Protein AF-0000000085119193 (afdb_homodimer)

Structure (mmCIF, N/CA/C/O backbone):
data_AF-0000000085119193-model_v1
#
loop_
_entity.id
_entity.type
_entity.pdbx_description
1 polymer 'Cell division protein FtsX'
#
loop_
_atom_site.group_PDB
_atom_site.id
_atom_site.type_symbol
_atom_site.label_atom_id
_atom_site.label_alt_id
_atom_site.label_comp_id
_atom_site.label_asym_id
_atom_site.label_entity_id
_atom_site.label_seq_id
_atom_site.pdbx_PDB_ins_code
_atom_site.Cartn_x
_atom_site.Cartn_y
_atom_site.Cartn_z
_atom_site.occupancy
_atom_site.B_iso_or_equiv
_atom_site.auth_seq_id
_atom_site.auth_comp_id
_atom_site.auth_asym_id
_atom_site.auth_atom_id
_atom_site.pdbx_PDB_model_num
ATOM 1 N N . MET A 1 1 ? 1.045 -18.547 -30.25 1 54.91 1 MET A N 1
ATOM 2 C CA . MET A 1 1 ? 0.05 -18.141 -29.266 1 54.91 1 MET A CA 1
ATOM 3 C C . MET A 1 1 ? 0.5 -18.531 -27.859 1 54.91 1 MET A C 1
ATOM 5 O O . MET A 1 1 ? 0.31 -17.766 -26.906 1 54.91 1 MET A O 1
ATOM 9 N N . LYS A 1 2 ? 1.295 -19.594 -27.828 1 69.94 2 LYS A N 1
ATOM 10 C CA . LYS A 1 2 ? 1.771 -20.109 -26.547 1 69.94 2 LYS A CA 1
ATOM 11 C C . LYS A 1 2 ? 2.871 -19.219 -25.984 1 69.94 2 LYS A C 1
ATOM 13 O O . LYS A 1 2 ? 2.906 -18.953 -24.781 1 69.94 2 LYS A O 1
ATOM 18 N N . SER A 1 3 ? 3.486 -18.484 -26.906 1 74.62 3 SER A N 1
ATOM 19 C CA . SER A 1 3 ? 4.598 -17.656 -26.469 1 74.62 3 SER A CA 1
ATOM 20 C C . SER A 1 3 ? 4.102 -16.406 -25.75 1 74.62 3 SER A C 1
ATOM 22 O O . SER A 1 3 ? 4.621 -16.031 -24.688 1 74.62 3 SER A O 1
ATOM 24 N N . LEU A 1 4 ? 3.066 -15.797 -26.281 1 77.88 4 LEU A N 1
ATOM 25 C CA . LEU A 1 4 ? 2.529 -14.578 -25.703 1 77.88 4 LEU A CA 1
ATOM 26 C C . LEU A 1 4 ? 1.936 -14.852 -24.328 1 77.88 4 LEU A C 1
ATOM 28 O O . LEU A 1 4 ? 2.086 -14.047 -23.406 1 77.88 4 LEU A O 1
ATOM 32 N N . LYS A 1 5 ? 1.366 -15.938 -24.25 1 80.06 5 LYS A N 1
ATOM 33 C CA . LYS A 1 5 ? 0.756 -16.312 -22.969 1 80.06 5 LYS A CA 1
ATOM 34 C C . LYS A 1 5 ? 1.812 -16.484 -21.891 1 80.06 5 LYS A C 1
ATOM 36 O O . LYS A 1 5 ? 1.617 -16.062 -20.75 1 80.06 5 LYS A O 1
ATOM 41 N N . ASN A 1 6 ? 2.898 -17.016 -22.297 1 82.75 6 ASN A N 1
ATOM 42 C CA . ASN A 1 6 ? 3.984 -17.219 -21.344 1 82.75 6 ASN A CA 1
ATOM 43 C C . ASN A 1 6 ? 4.633 -15.898 -20.953 1 82.75 6 ASN A C 1
ATOM 45 O O . ASN A 1 6 ? 4.961 -15.695 -19.781 1 82.75 6 ASN A O 1
ATOM 49 N N . ILE A 1 7 ? 4.695 -15.094 -21.906 1 86.12 7 ILE A N 1
ATOM 50 C CA . ILE A 1 7 ? 5.297 -13.797 -21.625 1 86.12 7 ILE A CA 1
ATOM 51 C C . ILE A 1 7 ? 4.402 -13.008 -20.672 1 86.12 7 ILE A C 1
ATOM 53 O O . ILE A 1 7 ? 4.883 -12.43 -19.688 1 86.12 7 ILE A O 1
ATOM 57 N N . PHE A 1 8 ? 3.158 -13.117 -20.875 1 86.94 8 PHE A N 1
ATOM 58 C CA . PHE A 1 8 ? 2.215 -12.375 -20.062 1 86.94 8 PHE A CA 1
ATOM 59 C C . PHE A 1 8 ? 2.172 -12.938 -18.641 1 86.94 8 PHE A C 1
ATOM 61 O O . PHE A 1 8 ? 1.999 -12.188 -17.672 1 86.94 8 PHE A O 1
ATOM 68 N N . ALA A 1 9 ? 2.418 -14.141 -18.594 1 87 9 ALA A N 1
ATOM 69 C CA . ALA A 1 9 ? 2.371 -14.805 -17.297 1 87 9 ALA A CA 1
ATOM 70 C C . ALA A 1 9 ? 3.5 -14.32 -16.391 1 87 9 ALA A C 1
ATOM 72 O O . ALA A 1 9 ? 3.326 -14.219 -15.172 1 87 9 ALA A O 1
ATOM 73 N N . PHE A 1 10 ? 4.629 -13.984 -17.031 1 89.56 10 PHE A N 1
ATOM 74 C CA . PHE A 1 10 ? 5.758 -13.477 -16.25 1 89.56 10 PHE A CA 1
ATOM 75 C C . PHE A 1 10 ? 5.68 -11.961 -16.109 1 89.56 10 PHE A C 1
ATOM 77 O O . PHE A 1 10 ? 6.117 -11.414 -15.094 1 89.56 10 PHE A O 1
ATOM 84 N N . LEU A 1 11 ? 5.121 -11.359 -17.109 1 91.38 11 LEU A N 1
ATOM 85 C CA . LEU A 1 11 ? 5.105 -9.906 -17.188 1 91.38 11 LEU A CA 1
ATOM 86 C C . LEU A 1 11 ? 4.242 -9.312 -16.078 1 91.38 11 LEU A C 1
ATOM 88 O O . LEU A 1 11 ? 4.633 -8.328 -15.438 1 91.38 11 LEU A O 1
ATOM 92 N N . LEU A 1 12 ? 3.16 -9.891 -15.789 1 90.38 12 LEU A N 1
ATOM 93 C CA . LEU A 1 12 ? 2.188 -9.328 -14.859 1 90.38 12 LEU A CA 1
ATOM 94 C C . LEU A 1 12 ? 2.771 -9.234 -13.453 1 90.38 12 LEU A C 1
ATOM 96 O O . LEU A 1 12 ? 2.762 -8.156 -12.844 1 90.38 12 LEU A O 1
ATOM 100 N N . PRO A 1 13 ? 3.314 -10.32 -12.938 1 90.31 13 PRO A N 1
ATOM 101 C CA . PRO A 1 13 ? 3.857 -10.219 -11.578 1 90.31 13 PRO A CA 1
ATOM 102 C C . PRO A 1 13 ? 5.086 -9.312 -11.5 1 90.31 13 PRO A C 1
ATOM 104 O O . PRO A 1 13 ? 5.242 -8.57 -10.531 1 90.31 13 PRO A O 1
ATOM 107 N N . LEU A 1 14 ? 5.91 -9.305 -12.484 1 92.31 14 LEU A N 1
ATOM 108 C CA . LEU A 1 14 ? 7.109 -8.477 -12.484 1 92.31 14 LEU A CA 1
ATOM 109 C C . LEU A 1 14 ? 6.754 -7 -12.602 1 92.31 14 LEU A C 1
ATOM 111 O O . LEU A 1 14 ? 7.328 -6.16 -11.906 1 92.31 14 LEU A O 1
ATOM 115 N N . LEU A 1 15 ? 5.844 -6.742 -13.461 1 92.75 15 LEU A N 1
ATOM 116 C CA . LEU A 1 15 ? 5.41 -5.363 -13.648 1 92.75 15 LEU A CA 1
ATOM 117 C C . LEU A 1 15 ? 4.777 -4.816 -12.367 1 92.75 15 LEU A C 1
ATOM 119 O O . LEU A 1 15 ? 5.047 -3.68 -11.977 1 92.75 15 LEU A O 1
ATOM 123 N N . SER A 1 16 ? 3.947 -5.609 -11.758 1 91.38 16 SER A N 1
ATOM 124 C CA . SER A 1 16 ? 3.309 -5.195 -10.516 1 91.38 16 SER A CA 1
ATOM 125 C C . SER A 1 16 ? 4.344 -4.906 -9.43 1 91.38 16 SER A C 1
ATOM 127 O O . SER A 1 16 ? 4.23 -3.918 -8.703 1 91.38 16 SER A O 1
ATOM 129 N N . MET A 1 17 ? 5.312 -5.727 -9.336 1 93.31 17 MET A N 1
ATOM 130 C CA . MET A 1 17 ? 6.383 -5.535 -8.359 1 93.31 17 MET A CA 1
ATOM 131 C C . MET A 1 17 ? 7.16 -4.254 -8.656 1 93.31 17 MET A C 1
ATOM 133 O O . MET A 1 17 ? 7.453 -3.48 -7.738 1 93.31 17 MET A O 1
ATOM 137 N N . LEU A 1 18 ? 7.473 -3.994 -9.898 1 94.31 18 LEU A N 1
ATOM 138 C CA . LEU A 1 18 ? 8.258 -2.82 -10.266 1 94.31 18 LEU A CA 1
ATOM 139 C C . LEU A 1 18 ? 7.445 -1.543 -10.086 1 94.31 18 LEU A C 1
ATOM 141 O O . LEU A 1 18 ? 7.988 -0.502 -9.711 1 94.31 18 LEU A O 1
ATOM 145 N N . ILE A 1 19 ? 6.176 -1.656 -10.359 1 93.44 19 ILE A N 1
ATOM 146 C CA . ILE A 1 19 ? 5.316 -0.492 -10.164 1 93.44 19 ILE A CA 1
ATOM 147 C C . ILE A 1 19 ? 5.25 -0.141 -8.68 1 93.44 19 ILE A C 1
ATOM 149 O O . ILE A 1 19 ? 5.34 1.031 -8.305 1 93.44 19 ILE A O 1
ATOM 153 N N . THR A 1 20 ? 5.062 -1.128 -7.844 1 93 20 THR A N 1
ATOM 154 C CA . THR A 1 20 ? 5.012 -0.88 -6.406 1 93 20 THR A CA 1
ATOM 155 C C . THR A 1 20 ? 6.352 -0.353 -5.906 1 93 20 THR A C 1
ATOM 157 O O . THR A 1 20 ? 6.395 0.49 -5.008 1 93 20 THR A O 1
ATOM 160 N N . PHE A 1 21 ? 7.441 -0.817 -6.465 1 95.12 21 PHE A N 1
ATOM 161 C CA . PHE A 1 21 ? 8.766 -0.316 -6.121 1 95.12 21 PHE A CA 1
ATOM 162 C C . PHE A 1 21 ? 8.914 1.148 -6.52 1 95.12 21 PHE A C 1
ATOM 164 O O . PHE A 1 21 ? 9.477 1.947 -5.77 1 95.12 21 PHE A O 1
ATOM 171 N N . THR A 1 22 ? 8.43 1.454 -7.684 1 94.31 22 THR A N 1
ATOM 172 C CA . THR A 1 22 ? 8.469 2.828 -8.172 1 94.31 22 THR A CA 1
ATOM 173 C C . THR A 1 22 ? 7.707 3.756 -7.234 1 94.31 22 THR A C 1
ATOM 175 O O . THR A 1 22 ? 8.18 4.848 -6.906 1 94.31 22 THR A O 1
ATOM 178 N N . ILE A 1 23 ? 6.547 3.281 -6.832 1 93.19 23 ILE A N 1
ATOM 179 C CA . ILE A 1 23 ? 5.734 4.07 -5.914 1 93.19 23 ILE A CA 1
ATOM 180 C C . ILE A 1 23 ? 6.492 4.281 -4.605 1 93.19 23 ILE A C 1
ATOM 182 O O . ILE A 1 23 ? 6.512 5.391 -4.066 1 93.19 23 ILE A O 1
ATOM 186 N N . TYR A 1 24 ? 7.078 3.238 -4.117 1 95.31 24 TYR A N 1
ATOM 187 C CA . TYR A 1 24 ? 7.879 3.336 -2.904 1 95.31 24 TYR A CA 1
ATOM 188 C C . TYR A 1 24 ? 9.016 4.336 -3.078 1 95.31 24 TYR A C 1
ATOM 190 O O . TYR A 1 24 ? 9.258 5.164 -2.199 1 95.31 24 TYR A O 1
ATOM 198 N N . LEU A 1 25 ? 9.703 4.277 -4.188 1 94.62 25 LEU A N 1
ATOM 199 C CA . LEU A 1 25 ? 10.82 5.184 -4.445 1 94.62 25 LEU A CA 1
ATOM 200 C C . LEU A 1 25 ? 10.344 6.633 -4.477 1 94.62 25 LEU A C 1
ATOM 202 O O . LEU A 1 25 ? 11.008 7.52 -3.938 1 94.62 25 LEU A O 1
ATOM 206 N N . LEU A 1 26 ? 9.234 6.844 -5.133 1 93.69 26 LEU A N 1
ATOM 207 C CA . LEU A 1 26 ? 8.688 8.195 -5.234 1 93.69 26 LEU A CA 1
ATOM 208 C C . LEU A 1 26 ? 8.328 8.742 -3.857 1 93.69 26 LEU A C 1
ATOM 210 O O . LEU A 1 26 ? 8.711 9.859 -3.514 1 93.69 26 LEU A O 1
ATOM 214 N N . ILE A 1 27 ? 7.664 7.922 -3.09 1 93.94 27 ILE A N 1
ATOM 215 C CA . ILE A 1 27 ? 7.242 8.344 -1.758 1 93.94 27 ILE A CA 1
ATOM 216 C C . ILE A 1 27 ? 8.469 8.586 -0.88 1 93.94 27 ILE A C 1
ATOM 218 O O . ILE A 1 27 ? 8.523 9.562 -0.131 1 93.94 27 ILE A O 1
ATOM 222 N N . SER A 1 28 ? 9.406 7.691 -0.981 1 94.19 28 SER A N 1
ATOM 223 C CA . SER A 1 28 ? 10.625 7.824 -0.189 1 94.19 28 SER A CA 1
ATOM 224 C C . SER A 1 28 ? 11.352 9.125 -0.501 1 94.19 28 SER A C 1
ATOM 226 O O . SER A 1 28 ? 11.852 9.797 0.404 1 94.19 28 SER A O 1
ATOM 228 N N . ASN A 1 29 ? 11.359 9.477 -1.734 1 92.75 29 ASN A N 1
ATOM 229 C CA . ASN A 1 29 ? 11.984 10.734 -2.133 1 92.75 29 ASN A CA 1
ATOM 230 C C . ASN A 1 29 ? 11.211 11.938 -1.594 1 92.75 29 ASN A C 1
ATOM 232 O O . ASN A 1 29 ? 11.812 12.93 -1.168 1 92.75 29 ASN A O 1
ATOM 236 N N . ILE A 1 30 ? 9.922 11.836 -1.605 1 92.25 30 ILE A N 1
ATOM 237 C CA . ILE A 1 30 ? 9.078 12.914 -1.098 1 92.25 30 ILE A CA 1
ATOM 238 C C . ILE A 1 30 ? 9.32 13.094 0.4 1 92.25 30 ILE A C 1
ATOM 240 O O . ILE A 1 30 ? 9.469 14.219 0.879 1 92.25 30 ILE A O 1
ATOM 244 N N . VAL A 1 31 ? 9.344 11.953 1.107 1 91.31 31 VAL A N 1
ATOM 245 C CA . VAL A 1 31 ? 9.539 11.984 2.553 1 91.31 31 VAL A CA 1
ATOM 246 C C . VAL A 1 31 ? 10.898 12.602 2.877 1 91.31 31 VAL A C 1
ATOM 248 O O . VAL A 1 31 ? 11.008 13.461 3.754 1 91.31 31 VAL A O 1
ATOM 251 N N . GLU A 1 32 ? 11.938 12.188 2.158 1 88.12 32 GLU A N 1
ATOM 252 C CA . GLU A 1 32 ? 13.281 12.711 2.396 1 88.12 32 GLU A CA 1
ATOM 253 C C . GLU A 1 32 ? 13.352 14.211 2.121 1 88.12 32 GLU A C 1
ATOM 255 O O . GLU A 1 32 ? 13.961 14.953 2.889 1 88.12 32 GLU A O 1
ATOM 260 N N . ASN A 1 33 ? 12.781 14.617 1.054 1 86.31 33 ASN A N 1
ATOM 261 C CA . ASN A 1 33 ? 12.766 16.031 0.718 1 86.31 33 ASN A CA 1
ATOM 262 C C . ASN A 1 33 ? 11.984 16.844 1.748 1 86.31 33 ASN A C 1
ATOM 264 O O . ASN A 1 33 ? 12.414 17.938 2.141 1 86.31 33 ASN A O 1
ATOM 268 N N . TYR A 1 34 ? 10.844 16.328 2.143 1 85.81 34 TYR A N 1
ATOM 269 C CA . TYR A 1 34 ? 10.023 17.031 3.129 1 85.81 34 TYR A CA 1
ATOM 270 C C . TYR A 1 34 ? 10.75 17.141 4.465 1 85.81 34 TYR A C 1
ATOM 272 O O . TYR A 1 34 ? 10.688 18.172 5.129 1 85.81 34 TYR A O 1
ATOM 280 N N . LYS A 1 35 ? 11.336 16.047 4.816 1 79.75 35 LYS A N 1
ATOM 281 C CA . LYS A 1 35 ? 12.141 16.047 6.035 1 79.75 35 LYS A CA 1
ATOM 282 C C . LYS A 1 35 ? 13.164 17.188 6.016 1 79.75 35 LYS A C 1
ATOM 284 O O . LYS A 1 35 ? 13.336 17.891 7.012 1 79.75 35 LYS A O 1
ATOM 289 N N . SER A 1 36 ? 13.805 17.375 4.91 1 76 36 SER A N 1
ATOM 290 C CA . SER A 1 36 ? 14.828 18.406 4.773 1 76 36 SER A CA 1
ATOM 291 C C . SER A 1 36 ? 14.219 19.812 4.824 1 76 36 SER A C 1
ATOM 293 O O . SER A 1 36 ? 14.805 20.734 5.395 1 76 36 SER A O 1
ATOM 295 N N . LYS A 1 37 ? 13.031 19.906 4.25 1 73.38 37 LYS A N 1
ATOM 296 C CA . LYS A 1 37 ? 12.359 21.203 4.191 1 73.38 37 LYS A CA 1
ATOM 297 C C . LYS A 1 37 ? 11.906 21.656 5.574 1 73.38 37 LYS A C 1
ATOM 299 O O . LYS A 1 37 ? 12.016 22.828 5.922 1 73.38 37 LYS A O 1
ATOM 304 N N . ILE A 1 38 ? 11.344 20.734 6.316 1 72.75 38 ILE A N 1
ATOM 305 C CA . ILE A 1 38 ? 10.75 21.125 7.594 1 72.75 38 ILE A CA 1
ATOM 306 C C . ILE A 1 38 ? 11.836 21.156 8.672 1 72.75 38 ILE A C 1
ATOM 308 O O . ILE A 1 38 ? 11.609 21.672 9.773 1 72.75 38 ILE A O 1
ATOM 312 N N . SER A 1 39 ? 12.859 20.484 8.453 1 63.78 39 SER A N 1
ATOM 313 C CA . SER A 1 39 ? 13.938 20.5 9.43 1 63.78 39 SER A CA 1
ATOM 314 C C . SER A 1 39 ? 14.344 21.938 9.773 1 63.78 39 SER A C 1
ATOM 316 O O . SER A 1 39 ? 14.781 22.203 10.891 1 63.78 39 SER A O 1
ATOM 318 N N . ARG A 1 40 ? 13.953 22.859 8.891 1 55.22 40 ARG A N 1
ATOM 319 C CA . ARG A 1 40 ? 14.359 24.234 9.125 1 55.22 40 ARG A CA 1
ATOM 320 C C . ARG A 1 40 ? 13.211 25.047 9.703 1 55.22 40 ARG A C 1
ATOM 322 O O . ARG A 1 40 ? 13.406 26.188 10.133 1 55.22 40 ARG A O 1
ATOM 329 N N . ASP A 1 41 ? 11.961 24.344 9.555 1 54.91 41 ASP A N 1
ATOM 330 C CA . ASP A 1 41 ? 10.789 25.094 10 1 54.91 41 ASP A CA 1
ATOM 331 C C . ASP A 1 41 ? 10.523 24.859 11.484 1 54.91 41 ASP A C 1
ATOM 333 O O . ASP A 1 41 ? 9.375 24.656 11.891 1 54.91 41 ASP A O 1
ATOM 337 N N . TYR A 1 42 ? 11.328 24.312 12.25 1 54.47 42 TYR A N 1
ATOM 338 C CA . TYR A 1 42 ? 11.227 24.328 13.703 1 54.47 42 TYR A CA 1
ATOM 339 C C . TYR A 1 42 ? 12.273 25.25 14.312 1 54.47 42 TYR A C 1
ATOM 341 O O . TYR A 1 42 ? 13.328 25.484 13.719 1 54.47 42 TYR A O 1
ATOM 349 N N . SER A 1 43 ? 11.758 26.219 15.078 1 57.59 43 SER A N 1
ATOM 350 C CA . SER A 1 43 ? 12.711 27.062 15.781 1 57.59 43 SER A CA 1
ATOM 351 C C . SER A 1 43 ? 12.633 26.859 17.297 1 57.59 43 SER A C 1
ATOM 353 O O . SER A 1 43 ? 11.547 26.922 17.875 1 57.59 43 SER A O 1
ATOM 355 N N . ILE A 1 44 ? 13.641 26.062 17.781 1 63.75 44 ILE A N 1
ATOM 356 C CA . ILE A 1 44 ? 13.797 26.047 19.234 1 63.75 44 ILE A CA 1
ATOM 357 C C . ILE A 1 44 ? 14.555 27.297 19.688 1 63.75 44 ILE A C 1
ATOM 359 O O . ILE A 1 44 ? 15.703 27.5 19.312 1 63.75 44 ILE A O 1
ATOM 363 N N . ILE A 1 45 ? 13.789 28.125 20.297 1 69.5 45 ILE A N 1
ATOM 364 C CA . ILE A 1 45 ? 14.414 29.344 20.812 1 69.5 45 ILE A CA 1
ATOM 365 C C . ILE A 1 45 ? 14.68 29.188 22.297 1 69.5 45 ILE A C 1
ATOM 367 O O . ILE A 1 45 ? 13.781 28.844 23.062 1 69.5 45 ILE A O 1
ATOM 371 N N . ILE A 1 46 ? 15.852 29.281 22.609 1 74.81 46 ILE A N 1
ATOM 372 C CA . ILE A 1 46 ? 16.297 29.188 24 1 74.81 46 ILE A CA 1
ATOM 373 C C . ILE A 1 46 ? 16.719 30.562 24.5 1 74.81 46 ILE A C 1
ATOM 375 O O . ILE A 1 46 ? 17.328 31.344 23.766 1 74.81 46 ILE A O 1
ATOM 379 N N . VAL A 1 47 ? 16.234 30.875 25.656 1 74.38 47 VAL A N 1
ATOM 380 C CA . VAL A 1 47 ? 16.703 32.062 26.375 1 74.38 47 VAL A CA 1
ATOM 381 C C . VAL A 1 47 ? 17.688 31.641 27.469 1 74.38 47 VAL A C 1
ATOM 383 O O . VAL A 1 47 ? 17.328 30.891 28.375 1 74.38 47 VAL A O 1
ATOM 386 N N . ALA A 1 48 ? 18.844 32.031 27.266 1 79.06 48 ALA A N 1
ATOM 387 C CA . ALA A 1 48 ? 19.875 31.625 28.203 1 79.06 48 ALA A CA 1
ATOM 388 C C . ALA A 1 48 ? 20.516 32.844 28.891 1 79.06 48 ALA A C 1
ATOM 390 O O . ALA A 1 48 ? 20.656 33.875 28.266 1 79.06 48 ALA A O 1
ATOM 391 N N . THR A 1 49 ? 20.828 32.656 30.188 1 77.06 49 THR A N 1
ATOM 392 C CA . THR A 1 49 ? 21.516 33.719 30.953 1 77.06 49 THR A CA 1
ATOM 393 C C . THR A 1 49 ? 23 33.75 30.594 1 77.06 49 THR A C 1
ATOM 395 O O . THR A 1 49 ? 23.578 34.844 30.516 1 77.06 49 THR A O 1
ATOM 398 N N . ASN A 1 50 ? 23.5 32.594 30.438 1 75.62 50 ASN A N 1
ATOM 399 C CA . ASN A 1 50 ? 24.891 32.469 30.031 1 75.62 50 ASN A CA 1
ATOM 400 C C . ASN A 1 50 ? 25.031 31.828 28.656 1 75.62 50 ASN A C 1
ATOM 402 O O . ASN A 1 50 ? 24.125 31.109 28.203 1 75.62 50 ASN A O 1
ATOM 406 N N . PRO A 1 51 ? 26.047 32.219 27.984 1 74.06 51 PRO A N 1
ATOM 407 C CA . PRO A 1 51 ? 26.25 31.609 26.672 1 74.06 51 PRO A CA 1
ATOM 408 C C . PRO A 1 51 ? 26.297 30.094 26.719 1 74.06 51 PRO A C 1
ATOM 410 O O . PRO A 1 51 ? 26.891 29.531 27.656 1 74.06 51 PRO A O 1
ATOM 413 N N . ILE A 1 52 ? 25.406 29.484 25.906 1 69.19 52 ILE A N 1
ATOM 414 C CA . ILE A 1 52 ? 25.297 28.031 25.906 1 69.19 52 ILE A CA 1
ATOM 415 C C . ILE A 1 52 ? 26.438 27.422 25.078 1 69.19 52 ILE A C 1
ATOM 417 O O . ILE A 1 52 ? 26.812 27.969 24.031 1 69.19 52 ILE A O 1
ATOM 421 N N . LYS A 1 53 ? 27.125 26.344 25.75 1 67.62 53 LYS A N 1
ATOM 422 C CA . LYS A 1 53 ? 28.125 25.516 25.094 1 67.62 53 LYS A CA 1
ATOM 423 C C . LYS A 1 53 ? 27.5 24.703 23.953 1 67.62 53 LYS A C 1
ATOM 425 O O . LYS A 1 53 ? 26.281 24.531 23.906 1 67.62 53 LYS A O 1
ATOM 430 N N . ASN A 1 54 ? 28.281 24.078 23.109 1 68.31 54 ASN A N 1
ATOM 431 C CA . ASN A 1 54 ? 27.953 23.281 21.938 1 68.31 54 ASN A CA 1
ATOM 432 C C . ASN A 1 54 ? 27.094 22.078 22.281 1 68.31 54 ASN A C 1
ATOM 434 O O . ASN A 1 54 ? 27.484 21.25 23.109 1 68.31 54 ASN A O 1
ATOM 438 N N . ILE A 1 55 ? 25.812 22.266 22.062 1 72.88 55 ILE A N 1
ATOM 439 C CA . ILE A 1 55 ? 24.922 21.109 22.203 1 72.88 55 ILE A CA 1
ATOM 440 C C . ILE A 1 55 ? 24.953 20.281 20.922 1 72.88 55 ILE A C 1
ATOM 442 O O . ILE A 1 55 ? 24.594 20.797 19.844 1 72.88 55 ILE A O 1
ATOM 446 N N . SER A 1 56 ? 25.453 19.078 21.031 1 73.31 56 SER A N 1
ATOM 447 C CA . SER A 1 56 ? 25.625 18.25 19.844 1 73.31 56 SER A CA 1
ATOM 448 C C . SER A 1 56 ? 24.391 17.406 19.562 1 73.31 56 SER A C 1
ATOM 450 O O . SER A 1 56 ? 24.078 17.094 18.406 1 73.31 56 SER A O 1
ATOM 452 N N . GLU A 1 57 ? 23.688 17.016 20.672 1 75.19 57 GLU A N 1
ATOM 453 C CA . GLU A 1 57 ? 22.547 16.125 20.5 1 75.19 57 GLU A CA 1
ATOM 454 C C . GLU A 1 57 ? 21.438 16.422 21.516 1 75.19 57 GLU A C 1
ATOM 456 O O . GLU A 1 57 ? 21.734 16.734 22.672 1 75.19 57 GLU A O 1
ATOM 461 N N . LEU A 1 58 ? 20.25 16.438 21.031 1 71.94 58 LEU A N 1
ATOM 462 C CA . LEU A 1 58 ? 19.078 16.609 21.875 1 71.94 58 LEU A CA 1
ATOM 463 C C . LEU A 1 58 ? 18.047 15.508 21.609 1 71.94 58 LEU A C 1
ATOM 465 O O . LEU A 1 58 ? 17.562 15.367 20.5 1 71.94 58 LEU A O 1
ATOM 469 N N . ALA A 1 59 ? 17.703 14.719 22.562 1 68.44 59 ALA A N 1
ATOM 470 C CA . ALA A 1 59 ? 16.734 13.633 22.453 1 68.44 59 ALA A CA 1
ATOM 471 C C . ALA A 1 59 ? 17.109 12.672 21.328 1 68.44 59 ALA A C 1
ATOM 473 O O . ALA A 1 59 ? 16.25 12.258 20.547 1 68.44 59 ALA A O 1
ATOM 474 N N . GLY A 1 60 ? 18.312 12.469 21.156 1 70.12 60 GLY A N 1
ATOM 475 C CA . GLY A 1 60 ? 18.797 11.531 20.156 1 70.12 60 GLY A CA 1
ATOM 476 C C . GLY A 1 60 ? 18.906 12.141 18.766 1 70.12 60 GLY A C 1
ATOM 477 O O . GLY A 1 60 ? 19.203 11.438 17.797 1 70.12 60 GLY A O 1
ATOM 478 N N . ILE A 1 61 ? 18.516 13.367 18.703 1 72.38 61 ILE A N 1
ATOM 479 C CA . ILE A 1 61 ? 18.609 14.039 17.406 1 72.38 61 ILE A CA 1
ATOM 480 C C . ILE A 1 61 ? 19.812 14.977 17.391 1 72.38 61 ILE A C 1
ATOM 482 O O . ILE A 1 61 ? 20.016 15.75 18.328 1 72.38 61 ILE A O 1
ATOM 486 N N . LYS A 1 62 ? 20.547 14.906 16.438 1 73.69 62 LYS A N 1
ATOM 487 C CA . LYS A 1 62 ? 21.734 15.75 16.297 1 73.69 62 LYS A CA 1
ATOM 488 C C . LYS A 1 62 ? 21.328 17.203 16.031 1 73.69 62 LYS A C 1
ATOM 490 O O . LYS A 1 62 ? 20.391 17.469 15.281 1 73.69 62 LYS A O 1
ATOM 495 N N . VAL A 1 63 ? 22.078 18.125 16.703 1 75.81 63 VAL A N 1
ATOM 496 C CA . VAL A 1 63 ? 21.859 19.562 16.516 1 75.81 63 VAL A CA 1
ATOM 497 C C . VAL A 1 63 ? 22.625 20.031 15.281 1 75.81 63 VAL A C 1
ATOM 499 O O . VAL A 1 63 ? 23.828 19.766 15.148 1 75.81 63 VAL A O 1
ATOM 502 N N . GLU A 1 64 ? 21.922 20.484 14.312 1 74.75 64 GLU A N 1
ATOM 503 C CA . GLU A 1 64 ? 22.547 20.984 13.086 1 74.75 64 GLU A CA 1
ATOM 504 C C . GLU A 1 64 ? 23.297 22.281 13.344 1 74.75 64 GLU A C 1
ATOM 506 O O . GLU A 1 64 ? 24.453 22.422 12.938 1 74.75 64 GLU A O 1
ATOM 511 N N . LYS A 1 65 ? 22.609 23.281 13.906 1 75.31 65 LYS A N 1
ATOM 512 C CA . LYS A 1 65 ? 23.203 24.594 14.117 1 75.31 65 LYS A CA 1
ATOM 513 C C . LYS A 1 65 ? 22.516 25.328 15.273 1 75.31 65 LYS A C 1
ATOM 515 O O . LYS A 1 65 ? 21.328 25.141 15.516 1 75.31 65 LYS A O 1
ATOM 520 N N . ILE A 1 66 ? 23.359 26.031 16.031 1 77.81 66 ILE A N 1
ATOM 521 C CA . ILE A 1 66 ? 22.844 26.953 17.047 1 77.81 66 ILE A CA 1
ATOM 522 C C . ILE A 1 66 ? 23.125 28.391 16.625 1 77.81 66 ILE A C 1
ATOM 524 O O . ILE A 1 66 ? 24.281 28.781 16.453 1 77.81 66 ILE A O 1
ATOM 528 N N . GLN A 1 67 ? 22.047 29.031 16.312 1 76.06 67 GLN A N 1
ATOM 529 C CA . GLN A 1 67 ? 22.188 30.422 15.875 1 76.06 67 GLN A CA 1
ATOM 530 C C . GLN A 1 67 ? 21.828 31.391 16.984 1 76.06 67 GLN A C 1
ATOM 532 O O . GLN A 1 67 ? 20.797 31.234 17.656 1 76.06 67 GLN A O 1
ATOM 537 N N . THR A 1 68 ? 22.719 32.406 17.203 1 77.75 68 THR A N 1
ATOM 538 C CA . THR A 1 68 ? 22.438 33.469 18.172 1 77.75 68 THR A CA 1
ATOM 539 C C . THR A 1 68 ? 21.469 34.5 17.578 1 77.75 68 THR A C 1
ATOM 541 O O . THR A 1 68 ? 21.641 34.906 16.438 1 77.75 68 THR A O 1
ATOM 544 N N . LEU A 1 69 ? 20.344 34.562 18.234 1 71.38 69 LEU A N 1
ATOM 545 C CA . LEU A 1 69 ? 19.422 35.625 17.828 1 71.38 69 LEU A CA 1
ATOM 546 C C . LEU A 1 69 ? 19.844 36.969 18.438 1 71.38 69 LEU A C 1
ATOM 548 O O . LEU A 1 69 ? 19.844 37.125 19.656 1 71.38 69 LEU A O 1
ATOM 552 N N . PRO A 1 70 ? 20.219 37.875 17.453 1 68.38 70 PRO A N 1
ATOM 553 C CA . PRO A 1 70 ? 20.656 39.188 18 1 68.38 70 PRO A CA 1
ATOM 554 C C . PRO A 1 70 ? 19.547 39.938 18.703 1 68.38 70 PRO A C 1
ATOM 556 O O . PRO A 1 70 ? 18.391 39.875 18.266 1 68.38 70 PRO A O 1
ATOM 559 N N . ASN A 1 71 ? 19.766 40.438 19.812 1 64.62 71 ASN A N 1
ATOM 560 C CA . ASN A 1 71 ? 18.844 41.219 20.625 1 64.62 71 ASN A CA 1
ATOM 561 C C . ASN A 1 71 ? 18.547 42.594 19.984 1 64.62 71 ASN A C 1
ATOM 563 O O . ASN A 1 71 ? 17.656 43.312 20.438 1 64.62 71 ASN A O 1
ATOM 567 N N . ASP A 1 72 ? 19.312 42.844 18.984 1 64.19 72 ASP A N 1
ATOM 568 C CA . ASP A 1 72 ? 19.234 44.219 18.438 1 64.19 72 ASP A CA 1
ATOM 569 C C . ASP A 1 72 ? 17.828 44.531 17.984 1 64.19 72 ASP A C 1
ATOM 571 O O . ASP A 1 72 ? 17.328 45.656 18.219 1 64.19 72 ASP A O 1
ATOM 575 N N . LYS A 1 73 ? 17.312 43.531 17.406 1 64.56 73 LYS A N 1
ATOM 576 C CA . LYS A 1 73 ? 15.977 43.812 16.891 1 64.56 73 LYS A CA 1
ATOM 577 C C . LYS A 1 73 ? 15 44.062 18.047 1 64.56 73 LYS A C 1
ATOM 579 O O . LYS A 1 73 ? 14.102 44.906 17.938 1 64.56 73 LYS A O 1
ATOM 584 N N . ILE A 1 74 ? 15.125 43.375 18.984 1 61.84 74 ILE A N 1
ATOM 585 C CA . ILE A 1 74 ? 14.281 43.562 20.156 1 61.84 74 ILE A CA 1
ATOM 586 C C . ILE A 1 74 ? 14.555 44.938 20.797 1 61.84 74 ILE A C 1
ATOM 588 O O . ILE A 1 74 ? 13.625 45.656 21.156 1 61.84 74 ILE A O 1
ATOM 592 N N . ILE A 1 75 ? 15.789 45.25 20.766 1 68.25 75 ILE A N 1
ATOM 593 C CA . ILE A 1 75 ? 16.219 46.5 21.391 1 68.25 75 ILE A CA 1
ATOM 594 C C . ILE A 1 75 ? 15.742 47.688 20.547 1 68.25 75 ILE A C 1
ATOM 596 O O . ILE A 1 75 ? 15.312 48.688 21.078 1 68.25 75 ILE A O 1
ATOM 600 N N . GLU A 1 76 ? 15.805 47.438 19.312 1 68 76 GLU A N 1
ATOM 601 C CA . GLU A 1 76 ? 15.422 48.531 18.438 1 68 76 GLU A CA 1
ATOM 602 C C . GLU A 1 76 ? 13.953 48.906 18.641 1 68 76 GLU A C 1
ATOM 604 O O . GLU A 1 76 ? 13.594 50.094 18.594 1 68 76 GLU A O 1
ATOM 609 N N . ASN A 1 77 ? 13.266 47.969 18.906 1 61.78 77 ASN A N 1
ATOM 610 C CA . ASN A 1 77 ? 11.836 48.219 19.062 1 61.78 77 ASN A CA 1
ATOM 611 C C . ASN A 1 77 ? 11.516 48.875 20.391 1 61.78 77 ASN A C 1
ATOM 613 O O . ASN A 1 77 ? 10.508 49.562 20.531 1 61.78 77 ASN A O 1
ATOM 617 N N . ILE A 1 78 ? 12.336 48.656 21.203 1 63.41 78 ILE A N 1
ATOM 618 C CA . ILE A 1 78 ? 12.133 49.188 22.531 1 63.41 78 ILE A CA 1
ATOM 619 C C . ILE A 1 78 ? 12.906 50.5 22.672 1 63.41 78 ILE A C 1
ATOM 621 O O . ILE A 1 78 ? 12.516 51.406 23.438 1 63.41 78 ILE A O 1
ATOM 625 N N . LYS A 1 79 ? 13.859 50.688 21.859 1 68.75 79 LYS A N 1
ATOM 626 C CA . LYS A 1 79 ? 14.773 51.812 21.906 1 68.75 79 LYS A CA 1
ATOM 627 C C . LYS A 1 79 ? 14.023 53.125 21.766 1 68.75 79 LYS A C 1
ATOM 629 O O . LYS A 1 79 ? 14.414 54.156 22.359 1 68.75 79 LYS A O 1
ATOM 634 N N . SER A 1 80 ? 13 53 20.969 1 66.44 80 SER A N 1
ATOM 635 C CA . SER A 1 80 ? 12.391 54.281 20.656 1 66.44 80 SER A CA 1
ATOM 636 C C . SER A 1 80 ? 11.898 55 21.906 1 66.44 80 SER A C 1
ATOM 638 O O . SER A 1 80 ? 11.766 56.219 21.938 1 66.44 80 SER A O 1
ATOM 640 N N . ASN A 1 81 ? 11.852 54.281 22.922 1 64.88 81 ASN A N 1
ATOM 641 C CA . ASN A 1 81 ? 11.258 54.906 24.094 1 64.88 81 ASN A CA 1
ATOM 642 C C . ASN A 1 81 ? 12.219 54.906 25.281 1 64.88 81 ASN A C 1
ATOM 644 O O . ASN A 1 81 ? 11.812 55.219 26.406 1 64.88 81 ASN A O 1
ATOM 648 N N . LEU A 1 82 ? 13.352 54.531 25.016 1 67.25 82 LEU A N 1
ATOM 649 C CA . LEU A 1 82 ? 14.266 54.406 26.156 1 67.25 82 LEU A CA 1
ATOM 650 C C . LEU A 1 82 ? 15.5 55.281 25.938 1 67.25 82 LEU A C 1
ATOM 652 O O . LEU A 1 82 ? 15.883 55.562 24.812 1 67.25 82 LEU A O 1
ATOM 656 N N . SER A 1 83 ? 16.016 55.844 27.016 1 73.06 83 SER A N 1
ATOM 657 C CA . SER A 1 83 ? 17.266 56.594 27 1 73.06 83 SER A CA 1
ATOM 658 C C . SER A 1 83 ? 18.438 55.719 26.594 1 73.06 83 SER A C 1
ATOM 660 O O . SER A 1 83 ? 18.375 54.5 26.703 1 73.06 83 SER A O 1
ATOM 662 N N . ASN A 1 84 ? 19.5 56.188 26.047 1 72.19 84 ASN A N 1
ATOM 663 C CA . ASN A 1 84 ? 20.688 55.469 25.609 1 72.19 84 ASN A CA 1
ATOM 664 C C . ASN A 1 84 ? 21.281 54.594 26.719 1 72.19 84 ASN A C 1
ATOM 666 O O . ASN A 1 84 ? 21.734 53.5 26.484 1 72.19 84 ASN A O 1
ATOM 670 N N . ASN A 1 85 ? 21.344 55.094 27.891 1 72.12 85 ASN A N 1
ATOM 671 C CA . ASN A 1 85 ? 21.859 54.375 29.047 1 72.12 85 ASN A CA 1
ATOM 672 C C . ASN A 1 85 ? 20.969 53.156 29.391 1 72.12 85 ASN A C 1
ATOM 674 O O . ASN A 1 85 ? 21.469 52.094 29.75 1 72.12 85 ASN A O 1
ATOM 678 N N . SER A 1 86 ? 19.734 53.344 29.266 1 71.94 86 SER A N 1
ATOM 679 C CA . SER A 1 86 ? 18.797 52.281 29.562 1 71.94 86 SER A CA 1
ATOM 680 C C . SER A 1 86 ? 18.859 51.156 28.516 1 71.94 86 SER A C 1
ATOM 682 O O . SER A 1 86 ? 18.719 49.969 28.844 1 71.94 86 SER A O 1
ATOM 684 N N . VAL A 1 87 ? 19.141 51.562 27.422 1 73.81 87 VAL A N 1
ATOM 685 C CA . VAL A 1 87 ? 19.266 50.594 26.328 1 73.81 87 VAL A CA 1
ATOM 686 C C . VAL A 1 87 ? 20.516 49.75 26.531 1 73.81 87 VAL A C 1
ATOM 688 O O . VAL A 1 87 ? 20.484 48.531 26.297 1 73.81 87 VAL A O 1
ATOM 691 N N . GLU A 1 88 ? 21.547 50.438 26.938 1 72 88 GLU A N 1
ATOM 692 C CA . GLU A 1 88 ? 22.781 49.719 27.203 1 72 88 GLU A CA 1
ATOM 693 C C . GLU A 1 88 ? 22.625 48.719 28.359 1 72 88 GLU A C 1
ATOM 695 O O . GLU A 1 88 ? 23.125 47.594 28.312 1 72 88 GLU A O 1
ATOM 700 N N . LEU A 1 89 ? 21.984 49.094 29.344 1 68.38 89 LEU A N 1
ATOM 701 C CA . LEU A 1 89 ? 21.688 48.219 30.484 1 68.38 89 LEU A CA 1
ATOM 702 C C . LEU A 1 89 ? 20.766 47.094 30.062 1 68.38 89 LEU A C 1
ATOM 704 O O . LEU A 1 89 ? 20.938 45.938 30.531 1 68.38 89 LEU A O 1
ATOM 708 N N . LEU A 1 90 ? 19.875 47.406 29.297 1 68.44 90 LEU A N 1
ATOM 709 C CA . LEU A 1 90 ? 18.953 46.406 28.781 1 68.44 90 LEU A CA 1
ATOM 710 C C . LEU A 1 90 ? 19.703 45.375 27.938 1 68.44 90 LEU A C 1
ATOM 712 O O . LEU A 1 90 ? 19.422 44.156 28.031 1 68.44 90 LEU A O 1
ATOM 716 N N . LYS A 1 91 ? 20.547 45.938 27.156 1 70.12 91 LYS A N 1
ATOM 717 C CA . LYS A 1 91 ? 21.359 45.062 26.344 1 70.12 91 LYS A CA 1
ATOM 718 C C . LYS A 1 91 ? 22.188 44.094 27.219 1 70.12 91 LYS A C 1
ATOM 720 O O . LYS A 1 91 ? 22.391 42.938 26.844 1 70.12 91 LYS A O 1
ATOM 725 N N . GLN A 1 92 ? 22.656 44.625 28.312 1 69.12 92 GLN A N 1
ATOM 726 C CA . GLN A 1 92 ? 23.469 43.844 29.219 1 69.12 92 GLN A CA 1
ATOM 727 C C . GLN A 1 92 ? 22.594 42.875 30.016 1 69.12 92 GLN A C 1
ATOM 729 O O . GLN A 1 92 ? 23.078 41.812 30.469 1 69.12 92 GLN A O 1
ATOM 734 N N . LYS A 1 93 ? 21.406 43.188 30.172 1 69.75 93 LYS A N 1
ATOM 735 C CA . LYS A 1 93 ? 20.531 42.375 31.016 1 69.75 93 LYS A CA 1
ATOM 736 C C . LYS A 1 93 ? 19.688 41.406 30.188 1 69.75 93 LYS A C 1
ATOM 738 O O . LYS A 1 93 ? 19.078 40.5 30.719 1 69.75 93 LYS A O 1
ATOM 743 N N . LEU A 1 94 ? 19.75 41.688 28.969 1 72.62 94 LEU A N 1
ATOM 744 C CA . LEU A 1 94 ? 18.938 40.812 28.109 1 72.62 94 LEU A CA 1
ATOM 745 C C . LEU A 1 94 ? 19.562 39.438 28.031 1 72.62 94 LEU A C 1
ATOM 747 O O . LEU A 1 94 ? 20.781 39.281 27.891 1 72.62 94 LEU A O 1
ATOM 751 N N . PRO A 1 95 ? 18.781 38.562 28.203 1 74.94 95 PRO A N 1
ATOM 752 C CA . PRO A 1 95 ? 19.281 37.188 28.047 1 74.94 95 PRO A CA 1
ATOM 753 C C . PRO A 1 95 ? 19.688 36.875 26.609 1 74.94 95 PRO A C 1
ATOM 755 O O . PRO A 1 95 ? 19.438 37.656 25.703 1 74.94 95 PRO A O 1
ATOM 758 N N . ASN A 1 96 ? 20.531 35.906 26.469 1 78.19 96 ASN A N 1
ATOM 759 C CA . ASN A 1 96 ? 20.922 35.406 25.141 1 78.19 96 ASN A CA 1
ATOM 760 C C . ASN A 1 96 ? 19.844 34.562 24.5 1 78.19 96 ASN A C 1
ATOM 762 O O . ASN A 1 96 ? 19.25 33.688 25.172 1 78.19 96 ASN A O 1
ATOM 766 N N . PHE A 1 97 ? 19.516 34.906 23.328 1 75.56 97 PHE A N 1
ATOM 767 C CA . PHE A 1 97 ? 18.547 34.125 22.578 1 75.56 97 PHE A CA 1
ATOM 768 C C . PHE A 1 97 ? 19.234 33.219 21.562 1 75.56 97 PHE A C 1
ATOM 770 O O . PHE A 1 97 ? 20.125 33.688 20.844 1 75.56 97 PHE A O 1
ATOM 777 N N . TYR A 1 98 ? 19 32 21.672 1 78.56 98 TYR A N 1
ATOM 778 C CA . TYR A 1 98 ? 19.547 31.047 20.703 1 78.56 98 TYR A CA 1
ATOM 779 C C . TYR A 1 98 ? 18.422 30.328 19.969 1 78.56 98 TYR A C 1
ATOM 781 O O . TYR A 1 98 ? 17.359 30.047 20.547 1 78.56 98 TYR A O 1
ATOM 789 N N . GLN A 1 99 ? 18.688 30.109 18.734 1 76.88 99 GLN A N 1
ATOM 790 C CA . GLN A 1 99 ? 17.828 29.25 17.922 1 76.88 99 GLN A CA 1
ATOM 791 C C . GLN A 1 99 ? 18.531 27.953 17.562 1 76.88 99 GLN A C 1
ATOM 793 O O . GLN A 1 99 ? 19.656 27.984 17.031 1 76.88 99 GLN A O 1
ATOM 798 N N . ILE A 1 100 ? 17.922 26.875 17.906 1 74.62 100 ILE A N 1
ATOM 799 C CA . ILE A 1 100 ? 18.531 25.562 17.672 1 74.62 100 ILE A CA 1
ATOM 800 C C . ILE A 1 100 ? 17.875 24.891 16.469 1 74.62 100 ILE A C 1
ATOM 802 O O . ILE A 1 100 ? 16.641 24.828 16.375 1 74.62 100 ILE A O 1
ATOM 806 N N . TYR A 1 101 ? 18.641 24.547 15.57 1 71.5 101 TYR A N 1
ATOM 807 C CA . TYR A 1 101 ? 18.203 23.781 14.406 1 71.5 101 TYR A CA 1
ATOM 808 C C . TYR A 1 101 ? 18.625 22.328 14.508 1 71.5 101 TYR A C 1
ATOM 810 O O . TYR A 1 101 ? 19.797 22.031 14.766 1 71.5 101 TYR A O 1
ATOM 818 N N . LEU A 1 102 ? 17.672 21.406 14.398 1 70.75 102 LEU A N 1
ATOM 819 C CA . LEU A 1 102 ? 17.953 19.969 14.453 1 70.75 102 LEU A CA 1
ATOM 820 C C . LEU A 1 102 ? 18.078 19.391 13.055 1 70.75 102 LEU A C 1
ATOM 822 O O . LEU A 1 102 ? 17.562 19.953 12.086 1 70.75 102 LEU A O 1
ATOM 826 N N . GLU A 1 103 ? 18.812 18.359 13.016 1 66.94 103 GLU A N 1
ATOM 827 C CA . GLU A 1 103 ? 19.047 17.703 11.734 1 66.94 103 GLU A CA 1
ATOM 828 C C . GLU A 1 103 ? 17.766 17.047 11.203 1 66.94 103 GLU A C 1
ATOM 830 O O . GLU A 1 103 ? 17.547 17.016 9.992 1 66.94 103 GLU A O 1
ATOM 835 N N . ILE A 1 104 ? 17.047 16.547 12.18 1 63.88 104 ILE A N 1
ATOM 836 C CA . ILE A 1 104 ? 15.797 15.875 11.828 1 63.88 104 ILE A CA 1
ATOM 837 C C . ILE A 1 104 ? 14.633 16.516 12.57 1 63.88 104 ILE A C 1
ATOM 839 O O . ILE A 1 104 ? 14.805 17.031 13.672 1 63.88 104 ILE A O 1
ATOM 843 N N . PHE A 1 105 ? 13.547 16.562 11.906 1 62.66 105 PHE A N 1
ATOM 844 C CA . PHE A 1 105 ? 12.367 17.125 12.555 1 62.66 105 PHE A CA 1
ATOM 845 C C . PHE A 1 105 ? 11.93 16.25 13.719 1 62.66 105 PHE A C 1
ATOM 847 O O . PHE A 1 105 ? 11.656 15.062 13.547 1 62.66 105 PHE A O 1
ATOM 854 N N . PRO A 1 106 ? 12.023 16.891 14.805 1 61.88 106 PRO A N 1
ATOM 855 C CA . PRO A 1 106 ? 11.656 16.094 15.969 1 61.88 106 PRO A CA 1
ATOM 856 C C . PRO A 1 106 ? 10.1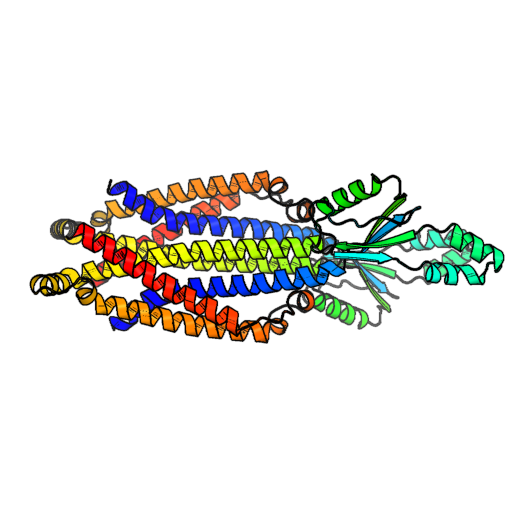48 15.906 16.109 1 61.88 106 PRO A C 1
ATOM 858 O O . PRO A 1 106 ? 9.375 16.734 15.617 1 61.88 106 PRO A O 1
ATOM 861 N N . THR A 1 107 ? 9.734 14.805 16.625 1 60.75 107 THR A N 1
ATOM 862 C CA . THR A 1 107 ? 8.336 14.57 16.969 1 60.75 107 THR A CA 1
ATOM 863 C C . THR A 1 107 ? 7.93 15.391 18.188 1 60.75 107 THR A C 1
ATOM 865 O O . THR A 1 107 ? 8.781 15.969 18.859 1 60.75 107 THR A O 1
ATOM 868 N N . SER A 1 108 ? 6.555 15.5 18.328 1 62.66 108 SER A N 1
ATOM 869 C CA . SER A 1 108 ? 6.074 16.234 19.5 1 62.66 108 SER A CA 1
ATOM 870 C C . SER A 1 108 ? 6.66 15.68 20.781 1 62.66 108 SER A C 1
ATOM 872 O O . SER A 1 108 ? 7.012 16.438 21.688 1 62.66 108 SER A O 1
ATOM 874 N N . THR A 1 109 ? 6.754 14.336 20.781 1 66.31 109 THR A N 1
ATOM 875 C CA . THR A 1 109 ? 7.312 13.703 21.969 1 66.31 109 THR A CA 1
ATOM 876 C C . THR A 1 109 ? 8.789 14.055 22.125 1 66.31 109 THR A C 1
ATOM 878 O O . THR A 1 109 ? 9.258 14.32 23.234 1 66.31 109 THR A O 1
ATOM 881 N N . GLU A 1 110 ? 9.422 13.953 21.031 1 70.38 110 GLU A N 1
ATOM 882 C CA . GLU A 1 110 ? 10.844 14.289 21.062 1 70.38 110 GLU A CA 1
ATOM 883 C C . GLU A 1 110 ? 11.055 15.75 21.453 1 70.38 110 GLU A C 1
ATOM 885 O O . GLU A 1 110 ? 12.008 16.062 22.172 1 70.38 110 GLU A O 1
ATOM 890 N N . LEU A 1 111 ? 10.188 16.594 20.938 1 72.25 111 LEU A N 1
ATOM 891 C CA . LEU A 1 111 ? 10.289 18.016 21.266 1 72.25 111 LEU A CA 1
ATOM 892 C C . LEU A 1 111 ? 10.109 18.25 22.766 1 72.25 111 LEU A C 1
ATOM 894 O O . LEU A 1 111 ? 10.781 19.109 23.344 1 72.25 111 LEU A O 1
ATOM 898 N N . GLU A 1 112 ? 9.188 17.484 23.297 1 73.88 112 GLU A N 1
ATOM 899 C CA . GLU A 1 112 ? 9 17.609 24.734 1 73.88 112 GLU A CA 1
ATOM 900 C C . GLU A 1 112 ? 10.242 17.188 25.5 1 73.88 112 GLU A C 1
ATOM 902 O O . GLU A 1 112 ? 10.633 17.828 26.469 1 73.88 112 GLU A O 1
ATOM 907 N N . VAL A 1 113 ? 10.773 16.125 25.078 1 77.94 113 VAL A N 1
ATOM 908 C CA . VAL A 1 113 ? 12.008 15.648 25.688 1 77.94 113 VAL A CA 1
ATOM 909 C C . VAL A 1 113 ? 13.109 16.703 25.547 1 77.94 113 VAL A C 1
ATOM 911 O O . VAL A 1 113 ? 13.852 16.969 26.484 1 77.94 113 VAL A O 1
ATOM 914 N N . ILE A 1 114 ? 13.141 17.203 24.391 1 80.12 114 ILE A N 1
ATOM 915 C CA . ILE A 1 114 ? 14.148 18.219 24.109 1 80.12 114 ILE A CA 1
ATOM 916 C C . ILE A 1 114 ? 13.938 19.422 25.016 1 80.12 114 ILE A C 1
ATOM 918 O O . ILE A 1 114 ? 14.891 19.938 25.609 1 80.12 114 ILE A O 1
ATOM 922 N N . LYS A 1 115 ? 12.711 19.875 25.078 1 79.19 115 LYS A N 1
ATOM 923 C CA . LYS A 1 115 ? 12.383 21 25.938 1 79.19 115 LYS A CA 1
ATOM 924 C C . LYS A 1 115 ? 12.797 20.734 27.391 1 79.19 115 LYS A C 1
ATOM 926 O O . LYS A 1 115 ? 13.438 21.578 28.016 1 79.19 115 LYS A O 1
ATOM 931 N N . ASN A 1 116 ? 12.516 19.594 27.828 1 83.12 116 ASN A N 1
ATOM 932 C CA . ASN A 1 116 ? 12.836 19.25 29.219 1 83.12 116 ASN A CA 1
ATOM 933 C C . ASN A 1 116 ? 14.344 19.141 29.422 1 83.12 116 ASN A C 1
ATOM 935 O O . ASN A 1 116 ? 14.852 19.562 30.469 1 83.12 116 ASN A O 1
ATOM 939 N N . THR A 1 117 ? 14.953 18.609 28.5 1 83.19 117 THR A N 1
ATOM 940 C CA . THR A 1 117 ? 16.406 18.469 28.578 1 83.19 117 THR A CA 1
ATOM 941 C C . THR A 1 117 ? 17.062 19.844 28.625 1 83.19 117 THR A C 1
ATOM 943 O O . THR A 1 117 ? 18 20.062 29.406 1 83.19 117 THR A O 1
ATOM 946 N N . LEU A 1 118 ? 16.578 20.656 27.828 1 84.62 118 LEU A N 1
ATOM 947 C CA . LEU A 1 118 ? 17.141 22 27.766 1 84.62 118 LEU A CA 1
ATOM 948 C C . LEU A 1 118 ? 16.859 22.781 29.031 1 84.62 118 LEU A C 1
ATOM 950 O O . LEU A 1 118 ? 17.719 23.5 29.531 1 84.62 118 LEU A O 1
ATOM 954 N N . LEU A 1 119 ? 15.688 22.609 29.562 1 84.5 119 LEU A N 1
ATOM 955 C CA . LEU A 1 119 ? 15.289 23.328 30.766 1 84.5 119 LEU A CA 1
ATOM 956 C C . LEU A 1 119 ? 16.031 22.797 31.984 1 84.5 119 LEU A C 1
ATOM 958 O O . LEU A 1 119 ? 16.109 23.484 33 1 84.5 119 LEU A O 1
ATOM 962 N N . ALA A 1 120 ? 16.453 21.609 31.859 1 84.25 120 ALA A N 1
ATOM 963 C CA . ALA A 1 120 ? 17.219 21.047 32.938 1 84.25 120 ALA A CA 1
ATOM 964 C C . ALA A 1 120 ? 18.562 21.734 33.125 1 84.25 120 ALA A C 1
ATOM 966 O O . ALA A 1 120 ? 19.203 21.641 34.156 1 84.25 120 ALA A O 1
ATOM 967 N N . ASN A 1 121 ? 18.984 22.328 32.094 1 81.25 121 ASN A N 1
ATOM 968 C CA . ASN A 1 121 ? 20.203 23.109 32.156 1 81.25 121 ASN A CA 1
ATOM 969 C C . ASN A 1 121 ? 20.016 24.406 32.938 1 81.25 121 ASN A C 1
ATOM 971 O O . ASN A 1 121 ? 19.156 25.219 32.594 1 81.25 121 ASN A O 1
ATOM 975 N N . LYS A 1 122 ? 20.781 24.641 34 1 83.81 122 LYS A N 1
ATOM 976 C CA . LYS A 1 122 ? 20.656 25.781 34.906 1 83.81 122 LYS A CA 1
ATOM 977 C C . LYS A 1 122 ? 20.859 27.094 34.156 1 83.81 122 LYS A C 1
ATOM 979 O O . LYS A 1 122 ? 20.359 28.141 34.562 1 83.81 122 LYS A O 1
ATOM 984 N N . ASP A 1 123 ? 21.516 27.031 33 1 81.31 123 ASP A N 1
ATOM 985 C CA . ASP A 1 123 ? 21.844 28.234 32.25 1 81.31 123 ASP A CA 1
ATOM 986 C C . ASP A 1 123 ? 20.672 28.641 31.328 1 81.31 123 ASP A C 1
ATOM 988 O O . ASP A 1 123 ? 20.688 29.719 30.734 1 81.31 123 ASP A O 1
ATOM 992 N N . ILE A 1 124 ? 19.734 27.781 31.203 1 84.25 124 ILE A N 1
ATOM 993 C CA . ILE A 1 124 ? 18.625 28.031 30.297 1 84.25 124 ILE A CA 1
ATOM 994 C C . ILE A 1 124 ? 17.375 28.406 31.109 1 84.25 124 ILE A C 1
ATOM 996 O O . ILE A 1 124 ? 16.953 27.641 31.984 1 84.25 124 ILE A O 1
ATOM 1000 N N . LYS A 1 125 ? 16.875 29.531 30.812 1 80.5 125 LYS A N 1
ATOM 1001 C CA . LYS A 1 125 ? 15.734 30.031 31.578 1 80.5 125 LYS A CA 1
ATOM 1002 C C . LYS A 1 125 ? 14.414 29.625 30.938 1 80.5 125 LYS A C 1
ATOM 1004 O O . LYS A 1 125 ? 13.453 29.312 31.625 1 80.5 125 LYS A O 1
ATOM 1009 N N . LYS A 1 126 ? 14.406 29.797 29.578 1 82.5 126 LYS A N 1
ATOM 1010 C CA . LYS A 1 126 ? 13.156 29.531 28.875 1 82.5 126 LYS A CA 1
ATOM 1011 C C . LYS A 1 126 ? 13.414 28.812 27.547 1 82.5 126 LYS A C 1
ATOM 1013 O O . LYS A 1 126 ? 14.414 29.078 26.875 1 82.5 126 LYS A O 1
ATOM 1018 N N . VAL A 1 127 ? 12.617 27.891 27.203 1 80.31 127 VAL A N 1
ATOM 1019 C CA . VAL A 1 127 ? 12.656 27.188 25.922 1 80.31 127 VAL A CA 1
ATOM 1020 C C . VAL A 1 127 ? 11.305 27.312 25.234 1 80.31 127 VAL A C 1
ATOM 1022 O O . VAL A 1 127 ? 10.266 27.016 25.812 1 80.31 127 VAL A O 1
ATOM 1025 N N . GLU A 1 128 ? 11.273 28.016 24.125 1 68.88 128 GLU A N 1
ATOM 1026 C CA . GLU A 1 128 ? 10.055 28.109 23.312 1 68.88 128 GLU A CA 1
ATOM 1027 C C . GLU A 1 128 ? 10.211 27.344 22 1 68.88 128 GLU A C 1
ATOM 1029 O O . GLU A 1 128 ? 11.203 27.531 21.297 1 68.88 128 GLU A O 1
ATOM 1034 N N . VAL A 1 129 ? 9.406 26.438 21.828 1 63.16 129 VAL A N 1
ATOM 1035 C CA . VAL A 1 129 ? 9.422 25.641 20.594 1 63.16 129 VAL A CA 1
ATOM 1036 C C . VAL A 1 129 ? 8.297 26.109 19.672 1 63.16 129 VAL A C 1
ATOM 1038 O O . VAL A 1 129 ? 7.133 26.156 20.062 1 63.16 129 VAL A O 1
ATOM 1041 N N . PHE A 1 130 ? 8.758 26.781 18.641 1 54.69 130 PHE A N 1
ATOM 1042 C CA . PHE A 1 130 ? 7.809 27.172 17.609 1 54.69 130 PHE A CA 1
ATOM 1043 C C . PHE A 1 130 ? 7.773 26.141 16.484 1 54.69 130 PHE A C 1
ATOM 1045 O O . PHE A 1 130 ? 8.812 25.812 15.914 1 54.69 130 PHE A O 1
ATOM 1052 N N . TYR A 1 131 ? 7.023 25.219 16.516 1 52.06 131 TYR A N 1
ATOM 1053 C CA . TYR A 1 131 ? 6.969 24.281 15.398 1 52.06 131 TYR A CA 1
ATOM 1054 C C . TYR A 1 131 ? 5.633 24.375 14.672 1 52.06 131 TYR A C 1
ATOM 1056 O O . TYR A 1 131 ? 4.598 24.625 15.297 1 52.06 131 TYR A O 1
ATOM 1064 N N . LYS A 1 132 ? 5.75 24.891 13.422 1 53.34 132 LYS A N 1
ATOM 1065 C CA . LYS A 1 132 ? 4.555 24.672 12.609 1 53.34 132 LYS A CA 1
ATOM 1066 C C . LYS A 1 132 ? 4.109 23.219 12.664 1 53.34 132 LYS A C 1
ATOM 1068 O O . LYS A 1 132 ? 4.934 22.312 12.797 1 53.34 132 LYS A O 1
ATOM 1073 N N . ASN A 1 133 ? 3.041 22.906 13.141 1 54.25 133 ASN A N 1
ATOM 1074 C CA . ASN A 1 133 ? 2.457 21.594 13.375 1 54.25 133 ASN A CA 1
ATOM 1075 C C . ASN A 1 133 ? 2.553 20.703 12.133 1 54.25 133 ASN A C 1
ATOM 1077 O O . ASN A 1 133 ? 1.549 20.453 11.461 1 54.25 133 ASN A O 1
ATOM 1081 N N . HIS A 1 134 ? 3.916 20.641 11.648 1 63.12 134 HIS A N 1
ATOM 1082 C CA . HIS A 1 134 ? 4.105 19.766 10.492 1 63.12 134 HIS A CA 1
ATOM 1083 C C . HIS A 1 134 ? 4.219 18.297 10.922 1 63.12 134 HIS A C 1
ATOM 1085 O O . HIS A 1 134 ? 4.363 17.422 10.078 1 63.12 134 HIS A O 1
ATOM 1091 N N . ASN A 1 135 ? 4.113 18.062 12.188 1 71.94 135 ASN A N 1
ATOM 1092 C CA . ASN A 1 135 ? 4.406 16.75 12.75 1 71.94 135 ASN A CA 1
ATOM 1093 C C . ASN A 1 135 ? 3.43 15.688 12.234 1 71.94 135 ASN A C 1
ATOM 1095 O O . ASN A 1 135 ? 3.838 14.594 11.852 1 71.94 135 ASN A O 1
ATOM 1099 N N . GLN A 1 136 ? 2.217 16.141 12.102 1 77.38 136 GLN A N 1
ATOM 1100 C CA . GLN A 1 136 ? 1.221 15.172 11.648 1 77.38 136 GLN A CA 1
ATOM 1101 C C . GLN A 1 136 ? 1.449 14.781 10.195 1 77.38 136 GLN A C 1
ATOM 1103 O O . GLN A 1 136 ? 1.364 13.602 9.844 1 77.38 136 GLN A O 1
ATOM 1108 N N . ILE A 1 137 ? 1.844 15.82 9.43 1 82.19 137 ILE A N 1
ATOM 1109 C CA . ILE A 1 137 ? 2.07 15.578 8.008 1 82.19 137 ILE A CA 1
ATOM 1110 C C . ILE A 1 137 ? 3.277 14.664 7.824 1 82.19 137 ILE A C 1
ATOM 1112 O O . ILE A 1 137 ? 3.217 13.688 7.07 1 82.19 137 ILE A O 1
ATOM 1116 N N . TYR A 1 138 ? 4.297 15.023 8.523 1 83.12 138 TYR A N 1
ATOM 1117 C CA . TYR A 1 138 ? 5.523 14.242 8.406 1 83.12 138 TYR A CA 1
ATOM 1118 C C . TYR A 1 138 ? 5.297 12.797 8.844 1 83.12 138 TYR A C 1
ATOM 1120 O O . TYR A 1 138 ? 5.734 11.859 8.172 1 83.12 138 TYR A O 1
ATOM 1128 N N . LEU A 1 139 ? 4.602 12.609 9.891 1 82.56 139 LEU A N 1
ATOM 1129 C CA . LEU A 1 139 ? 4.336 11.273 10.406 1 82.56 139 LEU A CA 1
ATOM 1130 C C . LEU A 1 139 ? 3.473 10.477 9.438 1 82.56 139 LEU A C 1
ATOM 1132 O O . LEU A 1 139 ? 3.693 9.281 9.234 1 82.56 139 LEU A O 1
ATOM 1136 N N . LEU A 1 140 ? 2.535 11.18 8.875 1 87.25 140 LEU A N 1
ATOM 1137 C CA . LEU A 1 140 ? 1.696 10.516 7.883 1 87.25 140 LEU A CA 1
ATOM 1138 C C . LEU A 1 140 ? 2.516 10.117 6.66 1 87.25 140 LEU A C 1
ATOM 1140 O O . LEU A 1 140 ? 2.297 9.047 6.086 1 87.25 140 LEU A O 1
ATOM 1144 N N . LEU A 1 141 ? 3.424 10.977 6.309 1 90.5 141 LEU A N 1
ATOM 1145 C CA . LEU A 1 141 ? 4.305 10.656 5.191 1 90.5 141 LEU A CA 1
ATOM 1146 C C . LEU A 1 141 ? 5.176 9.445 5.516 1 90.5 141 LEU A C 1
ATOM 1148 O O . LEU A 1 141 ? 5.406 8.594 4.656 1 90.5 141 LEU A O 1
ATOM 1152 N N . LEU A 1 142 ? 5.633 9.344 6.727 1 88.62 142 LEU A N 1
ATOM 1153 C CA . LEU A 1 142 ? 6.43 8.203 7.156 1 88.62 142 LEU A CA 1
ATOM 1154 C C . LEU A 1 142 ? 5.609 6.918 7.102 1 88.62 142 LEU A C 1
ATOM 1156 O O . LEU A 1 142 ? 6.109 5.871 6.684 1 88.62 142 LEU A O 1
ATOM 1160 N N . ILE A 1 143 ? 4.402 7.023 7.516 1 89.81 143 ILE A N 1
ATOM 1161 C CA . ILE A 1 143 ? 3.51 5.871 7.457 1 89.81 143 ILE A CA 1
ATOM 1162 C C . ILE A 1 143 ? 3.297 5.457 6.004 1 89.81 143 ILE A C 1
ATOM 1164 O O . ILE A 1 143 ? 3.369 4.27 5.672 1 89.81 143 ILE A O 1
ATOM 1168 N N . LEU A 1 144 ? 3.062 6.461 5.145 1 91.88 144 LEU A N 1
ATOM 1169 C CA . LEU A 1 144 ? 2.904 6.18 3.721 1 91.88 144 LEU A CA 1
ATOM 1170 C C . LEU A 1 144 ? 4.137 5.473 3.164 1 91.88 144 LEU A C 1
ATOM 1172 O O . LEU A 1 144 ? 4.016 4.531 2.377 1 91.88 144 LEU A O 1
ATOM 1176 N N . ASN A 1 145 ? 5.266 5.961 3.594 1 93.69 145 ASN A N 1
ATOM 1177 C CA . ASN A 1 145 ? 6.527 5.355 3.174 1 93.69 145 ASN A CA 1
ATOM 1178 C C . ASN A 1 145 ? 6.645 3.912 3.654 1 93.69 145 ASN A C 1
ATOM 1180 O O . ASN A 1 145 ? 7.02 3.025 2.887 1 93.69 145 ASN A O 1
ATOM 1184 N N . SER A 1 146 ? 6.328 3.65 4.859 1 91.69 146 SER A N 1
ATOM 1185 C CA . SER A 1 146 ? 6.391 2.307 5.426 1 91.69 146 SER A CA 1
ATOM 1186 C C . SER A 1 146 ? 5.395 1.372 4.746 1 91.69 146 SER A C 1
ATOM 1188 O O . SER A 1 146 ? 5.73 0.233 4.418 1 91.69 146 SER A O 1
ATOM 1190 N N . VAL A 1 147 ? 4.207 1.857 4.562 1 89.62 147 VAL A N 1
ATOM 1191 C CA . VAL A 1 147 ? 3.164 1.058 3.924 1 89.62 147 VAL A CA 1
ATOM 1192 C C . VAL A 1 147 ? 3.586 0.698 2.502 1 89.62 147 VAL A C 1
ATOM 1194 O O . VAL A 1 147 ? 3.422 -0.445 2.068 1 89.62 147 VAL A O 1
ATOM 1197 N N . SER A 1 148 ? 4.074 1.715 1.769 1 92.94 148 SER A N 1
ATOM 1198 C CA . SER A 1 148 ? 4.508 1.449 0.4 1 92.94 148 SER A CA 1
ATOM 1199 C C . SER A 1 148 ? 5.637 0.425 0.368 1 92.94 148 SER A C 1
ATOM 1201 O O . SER A 1 148 ? 5.691 -0.418 -0.53 1 92.94 148 SER A O 1
ATOM 1203 N N . PHE A 1 149 ? 6.555 0.437 1.361 1 93.94 149 PHE A N 1
ATOM 1204 C CA . PHE A 1 149 ? 7.633 -0.539 1.443 1 93.94 149 PHE A CA 1
ATOM 1205 C C . PHE A 1 149 ? 7.082 -1.935 1.708 1 93.94 149 PHE A C 1
ATOM 1207 O O . PHE A 1 149 ? 7.508 -2.904 1.077 1 93.94 149 PHE A O 1
ATOM 1214 N N . ILE A 1 150 ? 6.203 -2.014 2.621 1 90 150 ILE A N 1
ATOM 1215 C CA . ILE A 1 150 ? 5.598 -3.295 2.965 1 90 150 ILE A CA 1
ATOM 1216 C C . ILE A 1 150 ? 4.867 -3.863 1.75 1 90 150 ILE A C 1
ATOM 1218 O O . ILE A 1 150 ? 4.984 -5.055 1.449 1 90 150 ILE A O 1
ATOM 1222 N N . LEU A 1 151 ? 4.113 -2.971 1.053 1 89.19 151 LEU A N 1
ATOM 1223 C CA . LEU A 1 151 ? 3.416 -3.377 -0.162 1 89.19 151 LEU A CA 1
ATOM 1224 C C . LEU A 1 151 ? 4.395 -3.928 -1.193 1 89.19 151 LEU A C 1
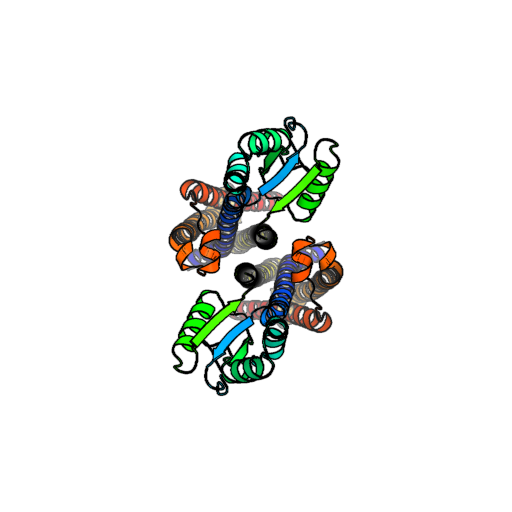ATOM 1226 O O . LEU A 1 151 ? 4.164 -4.992 -1.771 1 89.19 151 LEU A O 1
ATOM 1230 N N . PHE A 1 152 ? 5.477 -3.174 -1.389 1 93.81 152 PHE A N 1
ATOM 1231 C CA . PHE A 1 152 ? 6.508 -3.607 -2.326 1 93.81 152 PHE A CA 1
ATOM 1232 C C . PHE A 1 152 ? 7.074 -4.961 -1.921 1 93.81 152 PHE A C 1
ATOM 1234 O O . PHE A 1 152 ? 7.223 -5.855 -2.76 1 93.81 152 PHE A O 1
ATOM 1241 N N . PHE A 1 153 ? 7.312 -5.133 -0.635 1 92.75 153 PHE A N 1
ATOM 1242 C CA . PHE A 1 153 ? 7.906 -6.359 -0.124 1 92.75 153 PHE A CA 1
ATOM 1243 C C . PHE A 1 153 ? 6.973 -7.543 -0.345 1 92.75 153 PHE A C 1
ATOM 1245 O O . PHE A 1 153 ? 7.395 -8.594 -0.839 1 92.75 153 PHE A O 1
ATOM 1252 N N . ILE A 1 154 ? 5.762 -7.367 -0.014 1 88.62 154 ILE A N 1
ATOM 1253 C CA . ILE A 1 154 ? 4.785 -8.445 -0.134 1 88.62 154 ILE A CA 1
ATOM 1254 C C . ILE A 1 154 ? 4.594 -8.805 -1.605 1 88.62 154 ILE A C 1
ATOM 1256 O O . ILE A 1 154 ? 4.594 -9.984 -1.966 1 88.62 154 ILE A O 1
ATOM 1260 N N . ILE A 1 155 ? 4.438 -7.809 -2.432 1 89.94 155 ILE A N 1
ATOM 1261 C CA . ILE A 1 155 ? 4.199 -8.047 -3.85 1 89.94 155 ILE A CA 1
ATOM 1262 C C . ILE A 1 155 ? 5.41 -8.75 -4.465 1 89.94 155 ILE A C 1
ATOM 1264 O O . ILE A 1 155 ? 5.262 -9.594 -5.348 1 89.94 155 ILE A O 1
ATOM 1268 N N . THR A 1 156 ? 6.598 -8.391 -3.986 1 92.31 156 THR A N 1
ATOM 1269 C CA . THR A 1 156 ? 7.809 -9.047 -4.461 1 92.31 156 THR A CA 1
ATOM 1270 C C . THR A 1 156 ? 7.785 -10.539 -4.137 1 92.31 156 THR A C 1
ATOM 1272 O O . THR A 1 156 ? 8.102 -11.367 -4.984 1 92.31 156 THR A O 1
ATOM 1275 N N . LEU A 1 157 ? 7.391 -10.844 -2.947 1 91.12 157 LEU A N 1
ATOM 1276 C CA . LEU A 1 157 ? 7.277 -12.25 -2.551 1 91.12 157 LEU A CA 1
ATOM 1277 C C . LEU A 1 157 ? 6.273 -12.984 -3.436 1 91.12 157 LEU A C 1
ATOM 1279 O O . LEU A 1 157 ? 6.539 -14.094 -3.889 1 91.12 157 LEU A O 1
ATOM 1283 N N . PHE A 1 158 ? 5.156 -12.305 -3.711 1 89.69 158 PHE A N 1
ATOM 1284 C CA . PHE A 1 158 ? 4.133 -12.898 -4.562 1 89.69 158 PHE A CA 1
ATOM 1285 C C . PHE A 1 1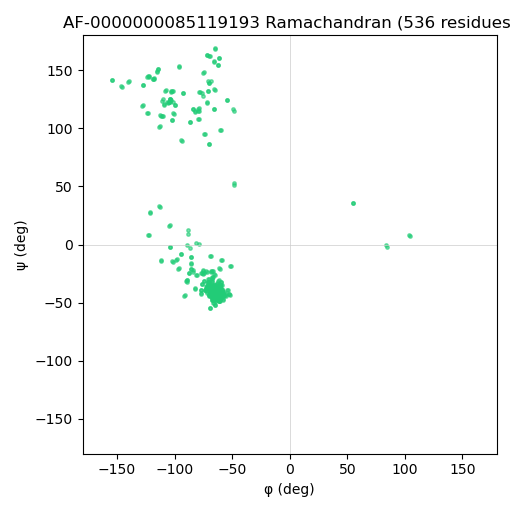58 ? 4.656 -13.094 -5.98 1 89.69 158 PHE A C 1
ATOM 1287 O O . PHE A 1 158 ? 4.379 -14.117 -6.613 1 89.69 158 PHE A O 1
ATOM 1294 N N . ALA A 1 159 ? 5.359 -12.078 -6.41 1 91.06 159 ALA A N 1
ATOM 1295 C CA . ALA A 1 159 ? 5.918 -12.18 -7.754 1 91.06 159 ALA A CA 1
ATOM 1296 C C . ALA A 1 159 ? 6.848 -13.383 -7.871 1 91.06 159 ALA A C 1
ATOM 1298 O O . ALA A 1 159 ? 6.773 -14.141 -8.844 1 91.06 159 ALA A O 1
ATOM 1299 N N . ILE A 1 160 ? 7.617 -13.648 -6.871 1 91.31 160 ILE A N 1
ATOM 1300 C CA . ILE A 1 160 ? 8.547 -14.773 -6.852 1 91.31 160 ILE A CA 1
ATOM 1301 C C . ILE A 1 160 ? 7.777 -16.094 -6.883 1 91.31 160 ILE A C 1
ATOM 1303 O O . ILE A 1 160 ? 8.102 -16.984 -7.66 1 91.31 160 ILE A O 1
ATOM 1307 N N . ILE A 1 161 ? 6.754 -16.188 -6.109 1 89.69 161 ILE A N 1
ATOM 1308 C CA . ILE A 1 161 ? 5.957 -17.406 -6.016 1 89.69 161 ILE A CA 1
ATOM 1309 C C . ILE A 1 161 ? 5.266 -17.672 -7.352 1 89.69 161 ILE A C 1
ATOM 1311 O O . ILE A 1 161 ? 5.27 -18.797 -7.844 1 89.69 161 ILE A O 1
ATOM 1315 N N . ILE A 1 162 ? 4.703 -16.609 -7.938 1 89.62 162 ILE A N 1
ATOM 1316 C CA . ILE A 1 162 ? 3.967 -16.75 -9.188 1 89.62 162 ILE A CA 1
ATOM 1317 C C . ILE A 1 162 ? 4.914 -17.188 -10.297 1 89.62 162 ILE A C 1
ATOM 1319 O O . ILE A 1 162 ? 4.59 -18.094 -11.078 1 89.62 162 ILE A O 1
ATOM 1323 N N . ILE A 1 163 ? 6.07 -16.594 -10.344 1 89.75 163 ILE A N 1
ATOM 1324 C CA . ILE A 1 163 ? 7.059 -16.938 -11.359 1 89.75 163 ILE A CA 1
ATOM 1325 C C . ILE A 1 163 ? 7.512 -18.375 -11.18 1 89.75 163 ILE A C 1
ATOM 1327 O O . ILE A 1 163 ? 7.609 -19.125 -12.148 1 89.75 163 ILE A O 1
ATOM 1331 N N . ALA A 1 164 ? 7.746 -18.812 -9.938 1 89.5 164 ALA A N 1
ATOM 1332 C CA . ALA A 1 164 ? 8.156 -20.188 -9.641 1 89.5 164 ALA A CA 1
ATOM 1333 C C . ALA A 1 164 ? 7.09 -21.188 -10.086 1 89.5 164 ALA A C 1
ATOM 1335 O O . ALA A 1 164 ? 7.406 -22.219 -10.695 1 89.5 164 ALA A O 1
ATOM 1336 N N . LYS A 1 165 ? 5.836 -20.875 -9.828 1 87.69 165 LYS A N 1
ATOM 1337 C CA . LYS A 1 165 ? 4.742 -21.766 -10.211 1 87.69 165 LYS A CA 1
ATOM 1338 C C . LYS A 1 165 ? 4.602 -21.828 -11.734 1 87.69 165 LYS A C 1
ATOM 1340 O O . LYS A 1 165 ? 4.242 -22.875 -12.281 1 87.69 165 LYS A O 1
ATOM 1345 N N . GLN A 1 166 ? 4.855 -20.688 -12.32 1 88.19 166 GLN A N 1
ATOM 1346 C CA . GLN A 1 166 ? 4.801 -20.641 -13.781 1 88.19 166 GLN A CA 1
ATOM 1347 C C . GLN A 1 166 ? 5.879 -21.531 -14.398 1 88.19 166 GLN A C 1
ATOM 1349 O O . GLN A 1 166 ? 5.617 -22.25 -15.359 1 88.19 166 GLN A O 1
ATOM 1354 N N . ILE A 1 167 ? 7.043 -21.5 -13.891 1 89.12 167 ILE A N 1
ATOM 1355 C CA . ILE A 1 167 ? 8.148 -22.312 -14.391 1 89.12 167 ILE A CA 1
ATOM 1356 C C . ILE A 1 167 ? 7.867 -23.781 -14.141 1 89.12 167 ILE A C 1
ATOM 1358 O O . ILE A 1 167 ? 8.078 -24.625 -15.023 1 89.12 167 ILE A O 1
ATOM 1362 N N . LYS A 1 168 ? 7.316 -24.109 -12.992 1 87.94 168 LYS A N 1
ATOM 1363 C CA . LYS A 1 168 ? 6.977 -25.484 -12.664 1 87.94 168 LYS A CA 1
ATOM 1364 C C . LYS A 1 168 ? 5.922 -26.031 -13.617 1 87.94 168 LYS A C 1
ATOM 1366 O O . LYS A 1 168 ? 6.012 -27.172 -14.07 1 87.94 168 LYS A O 1
ATOM 1371 N N . LEU A 1 169 ? 4.934 -25.25 -13.852 1 87.94 169 LEU A N 1
ATOM 1372 C CA . LEU A 1 169 ? 3.879 -25.625 -14.781 1 87.94 169 LEU A CA 1
ATOM 1373 C C . LEU A 1 169 ? 4.449 -25.891 -16.172 1 87.94 169 LEU A C 1
ATOM 1375 O O . LEU A 1 169 ? 4.027 -26.844 -16.844 1 87.94 169 LEU A O 1
ATOM 1379 N N . TRP A 1 170 ? 5.391 -25.078 -16.547 1 87.25 170 TRP A N 1
ATOM 1380 C CA . TRP A 1 170 ? 6.035 -25.25 -17.844 1 87.25 170 TRP A CA 1
ATOM 1381 C C . TRP A 1 170 ? 6.797 -26.578 -17.891 1 87.25 170 TRP A C 1
ATOM 1383 O O . TRP A 1 170 ? 6.742 -27.281 -18.906 1 87.25 170 TRP A O 1
ATOM 1393 N N . PHE A 1 171 ? 7.41 -27 -16.828 1 86.5 171 PHE A N 1
ATOM 1394 C CA . PHE A 1 171 ? 8.133 -28.266 -16.766 1 86.5 171 PHE A CA 1
ATOM 1395 C C . PHE A 1 171 ? 7.172 -29.438 -16.891 1 86.5 171 PHE A C 1
ATOM 1397 O O . PHE A 1 171 ? 7.488 -30.438 -17.531 1 86.5 171 PHE A O 1
ATOM 1404 N N . HIS A 1 172 ? 6.035 -29.25 -16.312 1 84.69 172 HIS A N 1
ATOM 1405 C CA . HIS A 1 172 ? 5.047 -30.328 -16.375 1 84.69 172 HIS A CA 1
ATOM 1406 C C . HIS A 1 172 ? 4.445 -30.453 -17.766 1 84.69 172 HIS A C 1
ATOM 1408 O O . HIS A 1 172 ? 4.207 -31.562 -18.25 1 84.69 172 HIS A O 1
ATOM 1414 N N . GLU A 1 173 ? 4.246 -29.344 -18.375 1 84.62 173 GLU A N 1
ATOM 1415 C CA . GLU A 1 173 ? 3.643 -29.328 -19.703 1 84.62 173 GLU A CA 1
ATOM 1416 C C . GLU A 1 173 ? 4.605 -29.859 -20.766 1 84.62 173 GLU A C 1
ATOM 1418 O O . GLU A 1 173 ? 4.184 -30.516 -21.719 1 84.62 173 GLU A O 1
ATOM 1423 N N . TYR A 1 174 ? 5.93 -29.625 -20.547 1 88.56 174 TYR A N 1
ATOM 1424 C CA . TYR A 1 174 ? 6.926 -30.031 -21.531 1 88.56 174 TYR A CA 1
ATOM 1425 C C . TYR A 1 174 ? 7.816 -31.141 -21 1 88.56 174 TYR A C 1
ATOM 1427 O O . TYR A 1 174 ? 9 -31.203 -21.328 1 88.56 174 TYR A O 1
ATOM 1435 N N . ARG A 1 175 ? 7.281 -31.953 -20.188 1 87.12 175 ARG A N 1
ATOM 1436 C CA . ARG A 1 175 ? 8.039 -33 -19.5 1 87.12 175 ARG A CA 1
ATOM 1437 C C . ARG A 1 175 ? 8.672 -33.969 -20.5 1 87.12 175 ARG A C 1
ATOM 1439 O O . ARG A 1 175 ? 9.82 -34.375 -20.328 1 87.12 175 ARG A O 1
ATOM 1446 N N . VAL A 1 176 ? 7.941 -34.344 -21.531 1 90.06 176 VAL A N 1
ATOM 1447 C CA . VAL A 1 176 ? 8.43 -35.312 -22.516 1 90.06 176 VAL A CA 1
ATOM 1448 C C . VAL A 1 176 ? 9.602 -34.719 -23.297 1 90.06 176 VAL A C 1
ATOM 1450 O O . VAL A 1 176 ? 10.641 -35.344 -23.453 1 90.06 176 VAL A O 1
ATOM 1453 N N . LYS A 1 177 ? 9.398 -33.469 -23.734 1 91.88 177 LYS A N 1
ATOM 1454 C CA . LYS A 1 177 ? 10.453 -32.781 -24.469 1 91.88 177 LYS A CA 1
ATOM 1455 C C . LYS A 1 177 ? 11.719 -32.656 -23.625 1 91.88 177 LYS A C 1
ATOM 1457 O O . LYS A 1 177 ? 12.828 -32.906 -24.125 1 91.88 177 LYS A O 1
ATOM 1462 N N . ILE A 1 178 ? 11.57 -32.406 -22.406 1 89.5 178 ILE A N 1
ATOM 1463 C CA . ILE A 1 178 ? 12.703 -32.219 -21.5 1 89.5 178 ILE A CA 1
ATOM 1464 C C . ILE A 1 178 ? 13.391 -33.562 -21.25 1 89.5 178 ILE A C 1
ATOM 1466 O O . ILE A 1 178 ? 14.617 -33.625 -21.219 1 89.5 178 ILE A O 1
ATOM 1470 N N . SER A 1 179 ? 12.594 -34.594 -21.062 1 89.38 179 SER A N 1
ATOM 1471 C CA . SER A 1 179 ? 13.148 -35.906 -20.828 1 89.38 179 SER A CA 1
ATOM 1472 C C . SER A 1 179 ? 13.992 -36.375 -22 1 89.38 179 SER A C 1
ATOM 1474 O O . SER A 1 179 ? 15.055 -36.969 -21.812 1 89.38 179 SER A O 1
ATOM 1476 N N . ILE A 1 180 ? 13.492 -36.125 -23.172 1 93.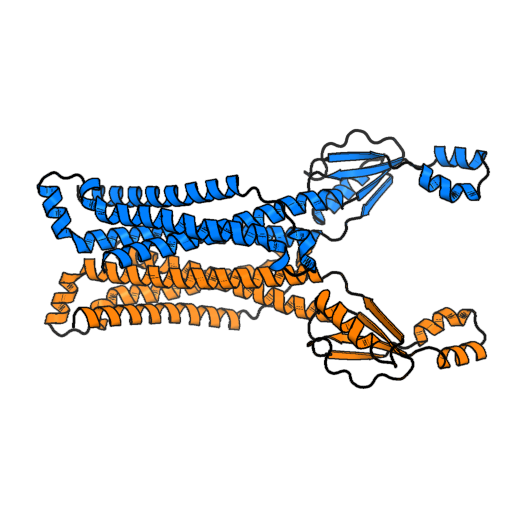44 180 ILE A N 1
ATOM 1477 C CA . ILE A 1 180 ? 14.203 -36.5 -24.375 1 93.44 180 ILE A CA 1
ATOM 1478 C C . ILE A 1 180 ? 15.531 -35.75 -24.453 1 93.44 180 ILE A C 1
ATOM 1480 O O . ILE A 1 180 ? 16.578 -36.312 -24.75 1 93.44 180 ILE A O 1
ATOM 1484 N N . LEU A 1 181 ? 15.562 -34.5 -24.188 1 91.69 181 LEU A N 1
ATOM 1485 C CA . LEU A 1 181 ? 16.766 -33.656 -24.25 1 91.69 181 LEU A CA 1
ATOM 1486 C C . LEU A 1 181 ? 17.781 -34.125 -23.188 1 91.69 181 LEU A C 1
ATOM 1488 O O . LEU A 1 181 ? 18.984 -34.156 -23.469 1 91.69 181 LEU A O 1
ATOM 1492 N N . ARG A 1 182 ? 17.234 -34.469 -22.062 1 88.88 182 ARG A N 1
ATOM 1493 C CA . ARG A 1 182 ? 18.109 -34.906 -20.969 1 88.88 182 ARG A CA 1
ATOM 1494 C C . ARG A 1 182 ? 18.719 -36.281 -21.266 1 88.88 182 ARG A C 1
ATOM 1496 O O . ARG A 1 182 ? 19.859 -36.531 -20.906 1 88.88 182 ARG A O 1
ATOM 1503 N N . LEU A 1 183 ? 17.953 -37.125 -21.906 1 91.31 183 LEU A N 1
ATOM 1504 C CA . LEU A 1 183 ? 18.453 -38.438 -22.312 1 91.31 183 LEU A CA 1
ATOM 1505 C C . LEU A 1 183 ? 19.609 -38.281 -23.297 1 91.31 183 LEU A C 1
ATOM 1507 O O . LEU A 1 183 ? 20.531 -39.094 -23.312 1 91.31 183 LEU A O 1
ATOM 1511 N N . HIS A 1 184 ? 19.578 -37.25 -24.078 1 93.44 184 HIS A N 1
ATOM 1512 C CA . HIS A 1 184 ? 20.625 -36.969 -25.062 1 93.44 184 HIS A CA 1
ATOM 1513 C C . HIS A 1 184 ? 21.766 -36.188 -24.453 1 93.44 184 HIS A C 1
ATOM 1515 O O . HIS A 1 184 ? 22.656 -35.719 -25.172 1 93.44 184 HIS A O 1
ATOM 1521 N N . GLY A 1 185 ? 21.688 -35.781 -23.125 1 90.19 185 GLY A N 1
ATOM 1522 C CA . GLY A 1 185 ? 22.797 -35.188 -22.406 1 90.19 185 GLY A CA 1
ATOM 1523 C C . GLY A 1 185 ? 22.656 -33.688 -22.234 1 90.19 185 GLY A C 1
ATOM 1524 O O . GLY A 1 185 ? 23.609 -33.031 -21.812 1 90.19 185 GLY A O 1
ATOM 1525 N N . ALA A 1 186 ? 21.609 -33.25 -22.594 1 89.5 186 ALA A N 1
ATOM 1526 C CA . ALA A 1 186 ? 21.422 -31.812 -22.453 1 89.5 186 ALA A CA 1
ATOM 1527 C C . ALA A 1 186 ? 21.328 -31.406 -20.984 1 89.5 186 ALA A C 1
ATOM 1529 O O . ALA A 1 186 ? 20.781 -32.125 -20.156 1 89.5 186 ALA A O 1
ATOM 1530 N N . SER A 1 187 ? 21.953 -30.234 -20.641 1 87 187 SER A N 1
ATOM 1531 C CA . SER A 1 187 ? 21.828 -29.688 -19.297 1 87 187 SER A CA 1
ATOM 1532 C C . SER A 1 187 ? 20.422 -29.172 -19.031 1 87 187 SER A C 1
ATOM 1534 O O . SER A 1 187 ? 19.641 -28.953 -19.969 1 87 187 SER A O 1
ATOM 1536 N N . ILE A 1 188 ? 20.062 -28.984 -17.828 1 87.19 188 ILE A N 1
ATOM 1537 C CA . ILE A 1 188 ? 18.734 -28.5 -17.453 1 87.19 188 ILE A CA 1
ATOM 1538 C C . ILE A 1 188 ? 18.562 -27.062 -17.922 1 87.19 188 ILE A C 1
ATOM 1540 O O . ILE A 1 188 ? 17.453 -26.672 -18.312 1 87.19 188 ILE A O 1
ATOM 1544 N N . LEU A 1 189 ? 19.609 -26.312 -17.906 1 86.94 189 LEU A N 1
ATOM 1545 C CA . LEU A 1 189 ? 19.562 -24.922 -18.375 1 86.94 189 LEU A CA 1
ATOM 1546 C C . LEU A 1 189 ? 19.219 -24.859 -19.859 1 86.94 189 LEU A C 1
ATOM 1548 O O . LEU A 1 189 ? 18.438 -24 -20.281 1 86.94 189 LEU A O 1
ATOM 1552 N N . TYR A 1 190 ? 19.844 -25.719 -20.531 1 87.75 190 TYR A N 1
ATOM 1553 C CA . TYR A 1 190 ? 19.562 -25.781 -21.953 1 87.75 190 TYR A CA 1
ATOM 1554 C C . TYR A 1 190 ? 18.141 -26.266 -22.219 1 87.75 190 TYR A C 1
ATOM 1556 O O . TYR A 1 190 ? 17.438 -25.734 -23.078 1 87.75 190 TYR A O 1
ATOM 1564 N N . SER A 1 191 ? 17.75 -27.281 -21.453 1 87.62 191 SER A N 1
ATOM 1565 C CA . SER A 1 191 ? 16.438 -27.875 -21.641 1 87.62 191 SER A CA 1
ATOM 1566 C C . SER A 1 191 ? 15.328 -26.891 -21.312 1 87.62 191 SER A C 1
ATOM 1568 O O . SER A 1 191 ? 14.234 -26.953 -21.875 1 87.62 191 SER A O 1
ATOM 1570 N N . ALA A 1 192 ? 15.672 -25.938 -20.438 1 87.81 192 ALA A N 1
ATOM 1571 C CA . ALA A 1 192 ? 14.664 -24.969 -20 1 87.81 192 ALA A CA 1
ATOM 1572 C C . ALA A 1 192 ? 14.883 -23.625 -20.656 1 87.81 192 ALA A C 1
ATOM 1574 O O . ALA A 1 192 ? 14.344 -22.609 -20.203 1 87.81 192 ALA A O 1
ATOM 1575 N N . SER A 1 193 ? 15.641 -23.484 -21.703 1 88 193 SER A N 1
ATOM 1576 C CA . SER A 1 193 ? 16.047 -22.234 -22.328 1 88 193 SER A CA 1
ATOM 1577 C C . SER A 1 193 ? 14.828 -21.453 -22.828 1 88 193 SER A C 1
ATOM 1579 O O . SER A 1 193 ? 14.805 -20.234 -22.75 1 88 193 SER A O 1
ATOM 1581 N N . SER A 1 194 ? 13.828 -22.125 -23.344 1 86.81 194 SER A N 1
ATOM 1582 C CA . SER A 1 194 ? 12.656 -21.453 -23.906 1 86.81 194 SER A CA 1
ATOM 1583 C C . SER A 1 194 ? 11.922 -20.641 -22.844 1 86.81 194 SER A C 1
ATOM 1585 O O . SER A 1 194 ? 11.625 -19.469 -23.047 1 86.81 194 SER A O 1
ATOM 1587 N N . ILE A 1 195 ? 11.711 -21.266 -21.656 1 87.31 195 ILE A N 1
ATOM 1588 C CA . ILE A 1 195 ? 10.961 -20.594 -20.594 1 87.31 195 ILE A CA 1
ATOM 1589 C C . ILE A 1 195 ? 11.836 -19.516 -19.953 1 87.31 195 ILE A C 1
ATOM 1591 O O . ILE A 1 195 ? 11.336 -18.469 -19.547 1 87.31 195 ILE A O 1
ATOM 1595 N N . LEU A 1 196 ? 13.109 -19.734 -19.922 1 88.25 196 LEU A N 1
ATOM 1596 C CA . LEU A 1 196 ? 14.031 -18.766 -19.344 1 88.25 196 LEU A CA 1
ATOM 1597 C C . LEU A 1 196 ? 14.102 -17.5 -20.188 1 88.25 196 LEU A C 1
ATOM 1599 O O . LEU A 1 196 ? 14.18 -16.391 -19.656 1 88.25 196 LEU A O 1
ATOM 1603 N N . ASN A 1 197 ? 14.023 -17.656 -21.453 1 89.44 197 ASN A N 1
ATOM 1604 C CA . ASN A 1 197 ? 14.016 -16.516 -22.359 1 89.44 197 ASN A CA 1
ATOM 1605 C C . ASN A 1 197 ? 12.742 -15.68 -22.188 1 89.44 197 ASN A C 1
ATOM 1607 O O . ASN A 1 197 ? 12.789 -14.453 -22.281 1 89.44 197 ASN A O 1
ATOM 1611 N N . TYR A 1 198 ? 11.633 -16.406 -21.984 1 89.88 198 TYR A N 1
ATOM 1612 C CA . TYR A 1 198 ? 10.383 -15.68 -21.75 1 89.88 198 TYR A CA 1
ATOM 1613 C C . TYR A 1 198 ? 10.453 -14.867 -20.469 1 89.88 198 TYR A C 1
ATOM 1615 O O . TYR A 1 198 ? 9.945 -13.742 -20.406 1 89.88 198 TYR A O 1
ATOM 1623 N N . ALA A 1 199 ? 11.078 -15.461 -19.484 1 89.38 199 ALA A N 1
ATOM 1624 C CA . ALA A 1 199 ? 11.211 -14.773 -18.203 1 89.38 199 ALA A CA 1
ATOM 1625 C C . ALA A 1 199 ? 12.109 -13.547 -18.328 1 89.38 199 ALA A C 1
ATOM 1627 O O . ALA A 1 199 ? 11.781 -12.477 -17.797 1 89.38 199 ALA A O 1
ATOM 1628 N N . LEU A 1 200 ? 13.211 -13.641 -19.047 1 90.25 200 LEU A N 1
ATOM 1629 C CA . LEU A 1 200 ? 14.156 -12.539 -19.234 1 90.25 200 LEU A CA 1
ATOM 1630 C C . LEU A 1 200 ? 13.531 -11.438 -20.078 1 90.25 200 LEU A C 1
ATOM 1632 O O . LEU A 1 200 ? 13.68 -10.25 -19.75 1 90.25 200 LEU A O 1
ATOM 1636 N N . LEU A 1 201 ? 12.891 -11.812 -21.094 1 92.38 201 LEU A N 1
ATOM 1637 C CA . LEU A 1 201 ? 12.219 -10.836 -21.953 1 92.38 201 LEU A CA 1
ATOM 1638 C C . LEU A 1 201 ? 11.133 -10.102 -21.188 1 92.38 201 LEU A C 1
ATOM 1640 O O . LEU A 1 201 ? 10.961 -8.891 -21.344 1 92.38 201 LEU A O 1
ATOM 1644 N N . SER A 1 202 ? 10.391 -10.844 -20.391 1 92.69 202 SER A N 1
ATOM 1645 C CA . SER A 1 202 ? 9.336 -10.234 -19.578 1 92.69 202 SER A CA 1
ATOM 1646 C C . SER A 1 202 ? 9.914 -9.242 -18.578 1 92.69 202 SER A C 1
ATOM 1648 O O . SER A 1 202 ? 9.305 -8.211 -18.281 1 92.69 202 SER A O 1
ATOM 1650 N N . SER A 1 203 ? 11.086 -9.602 -18.047 1 92.06 203 SER A N 1
ATOM 1651 C CA . SER A 1 203 ? 11.75 -8.695 -17.109 1 92.06 203 SER A CA 1
ATOM 1652 C C . SER A 1 203 ? 12.141 -7.391 -17.781 1 92.06 203 SER A C 1
ATOM 1654 O O . SER A 1 203 ? 11.984 -6.312 -17.203 1 92.06 203 SER A O 1
ATOM 1656 N N . PHE A 1 204 ? 12.602 -7.48 -18.953 1 93.81 204 PHE A N 1
ATOM 1657 C CA . PHE A 1 204 ? 13 -6.301 -19.719 1 93.81 204 PHE A CA 1
ATOM 1658 C C . PHE A 1 204 ? 11.789 -5.453 -20.062 1 93.81 204 PHE A C 1
ATOM 1660 O O . PHE A 1 204 ? 11.812 -4.227 -19.922 1 93.81 204 PHE A O 1
ATOM 1667 N N . LEU A 1 205 ? 10.789 -6.074 -20.5 1 94.62 205 LEU A N 1
ATOM 1668 C CA . LEU A 1 205 ? 9.562 -5.363 -20.859 1 94.62 205 LEU A CA 1
ATOM 1669 C C . LEU A 1 205 ? 8.953 -4.688 -19.625 1 94.62 205 LEU A C 1
ATOM 1671 O O . LEU A 1 205 ? 8.469 -3.557 -19.719 1 94.62 205 LEU A O 1
ATOM 1675 N N . SER A 1 206 ? 8.938 -5.43 -18.516 1 94.81 206 SER A N 1
ATOM 1676 C CA . SER A 1 206 ? 8.422 -4.859 -17.266 1 94.81 206 SER A CA 1
ATOM 1677 C C . SER A 1 206 ? 9.227 -3.633 -16.844 1 94.81 206 SER A C 1
ATOM 1679 O O . SER A 1 206 ? 8.656 -2.65 -16.359 1 94.81 206 SER A O 1
ATOM 1681 N N . PHE A 1 207 ? 10.555 -3.719 -17.031 1 95.5 207 PHE A N 1
ATOM 1682 C CA . PHE A 1 207 ? 11.422 -2.596 -16.719 1 95.5 207 PHE A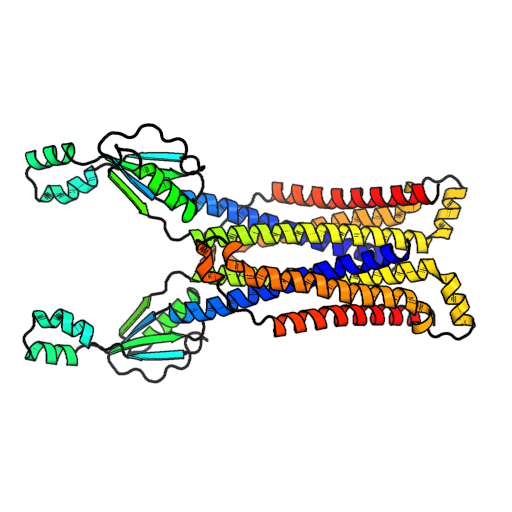 CA 1
ATOM 1683 C C . PHE A 1 207 ? 11.094 -1.386 -17.578 1 95.5 207 PHE A C 1
ATOM 1685 O O . PHE A 1 207 ? 11 -0.263 -17.078 1 95.5 207 PHE A O 1
ATOM 1692 N N . LEU A 1 208 ? 10.852 -1.594 -18.828 1 96 208 LEU A N 1
ATOM 1693 C CA . LEU A 1 208 ? 10.539 -0.505 -19.75 1 96 208 LEU A CA 1
ATOM 1694 C C . LEU A 1 208 ? 9.227 0.172 -19.375 1 96 208 LEU A C 1
ATOM 1696 O O . LEU A 1 208 ? 9.164 1.4 -19.281 1 96 208 LEU A O 1
ATOM 1700 N N . ILE A 1 209 ? 8.258 -0.574 -19.125 1 95.62 209 ILE A N 1
ATOM 1701 C CA . ILE A 1 209 ? 6.945 -0.031 -18.797 1 95.62 209 ILE A CA 1
ATOM 1702 C C . ILE A 1 209 ? 7.008 0.7 -17.453 1 95.62 209 ILE A C 1
ATOM 1704 O O . ILE A 1 209 ? 6.527 1.829 -17.344 1 95.62 209 ILE A O 1
ATOM 1708 N N . ALA A 1 210 ? 7.562 0.038 -16.453 1 95.12 210 ALA A N 1
ATOM 1709 C CA . ALA A 1 210 ? 7.691 0.654 -15.141 1 95.12 210 ALA A CA 1
ATOM 1710 C C . ALA A 1 210 ? 8.57 1.901 -15.203 1 95.12 210 ALA A C 1
ATOM 1712 O O . ALA A 1 210 ? 8.32 2.879 -14.492 1 95.12 210 ALA A O 1
ATOM 1713 N N . GLY A 1 211 ? 9.633 1.794 -16 1 95.06 211 GLY A N 1
ATOM 1714 C CA . GLY A 1 211 ? 10.492 2.953 -16.188 1 95.06 211 GLY A CA 1
ATOM 1715 C C . GLY A 1 211 ? 9.766 4.145 -16.797 1 95.06 211 GLY A C 1
ATOM 1716 O O . GLY A 1 211 ? 9.922 5.273 -16.328 1 95.06 211 GLY A O 1
ATOM 1717 N N . ILE A 1 212 ? 9 3.912 -17.797 1 95.62 212 ILE A N 1
ATOM 1718 C CA . ILE A 1 212 ? 8.195 4.961 -18.422 1 95.62 212 ILE A CA 1
ATOM 1719 C C . ILE A 1 212 ? 7.234 5.547 -17.391 1 95.62 212 ILE A C 1
ATOM 1721 O O . ILE A 1 212 ? 7.047 6.762 -17.328 1 95.62 212 ILE A O 1
ATOM 1725 N N . PHE A 1 213 ? 6.676 4.719 -16.625 1 93.88 213 PHE A N 1
ATOM 1726 C CA . PHE A 1 213 ? 5.77 5.145 -15.562 1 93.88 213 PHE A CA 1
ATOM 1727 C C . PHE A 1 213 ? 6.484 6.051 -14.57 1 93.88 213 PHE A C 1
ATOM 1729 O O . PHE A 1 213 ? 5.953 7.09 -14.172 1 93.88 213 PHE A O 1
ATOM 1736 N N . LEU A 1 214 ? 7.66 5.656 -14.188 1 94.31 214 LEU A N 1
ATOM 1737 C CA . LEU A 1 214 ? 8.453 6.438 -13.242 1 94.31 214 LEU A CA 1
ATOM 1738 C C . LEU A 1 214 ? 8.766 7.82 -13.805 1 94.31 214 LEU A C 1
ATOM 1740 O O . LEU A 1 214 ? 8.562 8.828 -13.125 1 94.31 214 LEU A O 1
ATOM 1744 N N . VAL A 1 215 ? 9.234 7.875 -15.031 1 93.62 215 VAL A N 1
ATOM 1745 C CA . VAL A 1 215 ? 9.594 9.133 -15.672 1 93.62 215 VAL A CA 1
ATOM 1746 C C . VAL A 1 215 ? 8.359 10.016 -15.82 1 93.62 215 VAL A C 1
ATOM 1748 O O . VAL A 1 215 ? 8.406 11.211 -15.539 1 93.62 215 VAL A O 1
ATOM 1751 N N . PHE A 1 216 ? 7.27 9.438 -16.188 1 93.12 216 PHE A N 1
ATOM 1752 C CA . PHE A 1 216 ? 6.027 10.18 -16.406 1 93.12 216 PHE A CA 1
ATOM 1753 C C . PHE A 1 216 ? 5.535 10.789 -15.094 1 93.12 216 PHE A C 1
ATOM 1755 O O . PHE A 1 216 ? 5.223 11.977 -15.039 1 93.12 216 PHE A O 1
ATOM 1762 N N . ILE A 1 217 ? 5.52 10.031 -14.047 1 90.5 217 ILE A N 1
ATOM 1763 C CA . ILE A 1 217 ? 5 10.5 -12.766 1 90.5 217 ILE A CA 1
ATOM 1764 C C . ILE A 1 217 ? 5.945 11.539 -12.172 1 90.5 217 ILE A C 1
ATOM 1766 O O . ILE A 1 217 ? 5.5 12.555 -11.633 1 90.5 217 ILE A O 1
ATOM 1770 N N . SER A 1 218 ? 7.215 11.32 -12.219 1 90.25 218 SER A N 1
ATOM 1771 C CA . SER A 1 218 ? 8.203 12.227 -11.648 1 90.25 218 SER A CA 1
ATOM 1772 C C . SER A 1 218 ? 8.133 13.609 -12.297 1 90.25 218 SER A C 1
ATOM 1774 O O . SER A 1 218 ? 8.289 14.625 -11.617 1 90.25 218 SER A O 1
ATOM 1776 N N . ASN A 1 219 ? 7.832 13.648 -13.562 1 88.5 219 ASN A N 1
ATOM 1777 C CA . ASN A 1 219 ? 7.801 14.922 -14.281 1 88.5 219 ASN A CA 1
ATOM 1778 C C . ASN A 1 219 ? 6.449 15.617 -14.133 1 88.5 219 ASN A C 1
ATOM 1780 O O . ASN A 1 219 ? 6.328 16.812 -14.398 1 88.5 219 ASN A O 1
ATOM 1784 N N . ASN A 1 220 ? 5.441 14.891 -13.711 1 86.94 220 ASN A N 1
ATOM 1785 C CA . ASN A 1 220 ? 4.102 15.461 -13.625 1 86.94 220 ASN A CA 1
ATOM 1786 C C . ASN A 1 220 ? 3.549 15.383 -12.203 1 86.94 220 ASN A C 1
ATOM 1788 O O . ASN A 1 220 ? 2.336 15.289 -12.008 1 86.94 220 ASN A O 1
ATOM 1792 N N . LEU A 1 221 ? 4.336 15.383 -11.18 1 82.44 221 LEU A N 1
ATOM 1793 C CA . LEU A 1 221 ? 3.906 15.273 -9.789 1 82.44 221 LEU A CA 1
ATOM 1794 C C . LEU A 1 221 ? 3.01 16.438 -9.398 1 82.44 221 LEU A C 1
ATOM 1796 O O . LEU A 1 221 ? 2.016 16.266 -8.695 1 82.44 221 LEU A O 1
ATOM 1800 N N . ASP A 1 222 ? 3.266 17.656 -9.867 1 77.5 222 ASP A N 1
ATOM 1801 C CA . ASP A 1 222 ? 2.545 18.875 -9.516 1 77.5 222 ASP A CA 1
ATOM 1802 C C . ASP A 1 222 ? 1.113 18.844 -10.047 1 77.5 222 ASP A C 1
ATOM 1804 O O . ASP A 1 222 ? 0.199 19.375 -9.414 1 77.5 222 ASP A O 1
ATOM 1808 N N . VAL A 1 223 ? 0.969 18.125 -11.164 1 76.88 223 VAL A N 1
ATOM 1809 C CA . VAL A 1 223 ? -0.342 18.078 -11.805 1 76.88 223 VAL A CA 1
ATOM 1810 C C . VAL A 1 223 ? -1.169 16.953 -11.195 1 76.88 223 VAL A C 1
ATOM 1812 O O . VAL A 1 223 ? -2.395 17.047 -11.109 1 76.88 223 VAL A O 1
ATOM 1815 N N . LEU A 1 224 ? -0.488 15.953 -10.641 1 80.44 224 LEU A N 1
ATOM 1816 C CA . LEU A 1 224 ? -1.173 14.758 -10.164 1 80.44 224 LEU A CA 1
ATOM 1817 C C . LEU A 1 224 ? -1.684 14.953 -8.742 1 80.44 224 LEU A C 1
ATOM 1819 O O . LEU A 1 224 ? -2.633 14.289 -8.32 1 80.44 224 LEU A O 1
ATOM 1823 N N . PHE A 1 225 ? -1.11 15.883 -8.039 1 81.44 225 PHE A N 1
ATOM 1824 C CA . PHE A 1 225 ? -1.493 16.078 -6.648 1 81.44 225 PHE A CA 1
ATOM 1825 C C . PHE A 1 225 ? -2.166 17.438 -6.457 1 81.44 225 PHE A C 1
ATOM 1827 O O . PHE A 1 225 ? -1.883 18.391 -7.191 1 81.44 225 PHE A O 1
ATOM 1834 N N . PRO A 1 226 ? -3.031 17.562 -5.531 1 74.5 226 PRO A N 1
ATOM 1835 C CA . PRO A 1 226 ? -3.711 18.828 -5.254 1 74.5 226 PRO A CA 1
ATOM 1836 C C . PRO A 1 226 ? -2.744 19.938 -4.852 1 74.5 226 PRO A C 1
ATOM 1838 O O . PRO A 1 226 ? -1.637 19.672 -4.383 1 74.5 226 PRO A O 1
ATOM 1841 N N . LEU A 1 227 ? -3.188 21.109 -4.965 1 71.38 227 LEU A N 1
ATOM 1842 C CA . LEU A 1 227 ? -2.389 22.312 -4.715 1 71.38 227 LEU A CA 1
ATOM 1843 C C . LEU A 1 227 ? -1.87 22.328 -3.283 1 71.38 227 LEU A C 1
ATOM 1845 O O . LEU A 1 227 ? -0.726 22.719 -3.035 1 71.38 227 LEU A O 1
ATOM 1849 N N . GLU A 1 228 ? -2.641 21.766 -2.32 1 74.19 228 GLU A N 1
ATOM 1850 C CA . GLU A 1 228 ? -2.295 21.781 -0.902 1 74.19 228 GLU A CA 1
ATOM 1851 C C . GLU A 1 228 ? -1.076 20.906 -0.619 1 74.19 228 GLU A C 1
ATOM 1853 O O . GLU A 1 228 ? -0.365 21.125 0.364 1 74.19 228 GLU A O 1
ATOM 1858 N N . LEU A 1 229 ? -0.888 19.984 -1.522 1 83.94 229 LEU A N 1
ATOM 1859 C CA . LEU A 1 229 ? 0.203 19.047 -1.294 1 83.94 229 LEU A CA 1
ATOM 1860 C C . LEU A 1 229 ? 1.399 19.375 -2.182 1 83.94 229 LEU A C 1
ATOM 1862 O O . LEU A 1 229 ? 2.438 18.703 -2.1 1 83.94 229 LEU A O 1
ATOM 1866 N N . GLN A 1 230 ? 1.243 20.359 -2.984 1 82.06 230 GLN A N 1
ATOM 1867 C CA . GLN A 1 230 ? 2.283 20.656 -3.963 1 82.06 230 GLN A CA 1
ATOM 1868 C C . GLN A 1 230 ? 3.605 21 -3.277 1 82.06 230 GLN A C 1
ATOM 1870 O O . GLN A 1 230 ? 4.672 20.609 -3.754 1 82.06 230 GLN A O 1
ATOM 1875 N N . GLU A 1 231 ? 3.51 21.672 -2.135 1 78.44 231 GLU A N 1
ATOM 1876 C CA . GLU A 1 231 ? 4.727 22.016 -1.41 1 78.44 231 GLU A CA 1
ATOM 1877 C C . GLU A 1 231 ? 5.418 20.766 -0.864 1 78.44 231 GLU A C 1
ATOM 1879 O O . GLU A 1 231 ? 6.641 20.75 -0.702 1 78.44 231 GLU A O 1
ATOM 1884 N N . ILE A 1 232 ? 4.656 19.812 -0.616 1 84.31 232 ILE A N 1
ATOM 1885 C CA . ILE A 1 232 ? 5.176 18.578 -0.047 1 84.31 232 ILE A CA 1
ATOM 1886 C C . ILE A 1 232 ? 5.762 17.703 -1.156 1 84.31 232 ILE A C 1
ATOM 1888 O O . ILE A 1 232 ? 6.84 17.125 -0.996 1 84.31 232 ILE A O 1
ATOM 1892 N N . VAL A 1 233 ? 5.117 17.703 -2.328 1 85.81 233 VAL A N 1
ATOM 1893 C CA . VAL A 1 233 ? 5.453 16.734 -3.371 1 85.81 233 VAL A CA 1
ATOM 1894 C C . VAL A 1 233 ? 6.461 17.359 -4.34 1 85.81 233 VAL A C 1
ATOM 1896 O O . VAL A 1 233 ? 7.02 16.656 -5.188 1 85.81 233 VAL A O 1
ATOM 1899 N N . ASP A 1 234 ? 6.727 18.578 -4.223 1 82.25 234 ASP A N 1
ATOM 1900 C CA . ASP A 1 234 ? 7.684 19.234 -5.113 1 82.25 234 ASP A CA 1
ATOM 1901 C C . ASP A 1 234 ? 9.109 18.766 -4.824 1 82.25 234 ASP A C 1
ATOM 1903 O O . ASP A 1 234 ? 9.805 19.344 -3.994 1 82.25 234 ASP A O 1
ATOM 1907 N N . VAL A 1 235 ? 9.523 17.641 -5.449 1 85.31 235 VAL A N 1
ATOM 1908 C CA . VAL A 1 235 ? 10.812 17.016 -5.191 1 85.31 235 VAL A CA 1
ATOM 1909 C C . VAL A 1 235 ? 11.555 16.797 -6.508 1 85.31 235 VAL A C 1
ATOM 1911 O O . VAL A 1 235 ? 10.938 16.453 -7.523 1 85.31 235 VAL A O 1
ATOM 1914 N N . LYS A 1 236 ? 12.805 17.062 -6.559 1 85.19 236 LYS A N 1
ATOM 1915 C CA . LYS A 1 236 ? 13.664 16.734 -7.695 1 85.19 236 LYS A CA 1
ATOM 1916 C C . LYS A 1 236 ? 14.211 15.312 -7.57 1 85.19 236 LYS A C 1
ATOM 1918 O O . LYS A 1 236 ? 15.117 15.055 -6.77 1 85.19 236 LYS A O 1
ATOM 1923 N N . ILE A 1 237 ? 13.727 14.477 -8.281 1 89.75 237 ILE A N 1
ATOM 1924 C CA . ILE A 1 237 ? 14.109 13.07 -8.227 1 89.75 237 ILE A CA 1
ATOM 1925 C C . ILE A 1 237 ? 15.227 12.797 -9.234 1 89.75 237 ILE A C 1
ATOM 1927 O O . ILE A 1 237 ? 15.148 13.234 -10.383 1 89.75 237 ILE A O 1
ATOM 1931 N N . ASN A 1 238 ? 16.266 12.156 -8.812 1 91.19 238 ASN A N 1
ATOM 1932 C CA . ASN A 1 238 ? 17.312 11.68 -9.711 1 91.19 238 ASN A CA 1
ATOM 1933 C C . ASN A 1 238 ? 16.859 10.453 -10.5 1 91.19 238 ASN A C 1
ATOM 1935 O O . ASN A 1 238 ? 17.031 9.32 -10.047 1 91.19 238 ASN A O 1
ATOM 1939 N N . LEU A 1 239 ? 16.406 10.672 -11.625 1 92.69 239 LEU A N 1
ATOM 1940 C CA . LEU A 1 239 ? 15.742 9.656 -12.438 1 92.69 239 LEU A CA 1
ATOM 1941 C C . LEU A 1 239 ? 16.719 8.562 -12.836 1 92.69 239 LEU A C 1
ATOM 1943 O O . LEU A 1 239 ? 16.359 7.383 -12.875 1 92.69 239 LEU A O 1
ATOM 1947 N N . VAL A 1 240 ? 17.938 8.898 -13.102 1 92.62 240 VAL A N 1
ATOM 1948 C CA . VAL A 1 240 ? 18.938 7.941 -13.57 1 92.62 240 VAL A CA 1
ATOM 1949 C C . VAL A 1 240 ? 19.188 6.895 -12.492 1 92.62 240 VAL A C 1
ATOM 1951 O O . VAL A 1 240 ? 19.172 5.691 -12.766 1 92.62 240 VAL A O 1
ATOM 1954 N N . VAL A 1 241 ? 19.391 7.352 -11.305 1 92.88 241 VAL A N 1
ATOM 1955 C CA . VAL A 1 241 ? 19.688 6.453 -10.195 1 92.88 241 VAL A CA 1
ATOM 1956 C C . VAL A 1 241 ? 18.484 5.551 -9.922 1 92.88 241 VAL A C 1
ATOM 1958 O O . VAL A 1 241 ? 18.641 4.348 -9.703 1 92.88 241 VAL A O 1
ATOM 1961 N N . GLU A 1 242 ? 17.266 6.09 -9.906 1 93.44 242 GLU A N 1
ATOM 1962 C CA . GLU A 1 242 ? 16.062 5.32 -9.648 1 93.44 242 GLU A CA 1
ATOM 1963 C C . GLU A 1 242 ? 15.797 4.309 -10.758 1 93.44 242 GLU A C 1
ATOM 1965 O O . GLU A 1 242 ? 15.32 3.201 -10.5 1 93.44 242 GLU A O 1
ATOM 1970 N N . LEU A 1 243 ? 16.141 4.703 -11.992 1 93.75 243 LEU A N 1
ATOM 1971 C CA . LEU A 1 243 ? 15.969 3.791 -13.117 1 93.75 243 LEU A CA 1
ATOM 1972 C C . LEU A 1 243 ? 16.953 2.625 -13.031 1 93.75 243 LEU A C 1
ATOM 1974 O O . LEU A 1 243 ? 16.609 1.494 -13.383 1 93.75 243 LEU A O 1
ATOM 1978 N N . ILE A 1 244 ? 18.141 2.9 -12.555 1 93.88 244 ILE A N 1
ATOM 1979 C CA . ILE A 1 244 ? 19.125 1.847 -12.383 1 93.88 244 ILE A CA 1
ATOM 1980 C C . ILE A 1 244 ? 18.656 0.865 -11.312 1 93.88 244 ILE A C 1
ATOM 1982 O O . ILE A 1 244 ? 18.797 -0.351 -11.469 1 93.88 244 ILE A O 1
ATOM 1986 N N . LYS A 1 245 ? 18.156 1.369 -10.227 1 93.62 245 LYS A N 1
ATOM 1987 C CA . LYS A 1 245 ? 17.609 0.508 -9.18 1 93.62 245 LYS A CA 1
ATOM 1988 C C . LYS A 1 245 ? 16.5 -0.393 -9.727 1 93.62 245 LYS A C 1
ATOM 1990 O O . LYS A 1 245 ? 16.438 -1.578 -9.391 1 93.62 245 LYS A O 1
ATOM 1995 N N . LEU A 1 246 ? 15.656 0.247 -10.508 1 93.94 246 LEU A N 1
ATOM 1996 C CA . LEU A 1 246 ? 14.547 -0.495 -11.102 1 93.94 246 LEU A CA 1
ATOM 1997 C C . LEU A 1 246 ? 15.07 -1.612 -12 1 93.94 246 LEU A C 1
ATOM 1999 O O . LEU A 1 246 ? 14.555 -2.734 -11.961 1 93.94 246 LEU A O 1
ATOM 2003 N N . PHE A 1 247 ? 16.031 -1.293 -12.773 1 92.56 247 PHE A N 1
ATOM 2004 C CA . PHE A 1 247 ? 16.625 -2.25 -13.703 1 92.56 247 PHE A CA 1
ATOM 2005 C C . PHE A 1 247 ? 17.25 -3.416 -12.953 1 92.56 247 PHE A C 1
ATOM 2007 O O . PHE A 1 247 ? 17 -4.578 -13.266 1 92.56 247 PHE A O 1
ATOM 2014 N N . LEU A 1 248 ? 17.984 -3.111 -11.969 1 92.12 248 LEU A N 1
ATOM 2015 C CA . LEU A 1 248 ? 18.688 -4.137 -11.203 1 92.12 248 LEU A CA 1
ATOM 2016 C C . LEU A 1 248 ? 17.688 -5.039 -10.477 1 92.12 248 LEU A C 1
ATOM 2018 O O . LEU A 1 248 ? 17.875 -6.258 -10.438 1 92.12 248 LEU A O 1
ATOM 2022 N N . LEU A 1 249 ? 16.719 -4.426 -9.945 1 91.81 249 LEU A N 1
ATOM 2023 C CA . LEU A 1 249 ? 15.734 -5.199 -9.195 1 91.81 249 LEU A CA 1
ATOM 2024 C C . LEU A 1 249 ? 15.008 -6.18 -10.117 1 91.81 249 LEU A C 1
ATOM 2026 O O . LEU A 1 249 ? 14.82 -7.348 -9.758 1 91.81 249 LEU A O 1
ATOM 2030 N N . SER A 1 250 ? 14.586 -5.715 -11.242 1 88.44 250 SER A N 1
ATOM 2031 C CA . SER A 1 250 ? 13.828 -6.555 -12.164 1 88.44 250 SER A CA 1
ATOM 2032 C C . SER A 1 250 ? 14.648 -7.762 -12.609 1 88.44 250 SER A C 1
ATOM 2034 O O . SER A 1 250 ? 14.172 -8.891 -12.57 1 88.44 250 SER A O 1
ATOM 2036 N N . PHE A 1 251 ? 15.859 -7.574 -12.984 1 88 251 PHE A N 1
ATOM 2037 C CA . PHE A 1 251 ? 16.688 -8.656 -13.5 1 88 251 PHE A CA 1
ATOM 2038 C C . PHE A 1 251 ? 17.172 -9.555 -12.367 1 88 251 PHE A C 1
ATOM 2040 O O . PHE A 1 251 ? 17.234 -10.773 -12.523 1 88 251 PHE A O 1
ATOM 2047 N N . PHE A 1 252 ? 17.406 -9.008 -11.281 1 90.06 252 PHE A N 1
ATOM 2048 C CA . PHE A 1 252 ? 17.859 -9.781 -10.141 1 90.06 252 PHE A CA 1
ATOM 2049 C C . PHE A 1 252 ? 16.781 -10.758 -9.68 1 90.06 252 PHE A C 1
ATOM 2051 O O . PHE A 1 252 ? 17.062 -11.938 -9.453 1 90.06 252 PHE A O 1
ATOM 2058 N N . ILE A 1 253 ? 15.602 -10.289 -9.594 1 88.38 253 ILE A N 1
ATOM 2059 C CA . ILE A 1 253 ? 14.508 -11.125 -9.109 1 88.38 253 ILE A CA 1
ATOM 2060 C C . ILE A 1 253 ? 14.227 -12.234 -10.117 1 88.38 253 ILE A C 1
ATOM 2062 O O . ILE A 1 253 ? 14.016 -13.391 -9.734 1 88.38 253 ILE A O 1
ATOM 2066 N N . SER A 1 254 ? 14.234 -11.844 -11.359 1 86.94 254 SER A N 1
ATOM 2067 C CA . SER A 1 254 ? 13.969 -12.844 -12.398 1 86.94 254 SER A CA 1
ATOM 2068 C C . SER A 1 254 ? 15.047 -13.922 -12.414 1 86.94 254 SER A C 1
ATOM 2070 O O . SER A 1 254 ? 14.734 -15.117 -12.391 1 86.94 254 SER A O 1
ATOM 2072 N N . ILE A 1 255 ? 16.25 -13.555 -12.344 1 88.31 255 ILE A N 1
ATOM 2073 C CA . ILE A 1 255 ? 17.375 -14.492 -12.398 1 88.31 255 ILE A CA 1
ATOM 2074 C C . ILE A 1 255 ? 17.391 -15.344 -11.133 1 88.31 255 ILE A C 1
ATOM 2076 O O . ILE A 1 255 ? 17.562 -16.562 -11.195 1 88.31 255 ILE A O 1
ATOM 2080 N N . PHE A 1 256 ? 17.141 -14.766 -10.07 1 88.38 256 PHE A N 1
ATOM 2081 C CA . PHE A 1 256 ? 17.156 -15.461 -8.789 1 88.38 256 PHE A CA 1
ATOM 2082 C C . PHE A 1 256 ? 16.047 -16.5 -8.727 1 88.38 256 PHE A C 1
ATOM 2084 O O . PHE A 1 256 ? 16.25 -17.609 -8.242 1 88.38 256 PHE A O 1
ATOM 2091 N N . THR A 1 257 ? 14.961 -16.125 -9.188 1 85.44 257 THR A N 1
ATOM 2092 C CA . THR A 1 257 ? 13.828 -17.047 -9.148 1 85.44 257 THR A CA 1
ATOM 2093 C C . THR A 1 257 ? 14.055 -18.219 -10.102 1 85.44 257 THR A C 1
ATOM 2095 O O . THR A 1 257 ? 13.758 -19.375 -9.766 1 85.44 257 THR A O 1
ATOM 2098 N N . ILE A 1 258 ? 14.586 -17.906 -11.258 1 84.62 258 ILE A N 1
ATOM 2099 C CA . ILE A 1 258 ? 14.891 -18.938 -12.242 1 84.62 258 ILE A CA 1
ATOM 2100 C C . ILE A 1 258 ? 15.898 -19.922 -11.656 1 84.62 258 ILE A C 1
ATOM 2102 O O . ILE A 1 258 ? 15.68 -21.141 -11.703 1 84.62 258 ILE A O 1
ATOM 2106 N N . PHE A 1 259 ? 16.844 -19.406 -11.062 1 85.25 259 PHE A N 1
ATOM 2107 C CA . PHE A 1 259 ? 17.891 -20.234 -10.484 1 85.25 259 PHE A CA 1
ATOM 2108 C C . PHE A 1 259 ? 17.344 -21.094 -9.352 1 85.25 259 PHE A C 1
ATOM 2110 O O . PHE A 1 259 ? 17.688 -22.266 -9.227 1 85.25 259 PHE A O 1
ATOM 2117 N N . GLY A 1 260 ? 16.562 -20.5 -8.555 1 85.06 260 GLY A N 1
ATOM 2118 C CA . GLY A 1 260 ? 15.969 -21.234 -7.453 1 85.06 260 GLY A CA 1
ATOM 2119 C C . GLY A 1 260 ? 15.117 -22.406 -7.91 1 85.06 260 GLY A C 1
ATOM 2120 O O . GLY A 1 260 ? 15.219 -23.5 -7.363 1 85.06 260 GLY A O 1
ATOM 2121 N N . VAL A 1 261 ? 14.375 -22.234 -8.922 1 83 261 VAL A N 1
ATOM 2122 C CA . VAL A 1 261 ? 13.469 -23.266 -9.414 1 83 261 VAL A CA 1
ATOM 2123 C C . VAL A 1 261 ? 14.273 -24.375 -10.102 1 83 261 VAL A C 1
ATOM 2125 O O . VAL A 1 261 ? 13.977 -25.562 -9.938 1 83 261 VAL A O 1
ATOM 2128 N N . LEU A 1 262 ? 15.305 -24.047 -10.844 1 85.31 262 LEU A N 1
ATOM 2129 C CA . LEU A 1 262 ? 16.125 -25.016 -11.555 1 85.31 262 LEU A CA 1
ATOM 2130 C C . LEU A 1 262 ? 16.891 -25.891 -10.57 1 85.31 262 LEU A C 1
ATOM 2132 O O . LEU A 1 262 ? 17.047 -27.094 -10.789 1 85.31 262 LEU A O 1
ATOM 2136 N N . LEU A 1 263 ? 17.297 -25.219 -9.523 1 83.81 263 LEU A N 1
ATOM 2137 C CA . LEU A 1 263 ? 18.016 -25.969 -8.5 1 83.81 263 LEU A CA 1
ATOM 2138 C C . LEU A 1 263 ? 17.078 -26.984 -7.84 1 83.81 263 LEU A C 1
ATOM 2140 O O . LEU A 1 263 ? 17.484 -28.125 -7.602 1 83.81 263 LEU A O 1
ATOM 2144 N N . LYS A 1 264 ? 15.938 -26.609 -7.582 1 79.81 264 LYS A N 1
ATOM 2145 C CA . LYS A 1 264 ? 14.961 -27.516 -6.973 1 79.81 264 LYS A CA 1
ATOM 2146 C C . LYS A 1 264 ? 14.609 -28.656 -7.914 1 79.81 264 LYS A C 1
ATOM 2148 O O . LYS A 1 264 ? 14.453 -29.797 -7.477 1 79.81 264 LYS A O 1
ATOM 2153 N N . TYR A 1 265 ? 14.445 -28.359 -9.148 1 78.69 265 TYR A N 1
ATOM 2154 C CA . TYR A 1 265 ? 14.148 -29.375 -10.148 1 78.69 265 TYR A CA 1
ATOM 2155 C C . TYR A 1 265 ? 15.305 -30.375 -10.273 1 78.69 265 TYR A C 1
ATOM 2157 O O . TYR A 1 265 ? 15.078 -31.578 -10.383 1 78.69 265 TYR A O 1
ATOM 2165 N N . LYS A 1 266 ? 16.453 -29.844 -10.273 1 75.5 266 LYS A N 1
ATOM 2166 C CA . LYS A 1 266 ? 17.625 -30.703 -10.383 1 75.5 266 LYS A CA 1
ATOM 2167 C C . LYS A 1 266 ? 17.719 -31.656 -9.195 1 75.5 266 LYS A C 1
ATOM 2169 O O . LYS A 1 266 ? 18.016 -32.844 -9.359 1 75.5 266 LYS A O 1
ATOM 2174 N N . ILE A 1 267 ? 17.406 -31.219 -8.094 1 70.31 267 ILE A N 1
ATOM 2175 C CA . ILE A 1 267 ? 17.5 -32 -6.879 1 70.31 267 ILE A CA 1
ATOM 2176 C C . ILE A 1 267 ? 16.438 -33.125 -6.91 1 70.31 267 ILE A C 1
ATOM 2178 O O . ILE A 1 267 ? 16.688 -34.25 -6.48 1 70.31 267 ILE A O 1
ATOM 2182 N N . SER A 1 268 ? 15.297 -32.781 -7.461 1 69.31 268 SER A N 1
ATOM 2183 C CA . SER A 1 268 ? 14.195 -33.719 -7.438 1 69.31 268 SER A CA 1
ATOM 2184 C C . SER A 1 268 ? 14.336 -34.781 -8.539 1 69.31 268 SER A C 1
ATOM 2186 O O . SER A 1 268 ? 13.789 -35.875 -8.438 1 69.31 268 SER A O 1
ATOM 2188 N N . ASN A 1 269 ? 14.992 -34.438 -9.547 1 68.75 269 ASN A N 1
ATOM 2189 C CA . ASN A 1 269 ? 15.023 -35.344 -10.695 1 68.75 269 ASN A CA 1
ATOM 2190 C C . ASN A 1 269 ? 16.422 -35.938 -10.906 1 68.75 269 ASN A C 1
ATOM 2192 O O . ASN A 1 269 ? 16.594 -36.844 -11.734 1 68.75 269 ASN A O 1
ATOM 2196 N N . ASP A 1 270 ? 17.438 -35.344 -10.242 1 60.16 270 ASP A N 1
ATOM 2197 C CA . ASP A 1 270 ? 18.734 -36 -10.297 1 60.16 270 ASP A CA 1
ATOM 2198 C C . ASP A 1 270 ? 18.922 -36.969 -9.125 1 60.16 270 ASP A C 1
ATOM 2200 O O . ASP A 1 270 ? 18.438 -36.688 -8.023 1 60.16 270 ASP A O 1
ATOM 2204 N N . MET B 1 1 ? 2.471 -35.062 4.375 1 54.59 1 MET B N 1
ATOM 2205 C CA . MET B 1 1 ? 3.371 -33.938 4.105 1 54.59 1 MET B CA 1
ATOM 2206 C C . MET B 1 1 ? 2.889 -33.125 2.906 1 54.59 1 MET B C 1
ATOM 2208 O O . MET B 1 1 ? 2.965 -31.891 2.912 1 54.59 1 MET B O 1
ATOM 2212 N N . LYS B 1 2 ? 2.184 -33.844 2.014 1 69.81 2 LYS B N 1
ATOM 2213 C CA . LYS B 1 2 ? 1.698 -33.219 0.789 1 69.81 2 LYS B CA 1
ATOM 2214 C C . LYS B 1 2 ? 0.495 -32.312 1.071 1 69.81 2 LYS B C 1
ATOM 2216 O O . LYS B 1 2 ? 0.384 -31.219 0.513 1 69.81 2 LYS B O 1
ATOM 2221 N N . SER B 1 3 ? -0.131 -32.625 2.184 1 74.44 3 SER B N 1
ATOM 2222 C CA . SER B 1 3 ? -1.337 -31.875 2.51 1 74.44 3 SER B CA 1
ATOM 2223 C C . SER B 1 3 ? -0.994 -30.484 3.053 1 74.44 3 SER B C 1
ATOM 2225 O O . SER B 1 3 ? -1.592 -29.484 2.646 1 74.44 3 SER B O 1
ATOM 2227 N N . LEU B 1 4 ? 0.001 -30.438 3.906 1 77.44 4 LEU B N 1
ATOM 2228 C CA . LEU B 1 4 ? 0.393 -29.172 4.512 1 77.44 4 LEU B CA 1
ATOM 2229 C C . LEU B 1 4 ? 0.947 -28.219 3.457 1 77.44 4 LEU B C 1
ATOM 2231 O O . LEU B 1 4 ? 0.678 -27.016 3.5 1 77.44 4 LEU B O 1
ATOM 2235 N N . LYS B 1 5 ? 1.613 -28.781 2.592 1 80.12 5 LYS B N 1
ATOM 2236 C CA . LYS B 1 5 ? 2.199 -27.969 1.529 1 80.12 5 LYS B CA 1
ATOM 2237 C C . LYS B 1 5 ? 1.116 -27.328 0.66 1 80.12 5 LYS B C 1
ATOM 2239 O O . LYS B 1 5 ? 1.217 -26.156 0.289 1 80.12 5 LYS B O 1
ATOM 2244 N N . ASN B 1 6 ? 0.1 -28.094 0.47 1 82.44 6 ASN B N 1
ATOM 2245 C CA . ASN B 1 6 ? -1.003 -27.578 -0.337 1 82.44 6 ASN B CA 1
ATOM 2246 C C . ASN B 1 6 ? -1.794 -26.516 0.407 1 82.44 6 ASN B C 1
ATOM 2248 O O . ASN B 1 6 ? -2.191 -25.5 -0.183 1 82.44 6 ASN B O 1
ATOM 2252 N N . ILE B 1 7 ? -1.874 -26.75 1.631 1 86.06 7 ILE B N 1
ATOM 2253 C CA . ILE B 1 7 ? -2.611 -25.781 2.428 1 86.06 7 ILE B CA 1
ATOM 2254 C C . ILE B 1 7 ? -1.839 -24.453 2.475 1 86.06 7 ILE B C 1
ATOM 2256 O O . ILE B 1 7 ? -2.418 -23.391 2.291 1 86.06 7 ILE B O 1
ATOM 2260 N N . PHE B 1 8 ? -0.592 -24.562 2.582 1 86.75 8 PHE B N 1
ATOM 2261 C CA . PHE B 1 8 ? 0.236 -23.375 2.688 1 86.75 8 PHE B CA 1
ATOM 2262 C C . PHE B 1 8 ? 0.272 -22.625 1.361 1 86.75 8 PHE B C 1
ATOM 2264 O O . PHE B 1 8 ? 0.334 -21.391 1.341 1 86.75 8 PHE B O 1
ATOM 2271 N N . ALA B 1 9 ? 0.144 -23.375 0.385 1 86.81 9 ALA B N 1
ATOM 2272 C CA . ALA B 1 9 ? 0.199 -22.766 -0.945 1 86.81 9 ALA B CA 1
ATOM 2273 C C . ALA B 1 9 ? -1.007 -21.875 -1.191 1 86.81 9 ALA B C 1
ATOM 2275 O O . ALA B 1 9 ? -0.895 -20.844 -1.861 1 86.81 9 ALA B O 1
ATOM 2276 N N . PHE B 1 10 ? -2.137 -22.25 -0.585 1 89.5 10 PHE B N 1
ATOM 2277 C CA . PHE B 1 10 ? -3.342 -21.453 -0.734 1 89.5 10 PHE B CA 1
ATOM 2278 C C . PHE B 1 10 ? -3.416 -20.391 0.352 1 89.5 10 PHE B C 1
ATOM 2280 O O . PHE B 1 10 ? -3.957 -19.297 0.128 1 89.5 10 PHE B O 1
ATOM 2287 N N . LEU B 1 11 ? -2.865 -20.719 1.473 1 91.31 11 LEU B N 1
ATOM 2288 C CA . LEU B 1 11 ? -2.988 -19.875 2.65 1 91.31 11 LEU B CA 1
ATOM 2289 C C . LEU B 1 11 ? -2.232 -18.562 2.457 1 91.31 11 LEU B C 1
ATOM 2291 O O . LEU B 1 11 ? -2.738 -17.5 2.799 1 91.31 11 LEU B O 1
ATOM 2295 N N . LEU B 1 12 ? -1.119 -18.609 1.872 1 90.31 12 LEU B N 1
ATOM 2296 C CA . LEU B 1 12 ? -0.247 -17.453 1.769 1 90.31 12 LEU B CA 1
ATOM 2297 C C . LEU B 1 12 ? -0.9 -16.359 0.934 1 90.31 12 LEU B C 1
ATOM 2299 O O . LEU B 1 12 ? -1.021 -15.211 1.386 1 90.31 12 LEU B O 1
ATOM 2303 N N . PRO B 1 13 ? -1.365 -16.672 -0.26 1 90.31 13 PRO B N 1
ATOM 2304 C CA . PRO B 1 13 ? -1.976 -15.609 -1.062 1 90.31 13 PRO B CA 1
ATOM 2305 C C . PRO B 1 13 ? -3.285 -15.102 -0.464 1 90.31 13 PRO B C 1
ATOM 2307 O O . PRO B 1 13 ? -3.559 -13.898 -0.502 1 90.31 13 PRO B O 1
ATOM 2310 N N . LEU B 1 14 ? -4.051 -15.945 0.126 1 92.19 14 LEU B N 1
ATOM 2311 C CA . LEU B 1 14 ? -5.324 -15.539 0.711 1 92.19 14 LEU B CA 1
ATOM 2312 C C . LEU B 1 14 ? -5.105 -14.68 1.946 1 92.19 14 LEU B C 1
ATOM 2314 O O . LEU B 1 14 ? -5.789 -13.664 2.131 1 92.19 14 LEU B O 1
ATOM 2318 N N . LEU B 1 15 ? -4.199 -15.086 2.734 1 92.75 15 LEU B N 1
ATOM 2319 C CA . LEU B 1 15 ? -3.889 -14.328 3.939 1 92.75 15 LEU B CA 1
ATOM 2320 C C . LEU B 1 15 ? -3.369 -12.938 3.586 1 92.75 15 LEU B C 1
ATOM 2322 O O . LEU B 1 15 ? -3.758 -11.945 4.211 1 92.75 15 LEU B O 1
ATOM 2326 N N . SER B 1 16 ? -2.498 -12.883 2.623 1 91.25 16 SER B N 1
ATOM 2327 C CA . SER B 1 16 ? -1.957 -11.602 2.188 1 91.25 16 SER B CA 1
ATOM 2328 C C . SER B 1 16 ? -3.061 -10.672 1.687 1 91.25 16 SER B C 1
ATOM 2330 O O . SER B 1 16 ? -3.074 -9.484 2.004 1 91.25 16 SER B O 1
ATOM 2332 N N . MET B 1 17 ? -3.953 -11.195 0.941 1 93.19 17 MET B N 1
ATOM 2333 C CA . MET B 1 17 ? -5.078 -10.422 0.429 1 93.19 17 MET B CA 1
ATOM 2334 C C . MET B 1 17 ? -5.957 -9.922 1.569 1 93.19 17 MET B C 1
ATOM 2336 O O . MET B 1 17 ? -6.367 -8.758 1.58 1 93.19 17 MET B O 1
ATOM 2340 N N . LEU B 1 18 ? -6.234 -10.758 2.545 1 94.31 18 LEU B N 1
ATOM 2341 C CA . LEU B 1 18 ? -7.109 -10.383 3.648 1 94.31 18 LEU B CA 1
ATOM 2342 C C . LEU B 1 18 ? -6.43 -9.367 4.562 1 94.31 18 LEU B C 1
ATOM 2344 O O . LEU B 1 18 ? -7.086 -8.477 5.105 1 94.31 18 LEU B O 1
ATOM 2348 N N . ILE B 1 19 ? -5.145 -9.531 4.703 1 93.38 19 ILE B N 1
ATOM 2349 C CA . ILE B 1 19 ? -4.41 -8.57 5.523 1 93.38 19 ILE B CA 1
ATOM 2350 C C . ILE B 1 19 ? -4.441 -7.195 4.863 1 93.38 19 ILE B C 1
ATOM 2352 O O . ILE B 1 19 ? -4.656 -6.184 5.535 1 93.38 19 ILE B O 1
ATOM 2356 N N . THR B 1 20 ? -4.195 -7.152 3.586 1 92.94 20 THR B N 1
ATOM 2357 C CA . THR B 1 20 ? -4.234 -5.879 2.875 1 92.94 20 THR B CA 1
ATOM 2358 C C . THR B 1 20 ? -5.641 -5.285 2.904 1 92.94 20 THR B C 1
ATOM 2360 O O . THR B 1 20 ? -5.805 -4.066 2.986 1 92.94 20 THR B O 1
ATOM 2363 N N . PHE B 1 21 ? -6.66 -6.109 2.846 1 95.06 21 PHE B N 1
ATOM 2364 C CA . PHE B 1 21 ? -8.039 -5.652 2.955 1 95.06 21 PHE B CA 1
ATOM 2365 C C . PHE B 1 21 ? -8.305 -5.062 4.336 1 95.06 21 PHE B C 1
ATOM 2367 O O . PHE B 1 21 ? -8.977 -4.035 4.457 1 95.06 21 PHE B O 1
ATOM 2374 N N . THR B 1 22 ? -7.801 -5.723 5.324 1 94.38 22 THR B N 1
ATOM 2375 C CA . THR B 1 22 ? -7.949 -5.246 6.695 1 94.38 22 THR B CA 1
ATOM 2376 C C . THR B 1 22 ? -7.32 -3.867 6.855 1 94.38 22 THR B C 1
ATOM 2378 O O . THR B 1 22 ? -7.91 -2.979 7.477 1 94.38 22 THR B O 1
ATOM 2381 N N . ILE B 1 23 ? -6.145 -3.746 6.289 1 93.19 23 ILE B N 1
ATOM 2382 C CA . ILE B 1 23 ? -5.449 -2.465 6.359 1 93.19 23 ILE B CA 1
ATOM 2383 C C . ILE B 1 23 ? -6.281 -1.391 5.66 1 93.19 23 ILE B C 1
ATOM 2385 O O . ILE B 1 23 ? -6.438 -0.282 6.18 1 93.19 23 ILE B O 1
ATOM 2389 N N . TYR B 1 24 ? -6.797 -1.725 4.527 1 95.38 24 TYR B N 1
ATOM 2390 C CA . TYR B 1 24 ? -7.66 -0.799 3.799 1 95.38 24 TYR B CA 1
ATOM 2391 C C . TYR B 1 24 ? -8.875 -0.418 4.633 1 95.38 24 TYR B C 1
ATOM 2393 O O . TYR B 1 24 ? -9.242 0.758 4.711 1 95.38 24 TYR B O 1
ATOM 2401 N N . LEU B 1 25 ? -9.5 -1.377 5.25 1 94.62 25 LEU B N 1
ATOM 2402 C CA . LEU B 1 25 ? -10.688 -1.117 6.062 1 94.62 25 LEU B CA 1
ATOM 2403 C C . LEU B 1 25 ? -10.352 -0.195 7.23 1 94.62 25 LEU B C 1
ATOM 2405 O O . LEU B 1 25 ? -11.125 0.715 7.547 1 94.62 25 LEU B O 1
ATOM 2409 N N . LEU B 1 26 ? -9.242 -0.459 7.859 1 93.69 26 LEU B N 1
ATOM 2410 C CA . LEU B 1 26 ? -8.828 0.356 8.992 1 93.69 26 LEU B CA 1
ATOM 2411 C C . LEU B 1 26 ? -8.586 1.801 8.57 1 93.69 26 LEU B C 1
ATOM 2413 O O . LEU B 1 26 ? -9.086 2.732 9.203 1 93.69 26 LEU B O 1
ATOM 2417 N N . ILE B 1 27 ? -7.871 1.951 7.484 1 93.88 27 ILE B N 1
ATOM 2418 C CA . ILE B 1 27 ? -7.555 3.287 6.992 1 93.88 27 ILE B CA 1
ATOM 2419 C C . ILE B 1 27 ? -8.836 3.998 6.566 1 93.88 27 ILE B C 1
ATOM 2421 O O . ILE B 1 27 ? -9.023 5.184 6.848 1 93.88 27 ILE B O 1
ATOM 2425 N N . SER B 1 28 ? -9.68 3.27 5.898 1 94.12 28 SER B N 1
ATOM 2426 C CA . SER B 1 28 ? -10.938 3.846 5.445 1 94.12 28 SER B CA 1
ATOM 2427 C C . SER B 1 28 ? -11.773 4.348 6.621 1 94.12 28 SER B C 1
ATOM 2429 O O . SER B 1 28 ? -12.383 5.418 6.543 1 94.12 28 SER B O 1
ATOM 2431 N N . ASN B 1 29 ? -11.758 3.623 7.672 1 92.75 29 ASN B N 1
ATOM 2432 C CA . ASN B 1 29 ? -12.477 4.039 8.867 1 92.75 29 ASN B CA 1
ATOM 2433 C C . ASN B 1 29 ? -11.852 5.281 9.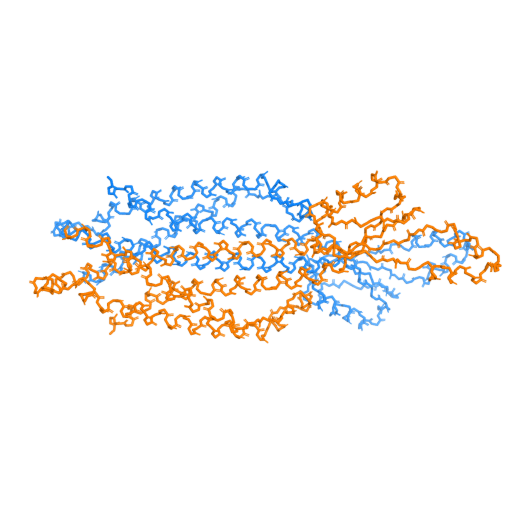492 1 92.75 29 ASN B C 1
ATOM 2435 O O . ASN B 1 29 ? -12.562 6.172 9.969 1 92.75 29 ASN B O 1
ATOM 2439 N N . ILE B 1 30 ? -10.562 5.332 9.484 1 92.19 30 ILE B N 1
ATOM 2440 C CA . ILE B 1 30 ? -9.844 6.477 10.039 1 92.19 30 ILE B CA 1
ATOM 2441 C C . ILE B 1 30 ? -10.164 7.727 9.219 1 92.19 30 ILE B C 1
ATOM 2443 O O . ILE B 1 30 ? -10.445 8.789 9.789 1 92.19 30 ILE B O 1
ATOM 2447 N N . VAL B 1 31 ? -10.125 7.555 7.887 1 91.31 31 VAL B N 1
ATOM 2448 C CA . VAL B 1 31 ? -10.383 8.68 6.996 1 91.31 31 VAL B CA 1
ATOM 2449 C C . VAL B 1 31 ? -11.812 9.18 7.203 1 91.31 31 VAL B C 1
ATOM 2451 O O . VAL B 1 31 ? -12.039 10.391 7.309 1 91.31 31 VAL B O 1
ATOM 2454 N N . GLU B 1 32 ? -12.773 8.273 7.293 1 88 32 GLU B N 1
ATOM 2455 C CA . GLU B 1 32 ? -14.172 8.648 7.48 1 88 32 GLU B CA 1
ATOM 2456 C C . GLU B 1 32 ? -14.375 9.367 8.812 1 88 32 GLU B C 1
ATOM 2458 O O . GLU B 1 32 ? -15.086 10.367 8.883 1 88 32 GLU B O 1
ATOM 2463 N N . ASN B 1 33 ? -13.789 8.844 9.836 1 86.25 33 ASN B N 1
ATOM 2464 C CA . ASN B 1 33 ? -13.898 9.469 11.148 1 86.25 33 ASN B CA 1
ATOM 2465 C C . ASN B 1 33 ? -13.25 10.852 11.164 1 86.25 33 ASN B C 1
ATOM 2467 O O . ASN B 1 33 ? -13.797 11.789 11.742 1 86.25 33 ASN B O 1
ATOM 2471 N N . TYR B 1 34 ? -12.078 10.945 10.57 1 85.75 34 TYR B N 1
ATOM 2472 C CA . TYR B 1 34 ? -11.375 12.219 10.516 1 85.75 34 TYR B CA 1
ATOM 2473 C C . TYR B 1 34 ? -12.18 13.25 9.734 1 85.75 34 TYR B C 1
ATOM 2475 O O . TYR B 1 34 ? -12.242 14.422 10.117 1 85.75 34 TYR B O 1
ATOM 2483 N N . LYS B 1 35 ? -12.68 12.789 8.641 1 79.69 35 LYS B N 1
ATOM 2484 C CA . LYS B 1 35 ? -13.531 13.656 7.832 1 79.69 35 LYS B CA 1
ATOM 2485 C C . LYS B 1 35 ? -14.664 14.25 8.672 1 79.69 35 LYS B C 1
ATOM 2487 O O . LYS B 1 35 ? -14.953 15.445 8.578 1 79.69 35 LYS B O 1
ATOM 2492 N N . SER B 1 36 ? -15.258 13.469 9.5 1 75.75 36 SER B N 1
ATOM 2493 C CA . SER B 1 36 ? -16.375 13.906 10.344 1 75.75 36 SER B CA 1
ATOM 2494 C C . SER B 1 36 ? -15.898 14.875 11.414 1 75.75 36 SER B C 1
ATOM 2496 O O . SER B 1 36 ? -16.609 15.836 11.742 1 75.75 36 SER B O 1
ATOM 2498 N N . LYS B 1 37 ? -14.703 14.617 11.906 1 73.06 37 LYS B N 1
ATOM 2499 C CA . LYS B 1 37 ? -14.156 15.453 12.977 1 73.06 37 LYS B CA 1
ATOM 2500 C C . LYS B 1 37 ? -13.812 16.844 12.461 1 73.06 37 LYS B C 1
ATOM 2502 O O . LYS B 1 37 ? -14.047 17.844 13.141 1 73.06 37 LYS B O 1
ATOM 2507 N N . ILE B 1 38 ? -13.195 16.891 11.312 1 72.38 38 ILE B N 1
ATOM 2508 C CA . ILE B 1 38 ? -12.703 18.188 10.836 1 72.38 38 ILE B CA 1
ATOM 2509 C C . ILE B 1 38 ? -13.828 18.938 10.133 1 72.38 38 ILE B C 1
ATOM 2511 O O . ILE B 1 38 ? -13.711 20.125 9.859 1 72.38 38 ILE B O 1
ATOM 2515 N N . SER B 1 39 ? -14.758 18.234 9.672 1 63.5 39 SER B N 1
ATOM 2516 C CA . SER B 1 39 ? -15.883 18.906 9.023 1 63.5 39 SER B CA 1
ATOM 2517 C C . SER B 1 39 ? -16.453 20.016 9.914 1 63.5 39 SER B C 1
ATOM 2519 O O . SER B 1 39 ? -16.969 21.016 9.414 1 63.5 39 SER B O 1
ATOM 2521 N N . ARG B 1 40 ? -16.109 19.922 11.203 1 54.66 40 ARG B N 1
ATOM 2522 C CA . ARG B 1 40 ? -16.672 20.906 12.125 1 54.66 40 ARG B CA 1
ATOM 2523 C C . ARG B 1 40 ? -15.641 22 12.453 1 54.66 40 ARG B C 1
ATOM 2525 O O . ARG B 1 40 ? -15.977 23.016 13.07 1 54.66 40 ARG B O 1
ATOM 2532 N N . ASP B 1 41 ? -14.328 21.578 12.047 1 54.44 41 ASP B N 1
ATOM 2533 C CA . ASP B 1 41 ? -13.258 22.5 12.414 1 54.44 41 ASP B CA 1
ATOM 2534 C C . ASP B 1 41 ? -13.047 23.562 11.336 1 54.44 41 ASP B C 1
ATOM 2536 O O . ASP B 1 41 ? -11.906 23.906 11 1 54.44 41 ASP B O 1
ATOM 2540 N N . TYR B 1 42 ? -13.82 23.719 10.352 1 54.22 42 TYR B N 1
ATOM 2541 C CA . TYR B 1 42 ? -13.789 24.875 9.461 1 54.22 42 TYR B CA 1
ATOM 2542 C C . TYR B 1 42 ? -14.938 25.828 9.766 1 54.22 42 TYR B C 1
ATOM 2544 O O . TYR B 1 42 ? -15.984 25.406 10.266 1 54.22 42 TYR B O 1
ATOM 2552 N N . SER B 1 43 ? -14.531 27.062 10.062 1 57.41 43 SER B N 1
ATOM 2553 C CA . SER B 1 43 ? -15.578 28.047 10.25 1 57.41 43 SER B CA 1
ATOM 2554 C C . SER B 1 43 ? -15.547 29.109 9.156 1 57.41 43 SER B C 1
ATOM 2556 O O . SER B 1 43 ? -14.492 29.688 8.883 1 57.41 43 SER B O 1
ATOM 2558 N N . ILE B 1 44 ? -16.5 28.906 8.172 1 63.44 44 ILE B N 1
ATOM 2559 C CA . ILE B 1 44 ? -16.719 30.016 7.242 1 63.44 44 ILE B CA 1
ATOM 2560 C C . ILE B 1 44 ? -17.594 31.078 7.895 1 63.44 44 ILE B C 1
ATOM 2562 O O . ILE B 1 44 ? -18.75 30.812 8.25 1 63.44 44 ILE B O 1
ATOM 2566 N N . ILE B 1 45 ? -16.938 32.125 8.195 1 69.25 45 ILE B N 1
ATOM 2567 C CA . ILE B 1 45 ? -17.688 33.219 8.781 1 69.25 45 ILE B CA 1
ATOM 2568 C C . ILE B 1 45 ? -18.016 34.281 7.711 1 69.25 45 ILE B C 1
ATOM 2570 O O . ILE B 1 45 ? -17.125 34.719 6.988 1 69.25 45 ILE B O 1
ATOM 2574 N N . ILE B 1 46 ? -19.203 34.469 7.543 1 74.31 46 ILE B N 1
ATOM 2575 C CA . ILE B 1 46 ? -19.688 35.438 6.578 1 74.31 46 ILE B CA 1
ATOM 2576 C C . ILE B 1 46 ? -20.266 36.656 7.312 1 74.31 46 ILE B C 1
ATOM 2578 O O . ILE B 1 46 ? -20.891 36.5 8.359 1 74.31 46 ILE B O 1
ATOM 2582 N N . VAL B 1 47 ? -19.844 37.781 6.859 1 74 47 VAL B N 1
ATOM 2583 C CA . VAL B 1 47 ? -20.453 39.031 7.301 1 74 47 VAL B CA 1
ATOM 2584 C C . VAL B 1 47 ? -21.438 39.531 6.246 1 74 47 VAL B C 1
ATOM 2586 O O . VAL B 1 47 ? -21.047 39.812 5.109 1 74 47 VAL B O 1
ATOM 2589 N N . ALA B 1 48 ? -22.625 39.5 6.625 1 78.75 48 ALA B N 1
ATOM 2590 C CA . ALA B 1 48 ? -23.656 39.875 5.672 1 78.75 48 ALA B CA 1
ATOM 2591 C C . ALA B 1 48 ? -24.422 41.125 6.16 1 78.75 48 ALA B C 1
ATOM 2593 O O . ALA B 1 48 ? -24.641 41.281 7.363 1 78.75 48 ALA B O 1
ATOM 2594 N N . THR B 1 49 ? -24.781 42 5.191 1 76.81 49 THR B N 1
ATOM 2595 C CA . THR B 1 49 ? -25.578 43.156 5.496 1 76.81 49 THR B CA 1
ATOM 2596 C C . THR B 1 49 ? -27.047 42.781 5.691 1 76.81 49 THR B C 1
ATOM 2598 O O . THR B 1 49 ? -27.734 43.344 6.559 1 76.81 49 THR B O 1
ATOM 2601 N N . ASN B 1 50 ? -27.453 41.875 4.867 1 75.19 50 ASN B N 1
ATOM 2602 C CA . ASN B 1 50 ? -28.812 41.375 4.957 1 75.19 50 ASN B CA 1
ATOM 2603 C C . ASN B 1 50 ? -28.812 39.875 5.332 1 75.19 50 ASN B C 1
ATOM 2605 O O . ASN B 1 50 ? -27.844 39.156 5.09 1 75.19 50 ASN B O 1
ATOM 2609 N N . PRO B 1 51 ? -29.828 39.531 6.027 1 73.75 51 PRO B N 1
ATOM 2610 C CA . PRO B 1 51 ? -29.922 38.094 6.375 1 73.75 51 PRO B CA 1
ATOM 2611 C C . PRO B 1 51 ? -29.844 37.188 5.156 1 73.75 51 PRO B C 1
ATOM 2613 O O . PRO B 1 51 ? -30.406 37.5 4.105 1 73.75 51 PRO B O 1
ATOM 2616 N N . ILE B 1 52 ? -28.859 36.25 5.223 1 68.94 52 ILE B N 1
ATOM 2617 C CA . ILE B 1 52 ? -28.609 35.344 4.102 1 68.94 52 ILE B CA 1
ATOM 2618 C C . ILE B 1 52 ? -29.656 34.25 4.109 1 68.94 52 ILE B C 1
ATOM 2620 O O . ILE B 1 52 ? -30.031 33.75 5.172 1 68.94 52 ILE B O 1
ATOM 2624 N N . LYS B 1 53 ? -30.281 34.031 2.811 1 67.12 53 LYS B N 1
ATOM 2625 C CA . LYS B 1 53 ? -31.172 32.906 2.551 1 67.12 53 LYS B CA 1
ATOM 2626 C C . LYS B 1 53 ? -30.422 31.578 2.646 1 67.12 53 LYS B C 1
ATOM 2628 O O . LYS B 1 53 ? -29.188 31.547 2.594 1 67.12 53 LYS B O 1
ATOM 2633 N N . ASN B 1 54 ? -31.109 30.453 2.662 1 67.94 54 ASN B N 1
ATOM 2634 C CA . ASN B 1 54 ? -30.656 29.062 2.793 1 67.94 54 ASN B CA 1
ATOM 2635 C C . ASN B 1 54 ? -29.703 28.672 1.673 1 67.94 54 ASN B C 1
ATOM 2637 O O . ASN B 1 54 ? -30.047 28.766 0.494 1 67.94 54 ASN B O 1
ATOM 2641 N N . ILE B 1 55 ? -28.422 28.734 2.002 1 72.25 55 ILE B N 1
ATOM 2642 C CA . ILE B 1 55 ? -27.438 28.203 1.063 1 72.25 55 ILE B CA 1
ATOM 2643 C C . ILE B 1 55 ? -27.328 26.688 1.231 1 72.25 55 ILE B C 1
ATOM 2645 O O . ILE B 1 55 ? -26.984 26.203 2.311 1 72.25 55 ILE B O 1
ATOM 2649 N N . SER B 1 56 ? -27.734 25.969 0.2 1 72.81 56 SER B N 1
ATOM 2650 C CA . SER B 1 56 ? -27.766 24.516 0.292 1 72.81 56 SER B CA 1
ATOM 2651 C C . SER B 1 56 ? -26.438 23.906 -0.133 1 72.81 56 SER B C 1
ATOM 2653 O O . SER B 1 56 ? -26.047 22.844 0.367 1 72.81 56 SER B O 1
ATOM 2655 N N . GLU B 1 57 ? -25.75 24.578 -1.109 1 74.56 57 GLU B N 1
ATOM 2656 C CA . GLU B 1 57 ? -24.531 24 -1.634 1 74.56 57 GLU B CA 1
ATOM 2657 C C . GLU B 1 57 ? -23.516 25.078 -2.006 1 74.56 57 GLU B C 1
ATOM 2659 O O . GLU B 1 57 ? -23.891 26.141 -2.502 1 74.56 57 GLU B O 1
ATOM 2664 N N . LEU B 1 58 ? -22.297 24.828 -1.632 1 71.75 58 LEU B N 1
ATOM 2665 C CA . LEU B 1 58 ? -21.172 25.688 -1.986 1 71.75 58 LEU B CA 1
ATOM 2666 C C . LEU B 1 58 ? -20.047 24.891 -2.631 1 71.75 58 LEU B C 1
ATOM 2668 O O . LEU B 1 58 ? -19.5 23.984 -2.012 1 71.75 58 LEU B O 1
ATOM 2672 N N . ALA B 1 59 ? -19.672 25.172 -3.812 1 68.06 59 ALA B N 1
ATOM 2673 C CA . ALA B 1 59 ? -18.609 24.5 -4.543 1 68.06 59 ALA B CA 1
ATOM 2674 C C . ALA B 1 59 ? -18.844 23 -4.605 1 68.06 59 ALA B C 1
ATOM 2676 O O . ALA B 1 59 ? -17.922 22.203 -4.398 1 68.06 59 ALA B O 1
ATOM 2677 N N . GLY B 1 60 ? -20.016 22.625 -4.711 1 69.88 60 GLY B N 1
ATOM 2678 C CA . GLY B 1 60 ? -20.375 21.219 -4.836 1 69.88 60 GLY B CA 1
ATOM 2679 C C . GLY B 1 60 ? -20.469 20.516 -3.498 1 69.88 60 GLY B C 1
ATOM 2680 O O . GLY B 1 60 ? -20.656 19.297 -3.449 1 69.88 60 GLY B O 1
ATOM 2681 N N . ILE B 1 61 ? -20.203 21.266 -2.484 1 72.44 61 ILE B N 1
ATOM 2682 C CA . ILE B 1 61 ? -20.281 20.672 -1.153 1 72.44 61 ILE B CA 1
ATOM 2683 C C . ILE B 1 61 ? -21.578 21.125 -0.466 1 72.44 61 ILE B C 1
ATOM 2685 O O . ILE B 1 61 ? -21.891 22.312 -0.449 1 72.44 61 ILE B O 1
ATOM 2689 N N . LYS B 1 62 ? -22.25 20.25 0.04 1 73.62 62 LYS B N 1
ATOM 2690 C CA . LYS B 1 62 ? -23.5 20.562 0.738 1 73.62 62 LYS B CA 1
ATOM 2691 C C . LYS B 1 62 ? -23.219 21.297 2.047 1 73.62 62 LYS B C 1
ATOM 2693 O O . LYS B 1 62 ? -22.281 20.969 2.768 1 73.62 62 LYS B O 1
ATOM 2698 N N . VAL B 1 63 ? -24.078 22.328 2.32 1 75.44 63 VAL B N 1
ATOM 2699 C CA . VAL B 1 63 ? -23.984 23.094 3.566 1 75.44 63 VAL B CA 1
ATOM 2700 C C . VAL B 1 63 ? -24.734 22.344 4.676 1 75.44 63 VAL B C 1
ATOM 2702 O O . VAL B 1 63 ? -25.891 21.984 4.504 1 75.44 63 VAL B O 1
ATOM 2705 N N . GLU B 1 64 ? -24.031 21.938 5.664 1 74.44 64 GLU B N 1
ATOM 2706 C CA . GLU B 1 64 ? -24.641 21.234 6.789 1 74.44 64 GLU B CA 1
ATOM 2707 C C . GLU B 1 64 ? -25.531 22.172 7.609 1 74.44 64 GLU B C 1
ATOM 2709 O O . GLU B 1 64 ? -26.672 21.844 7.922 1 74.44 64 GLU B O 1
ATOM 2714 N N . LYS B 1 65 ? -24.953 23.297 8.055 1 75.12 65 LYS B N 1
ATOM 2715 C CA . LYS B 1 65 ? -25.672 24.234 8.922 1 75.12 65 LYS B CA 1
ATOM 2716 C C . LYS B 1 65 ? -25.125 25.641 8.789 1 75.12 65 LYS B C 1
ATOM 2718 O O . LYS B 1 65 ? -23.922 25.828 8.539 1 75.12 65 LYS B O 1
ATOM 2723 N N . ILE B 1 66 ? -26.062 26.594 8.82 1 77.44 66 ILE B N 1
ATOM 2724 C CA . ILE B 1 66 ? -25.688 28 8.922 1 77.44 66 ILE B CA 1
ATOM 2725 C C . ILE B 1 66 ? -26.078 28.547 10.289 1 77.44 66 ILE B C 1
ATOM 2727 O O . ILE B 1 66 ? -27.266 28.547 10.656 1 77.44 66 ILE B O 1
ATOM 2731 N N . GLN B 1 67 ? -25.031 28.812 11.031 1 75.88 67 GLN B N 1
ATOM 2732 C CA . GLN B 1 67 ? -25.297 29.312 12.375 1 75.88 67 GLN B CA 1
ATOM 2733 C C . GLN B 1 67 ? -25.078 30.828 12.445 1 75.88 67 GLN B C 1
ATOM 2735 O O . GLN B 1 67 ? -24.062 31.344 11.953 1 75.88 67 GLN B O 1
ATOM 2740 N N . THR B 1 68 ? -26.078 31.531 13.055 1 77.62 68 THR B N 1
ATOM 2741 C CA . THR B 1 68 ? -25.922 32.969 13.273 1 77.62 68 THR B CA 1
ATOM 2742 C C . THR B 1 68 ? -25.047 33.25 14.492 1 77.62 68 THR B C 1
ATOM 2744 O O . THR B 1 68 ? -25.203 32.594 15.531 1 77.62 68 THR B O 1
ATOM 2747 N N . LEU B 1 69 ? -23.953 33.875 14.188 1 71.44 69 LEU B N 1
ATOM 2748 C CA . LEU B 1 69 ? -23.125 34.312 15.305 1 71.44 69 LEU B CA 1
ATOM 2749 C C . LEU B 1 69 ? -23.688 35.594 15.945 1 71.44 69 LEU B C 1
ATOM 2751 O O . LEU B 1 69 ? -23.766 36.625 15.289 1 71.44 69 LEU B O 1
ATOM 2755 N N . PRO B 1 70 ? -24.109 35.375 17.25 1 68.62 70 PRO B N 1
ATOM 2756 C CA . PRO B 1 70 ? -24.688 36.562 17.891 1 68.62 70 PRO B CA 1
ATOM 2757 C C . PRO B 1 70 ? -23.672 37.656 18.094 1 68.62 70 PRO B C 1
ATOM 2759 O O . PRO B 1 70 ? -22.5 37.406 18.359 1 68.62 70 PRO B O 1
ATOM 2762 N N . ASN B 1 71 ? -23.984 38.844 17.781 1 64.75 71 ASN B N 1
ATOM 2763 C CA . ASN B 1 71 ? -23.172 40.031 17.922 1 64.75 71 ASN B CA 1
ATOM 2764 C C . ASN B 1 71 ? -22.969 40.406 19.391 1 64.75 71 ASN B C 1
ATOM 2766 O O . ASN B 1 71 ? -22.141 41.281 19.703 1 64.75 71 ASN B O 1
ATOM 2770 N N . ASP B 1 72 ? -23.719 39.719 20.203 1 64.44 72 ASP B N 1
ATOM 2771 C CA . ASP B 1 72 ? -23.734 40.156 21.594 1 64.44 72 ASP B CA 1
ATOM 2772 C C . ASP B 1 72 ? -22.328 40.094 22.203 1 64.44 72 ASP B C 1
ATOM 2774 O O . ASP B 1 72 ? -21.938 41 22.938 1 64.44 72 ASP B O 1
ATOM 2778 N N . LYS B 1 73 ? -21.734 39.062 21.781 1 64.88 73 LYS B N 1
ATOM 2779 C CA . LYS B 1 73 ? -20.406 38.938 22.375 1 64.88 73 LYS B CA 1
ATOM 2780 C C . LYS B 1 73 ? -19.484 40.062 21.875 1 64.88 73 LYS B C 1
ATOM 2782 O O . LYS B 1 73 ? -18.656 40.562 22.625 1 64.88 73 LYS B O 1
ATOM 2787 N N . ILE B 1 74 ? -19.578 40.344 20.75 1 61.84 74 ILE B N 1
ATOM 2788 C CA . ILE B 1 74 ? -18.797 41.438 20.188 1 61.84 74 ILE B CA 1
ATOM 2789 C C . ILE B 1 74 ? -19.188 42.75 20.844 1 61.84 74 ILE B C 1
ATOM 2791 O O . ILE B 1 74 ? -18.312 43.562 21.219 1 61.84 74 ILE B O 1
ATOM 2795 N N . ILE B 1 75 ? -20.453 42.844 21.062 1 68.31 75 ILE B N 1
ATOM 2796 C CA . ILE B 1 75 ? -20.984 44.094 21.641 1 68.31 75 ILE B CA 1
ATOM 2797 C C . ILE B 1 75 ? -20.562 44.188 23.109 1 68.31 75 ILE B C 1
ATOM 2799 O O . ILE B 1 75 ? -20.234 45.281 23.578 1 68.31 75 ILE B O 1
ATOM 2803 N N . GLU B 1 76 ? -20.562 43.094 23.688 1 67.81 76 GLU B N 1
ATOM 2804 C CA . GLU B 1 76 ? -20.234 43.125 25.109 1 67.81 76 GLU B CA 1
ATOM 2805 C C . GLU B 1 76 ? -18.797 43.625 25.328 1 67.81 76 GLU B C 1
ATOM 2807 O O . GLU B 1 76 ? -18.531 44.344 26.281 1 67.81 76 GLU B O 1
ATOM 2812 N N . ASN B 1 77 ? -18.047 43.312 24.453 1 61.72 77 ASN B N 1
ATOM 2813 C CA . ASN B 1 77 ? -16.656 43.688 24.594 1 61.72 77 ASN B CA 1
ATOM 2814 C C . ASN B 1 77 ? -16.438 45.156 24.281 1 61.72 77 ASN B C 1
ATOM 2816 O O . ASN B 1 77 ? -15.477 45.75 24.766 1 61.72 77 ASN B O 1
ATOM 2820 N N . ILE B 1 78 ? -17.281 45.562 23.562 1 63.16 78 ILE B N 1
ATOM 2821 C CA . ILE B 1 78 ? -17.172 46.969 23.172 1 63.16 78 ILE B CA 1
ATOM 2822 C C . ILE B 1 78 ? -18.047 47.844 24.078 1 63.16 78 ILE B C 1
ATOM 2824 O O . ILE B 1 78 ? -17.734 49.031 24.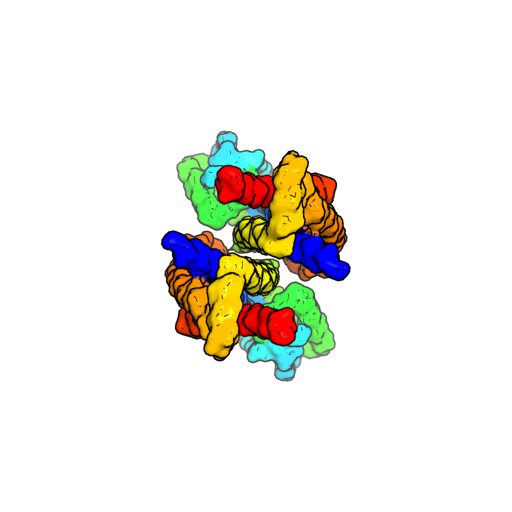297 1 63.16 78 ILE B O 1
ATOM 2828 N N . LYS B 1 79 ? -18.969 47.25 24.688 1 68.75 79 LYS B N 1
ATOM 2829 C CA . LYS B 1 79 ? -19.969 47.938 25.5 1 68.75 79 LYS B CA 1
ATOM 2830 C C . LYS B 1 79 ? -19.312 48.688 26.641 1 68.75 79 LYS B C 1
ATOM 2832 O O . LYS B 1 79 ? -19.797 49.75 27.031 1 68.75 79 LYS B O 1
ATOM 2837 N N . SER B 1 80 ? -18.266 48.062 27.078 1 66.38 80 SER B N 1
ATOM 2838 C CA . SER B 1 80 ? -17.734 48.688 28.297 1 66.38 80 SER B CA 1
ATOM 2839 C C . SER B 1 80 ? -17.359 50.125 28.062 1 66.38 80 SER B C 1
ATOM 2841 O O . SER B 1 80 ? -17.312 50.938 29.016 1 66.38 80 SER B O 1
ATOM 2843 N N . ASN B 1 81 ? -17.297 50.469 26.891 1 64.75 81 ASN B N 1
ATOM 2844 C CA . ASN B 1 81 ? -16.797 51.844 26.672 1 64.75 81 ASN B CA 1
ATOM 2845 C C . ASN B 1 81 ? -17.797 52.688 25.891 1 64.75 81 ASN B C 1
ATOM 2847 O O . ASN B 1 81 ? -17.469 53.781 25.438 1 64.75 81 ASN B O 1
ATOM 2851 N N . LEU B 1 82 ? -18.906 52.156 25.703 1 66.81 82 LEU B N 1
ATOM 2852 C CA . LEU B 1 82 ? -19.844 52.875 24.875 1 66.81 82 LEU B CA 1
ATOM 2853 C C . LEU B 1 82 ? -21.141 53.156 25.641 1 66.81 82 LEU B C 1
ATOM 2855 O O . LEU B 1 82 ? -21.484 52.438 26.562 1 66.81 82 LEU B O 1
ATOM 2859 N N . SER B 1 83 ? -21.734 54.312 25.375 1 73 83 SER B N 1
ATOM 2860 C CA . SER B 1 83 ? -23.031 54.688 25.938 1 73 83 SER B CA 1
ATOM 2861 C C . SER B 1 83 ? -24.125 53.719 25.469 1 73 83 SER B C 1
ATOM 2863 O O . SER B 1 83 ? -23.969 53.031 24.453 1 73 83 SER B O 1
ATOM 2865 N N . ASN B 1 84 ? -25.188 53.531 26.156 1 72.19 84 ASN B N 1
ATOM 2866 C CA . ASN B 1 84 ? -26.297 52.625 25.828 1 72.19 84 ASN B CA 1
ATOM 2867 C C . ASN B 1 84 ? -26.859 52.906 24.453 1 72.19 84 ASN B C 1
ATOM 2869 O O . ASN B 1 84 ? -27.219 52 23.719 1 72.19 84 ASN B O 1
ATOM 2873 N N . ASN B 1 85 ? -27.031 54.125 24.078 1 72.19 85 ASN B N 1
ATOM 2874 C CA . ASN B 1 85 ? -27.531 54.531 22.766 1 72.19 85 ASN B CA 1
ATOM 2875 C C . ASN B 1 85 ? -26.578 54.125 21.656 1 72.19 85 ASN B C 1
ATOM 2877 O O . ASN B 1 85 ? -27 53.719 20.578 1 72.19 85 ASN B O 1
ATOM 2881 N N . SER B 1 86 ? -25.359 54.219 21.906 1 71.75 86 SER B N 1
ATOM 2882 C CA . SER B 1 86 ? -24.328 53.875 20.922 1 71.75 86 SER B CA 1
ATOM 2883 C C . SER B 1 86 ? -24.281 52.375 20.719 1 71.75 86 SER B C 1
ATOM 2885 O O . SER B 1 86 ? -24.047 51.906 19.594 1 71.75 86 SER B O 1
ATOM 2887 N N . VAL B 1 87 ? -24.531 51.719 21.703 1 73.69 87 VAL B N 1
ATOM 2888 C CA . VAL B 1 87 ? -24.531 50.281 21.641 1 73.69 87 VAL B CA 1
ATOM 2889 C C . VAL B 1 87 ? -25.719 49.812 20.812 1 73.69 87 VAL B C 1
ATOM 2891 O O . VAL B 1 87 ? -25.594 48.875 20.016 1 73.69 87 VAL B O 1
ATOM 2894 N N . GLU B 1 88 ? -26.828 50.438 21.047 1 71.88 88 GLU B N 1
ATOM 2895 C CA . GLU B 1 88 ? -28.016 50.094 20.281 1 71.88 88 GLU B CA 1
ATOM 2896 C C . GLU B 1 88 ? -27.812 50.406 18.797 1 71.88 88 GLU B C 1
ATOM 2898 O O . GLU B 1 88 ? -28.234 49.625 17.938 1 71.88 88 GLU B O 1
ATOM 2903 N N . LEU B 1 89 ? -27.25 51.469 18.484 1 68.62 89 LEU B N 1
ATOM 2904 C CA . LEU B 1 89 ? -26.938 51.844 17.109 1 68.62 89 LEU B CA 1
ATOM 2905 C C . LEU B 1 89 ? -25.906 50.875 16.5 1 68.62 89 LEU B C 1
ATOM 2907 O O . LEU B 1 89 ? -26 50.5 15.328 1 68.62 89 LEU B O 1
ATOM 2911 N N . LEU B 1 90 ? -25.031 50.531 17.266 1 68.5 90 LEU B N 1
ATOM 2912 C CA . LEU B 1 90 ? -24 49.594 16.844 1 68.5 90 LEU B CA 1
ATOM 2913 C C . LEU B 1 90 ? -24.625 48.219 16.531 1 68.5 90 LEU B C 1
ATOM 2915 O O . LEU B 1 90 ? -24.266 47.562 15.555 1 68.5 90 LEU B O 1
ATOM 2919 N N . LYS B 1 91 ? -25.484 47.906 17.453 1 70 91 LYS B N 1
ATOM 2920 C CA . LYS B 1 91 ? -26.203 46.656 17.25 1 70 91 LYS B CA 1
ATOM 2921 C C . LYS B 1 91 ? -26.969 46.688 15.938 1 70 91 LYS B C 1
ATOM 2923 O O . LYS B 1 91 ? -27.078 45.656 15.258 1 70 91 LYS B O 1
ATOM 2928 N N . GLN B 1 92 ? -27.547 47.812 15.641 1 69.06 92 GLN B N 1
ATOM 2929 C CA . GLN B 1 92 ? -28.328 47.969 14.422 1 69.06 92 GLN B CA 1
ATOM 2930 C C . GLN B 1 92 ? -27.438 48.062 13.188 1 69.06 92 GLN B C 1
ATOM 2932 O O . GLN B 1 92 ? -27.844 47.719 12.086 1 69.06 92 GLN B O 1
ATOM 2937 N N . LYS B 1 93 ? -26.281 48.469 13.375 1 69.62 93 LYS B N 1
ATOM 2938 C CA . LYS B 1 93 ? -25.375 48.719 12.25 1 69.62 93 LYS B CA 1
ATOM 2939 C C . LYS B 1 93 ? -24.422 47.531 12.055 1 69.62 93 LYS B C 1
ATOM 2941 O O . LYS B 1 93 ? -23.766 47.438 11.023 1 69.62 93 LYS B O 1
ATOM 2946 N N . LEU B 1 94 ? -24.438 46.75 13.023 1 72.38 94 LEU B N 1
ATOM 2947 C CA . LEU B 1 94 ? -23.531 45.625 12.914 1 72.38 94 LEU B CA 1
ATOM 2948 C C . LEU B 1 94 ? -24.016 44.625 11.859 1 72.38 94 LEU B C 1
ATOM 2950 O O . LEU B 1 94 ? -25.219 44.312 11.789 1 72.38 94 LEU B O 1
ATOM 2954 N N . PRO B 1 95 ? -23.172 44.281 11.102 1 74.88 95 PRO B N 1
ATOM 2955 C CA . PRO B 1 95 ? -23.547 43.25 10.117 1 74.88 95 PRO B CA 1
ATOM 2956 C C . PRO B 1 95 ? -23.875 41.906 10.758 1 74.88 95 PRO B C 1
ATOM 2958 O O . PRO B 1 95 ? -23.641 41.719 11.961 1 74.88 95 PRO B O 1
ATOM 2961 N N . ASN B 1 96 ? -24.609 41.125 10.047 1 78.06 96 ASN B N 1
ATOM 2962 C CA . ASN B 1 96 ? -24.891 39.75 10.492 1 78.06 96 ASN B CA 1
ATOM 2963 C C . ASN B 1 96 ? -23.703 38.844 10.266 1 78.06 96 ASN B C 1
ATOM 2965 O O . ASN B 1 96 ? -23.062 38.875 9.211 1 78.06 96 ASN B O 1
ATOM 2969 N N . PHE B 1 97 ? -23.391 38.156 11.281 1 75.44 97 PHE B N 1
ATOM 2970 C CA . PHE B 1 97 ? -22.312 37.188 11.188 1 75.44 97 PHE B CA 1
ATOM 2971 C C . PHE B 1 97 ? -22.875 35.75 11.117 1 75.44 97 PHE B C 1
ATOM 2973 O O . PHE B 1 97 ? -23.766 35.406 11.875 1 75.44 97 PHE B O 1
ATOM 2980 N N . TYR B 1 98 ? -22.516 35.094 10.102 1 78.19 98 TYR B N 1
ATOM 2981 C CA . TYR B 1 98 ? -22.938 33.719 9.945 1 78.19 98 TYR B CA 1
ATOM 2982 C C . TYR B 1 98 ? -21.719 32.781 9.898 1 78.19 98 TYR B C 1
ATOM 2984 O O . TYR B 1 98 ? -20.672 33.156 9.375 1 78.19 98 TYR B O 1
ATOM 2992 N N . GLN B 1 99 ? -21.906 31.672 10.5 1 76.88 99 GLN B N 1
ATOM 2993 C CA . GLN B 1 99 ? -20.938 30.594 10.375 1 76.88 99 GLN B CA 1
ATOM 2994 C C . GLN B 1 99 ? -21.516 29.438 9.562 1 76.88 99 GLN B C 1
ATOM 2996 O O . GLN B 1 99 ? -22.594 28.938 9.867 1 76.88 99 GLN B O 1
ATOM 3001 N N . ILE B 1 100 ? -20.797 29.078 8.531 1 74.44 100 ILE B N 1
ATOM 3002 C CA . ILE B 1 100 ? -21.281 28.031 7.637 1 74.44 100 ILE B CA 1
ATOM 3003 C C . ILE B 1 100 ? -20.516 26.734 7.906 1 74.44 100 ILE B C 1
ATOM 3005 O O . ILE B 1 100 ? -19.281 26.75 7.965 1 74.44 100 ILE B O 1
ATOM 3009 N N . TYR B 1 101 ? -21.203 25.75 8.164 1 71.44 101 TYR B N 1
ATOM 3010 C CA . TYR B 1 101 ? -20.641 24.406 8.328 1 71.44 101 TYR B CA 1
ATOM 3011 C C . TYR B 1 101 ? -20.922 23.547 7.109 1 71.44 101 TYR B C 1
ATOM 3013 O O . TYR B 1 101 ? -22.078 23.453 6.66 1 71.44 101 TYR B O 1
ATOM 3021 N N . LEU B 1 102 ? -19.891 22.969 6.5 1 70.5 102 LEU B N 1
ATOM 3022 C CA . LEU B 1 102 ? -20.031 22.094 5.34 1 70.5 102 LEU B CA 1
ATOM 3023 C C . LEU B 1 102 ? -20.047 20.625 5.758 1 70.5 102 LEU B C 1
ATOM 3025 O O . LEU B 1 102 ? -19.547 20.281 6.824 1 70.5 102 LEU B O 1
ATOM 3029 N N . GLU B 1 103 ? -20.688 19.891 4.957 1 66.81 103 GLU B N 1
ATOM 3030 C CA . GLU B 1 103 ? -20.797 18.453 5.246 1 66.81 103 GLU B CA 1
ATOM 3031 C C . GLU B 1 103 ? -19.438 17.766 5.121 1 66.81 103 GLU B C 1
ATOM 3033 O O . GLU B 1 103 ? -19.156 16.828 5.863 1 66.81 103 GLU B O 1
ATOM 3038 N N . ILE B 1 104 ? -18.719 18.281 4.133 1 63.56 104 ILE B N 1
ATOM 3039 C CA . ILE B 1 104 ? -17.406 17.703 3.875 1 63.56 104 ILE B CA 1
ATOM 3040 C C . ILE B 1 104 ? -16.344 18.797 3.965 1 63.56 104 ILE B C 1
ATOM 3042 O O . ILE B 1 104 ? -16.609 19.953 3.672 1 63.56 104 ILE B O 1
ATOM 3046 N N . PHE B 1 105 ? -15.242 18.391 4.453 1 62.44 105 PHE B N 1
ATOM 3047 C CA . PHE B 1 105 ? -14.148 19.359 4.527 1 62.44 105 PHE B CA 1
ATOM 3048 C C . PHE B 1 105 ? -13.688 19.766 3.135 1 62.44 105 PHE B C 1
ATOM 3050 O O . PHE B 1 105 ? -13.297 18.922 2.33 1 62.44 105 PHE B O 1
ATOM 3057 N N . PRO B 1 106 ? -13.891 21 2.961 1 61.53 106 PRO B N 1
ATOM 3058 C CA . PRO B 1 106 ? -13.5 21.453 1.621 1 61.53 106 PRO B CA 1
ATOM 3059 C C . PRO B 1 106 ? -11.984 21.562 1.455 1 61.53 106 PRO B C 1
ATOM 3061 O O . PRO B 1 106 ? -11.266 21.766 2.438 1 61.53 106 PRO B O 1
ATOM 3064 N N . THR B 1 107 ? -11.5 21.328 0.295 1 60.22 107 THR B N 1
ATOM 3065 C CA . THR B 1 107 ? -10.102 21.578 -0.049 1 60.22 107 THR B CA 1
ATOM 3066 C C . THR B 1 107 ? -9.828 23.078 -0.156 1 60.22 107 THR B C 1
ATOM 3068 O O . THR B 1 107 ? -10.758 23.891 -0.152 1 60.22 107 THR B O 1
ATOM 3071 N N . SER B 1 108 ? -8.469 23.391 -0.115 1 62.41 108 SER B N 1
ATOM 3072 C CA . SER B 1 108 ? -8.109 24.812 -0.252 1 62.41 108 SER B CA 1
ATOM 3073 C C . SER B 1 108 ? -8.711 25.406 -1.52 1 62.41 108 SER B C 1
ATOM 3075 O O . SER B 1 108 ? -9.164 26.547 -1.515 1 62.41 108 SER B O 1
ATOM 3077 N N . THR B 1 109 ? -8.68 24.562 -2.557 1 66 109 THR B N 1
ATOM 3078 C CA . THR B 1 109 ? -9.234 25.047 -3.818 1 66 109 THR B CA 1
ATOM 3079 C C . THR B 1 109 ? -10.742 25.25 -3.703 1 66 109 THR B C 1
ATOM 3081 O O . THR B 1 109 ? -11.281 26.234 -4.211 1 66 109 THR B O 1
ATOM 3084 N N . GLU B 1 110 ? -11.312 24.266 -3.111 1 70.19 110 GLU B N 1
ATOM 3085 C CA . GLU B 1 110 ? -12.758 24.375 -2.924 1 70.19 110 GLU B CA 1
ATOM 3086 C C . GLU B 1 110 ? -13.117 25.562 -2.049 1 70.19 110 GLU B C 1
ATOM 3088 O O . GLU B 1 110 ? -14.125 26.234 -2.291 1 70.19 110 GLU B O 1
ATOM 3093 N N . LEU B 1 111 ? -12.297 25.766 -1.045 1 72.06 111 LEU B N 1
ATOM 3094 C CA . LEU B 1 111 ? -12.539 26.891 -0.144 1 72.06 111 LEU B CA 1
ATOM 3095 C C . LEU B 1 111 ? -12.461 28.219 -0.895 1 72.06 111 LEU B C 1
ATOM 3097 O O . LEU B 1 111 ? -13.227 29.141 -0.618 1 72.06 111 LEU B O 1
ATOM 3101 N N . GLU B 1 112 ? -11.5 28.234 -1.779 1 73.5 112 GLU B N 1
ATOM 3102 C CA . GLU B 1 112 ? -11.391 29.453 -2.568 1 73.5 112 GLU B CA 1
ATOM 3103 C C . GLU B 1 112 ? -12.633 29.672 -3.434 1 73.5 112 GLU B C 1
ATOM 3105 O O . GLU B 1 112 ? -13.125 30.797 -3.553 1 73.5 112 GLU B O 1
ATOM 3110 N N . VAL B 1 113 ? -13.039 28.641 -4.012 1 77.69 113 VAL B N 1
ATOM 3111 C CA . VAL B 1 113 ? -14.25 28.719 -4.824 1 77.69 113 VAL B CA 1
ATOM 3112 C C . VAL B 1 113 ? -15.43 29.141 -3.959 1 77.69 113 VAL B C 1
ATOM 3114 O O . VAL B 1 113 ? -16.25 29.984 -4.375 1 77.69 113 VAL B O 1
ATOM 3117 N N . ILE B 1 114 ? -15.461 28.562 -2.848 1 79.94 114 ILE B N 1
ATOM 3118 C CA . ILE B 1 114 ? -16.547 28.875 -1.918 1 79.94 114 ILE B CA 1
ATOM 3119 C C . ILE B 1 114 ? -16.484 30.359 -1.545 1 79.94 114 ILE B C 1
ATOM 3121 O O . ILE B 1 114 ? -17.5 31.047 -1.562 1 79.94 114 ILE B O 1
ATOM 3125 N N . LYS B 1 115 ? -15.289 30.812 -1.186 1 78.94 115 LYS B N 1
ATOM 3126 C CA . LYS B 1 115 ? -15.109 32.219 -0.828 1 78.94 115 LYS B CA 1
ATOM 3127 C C . LYS B 1 115 ? -15.562 33.125 -1.957 1 78.94 115 LYS B C 1
ATOM 3129 O O . LYS B 1 115 ? -16.297 34.094 -1.725 1 78.94 115 LYS B O 1
ATOM 3134 N N . ASN B 1 116 ? -15.203 32.781 -3.123 1 82.5 116 ASN B N 1
ATOM 3135 C CA . ASN B 1 116 ? -15.555 33.625 -4.27 1 82.5 116 ASN B CA 1
ATOM 3136 C C . ASN B 1 116 ? -17.047 33.594 -4.547 1 82.5 116 ASN B C 1
ATOM 3138 O O . ASN B 1 116 ? -17.641 34.625 -4.902 1 82.5 116 ASN B O 1
ATOM 3142 N N . THR B 1 117 ? -17.562 32.469 -4.406 1 82.88 117 THR B N 1
ATOM 3143 C CA . THR B 1 117 ? -18.984 32.312 -4.625 1 82.88 117 THR B CA 1
ATOM 3144 C C . THR B 1 117 ? -19.781 33.125 -3.617 1 82.88 117 THR B C 1
ATOM 3146 O O . THR B 1 117 ? -20.766 33.812 -3.979 1 82.88 117 THR B O 1
ATOM 3149 N N . LEU B 1 118 ? -19.344 33.062 -2.473 1 84.38 118 LEU B N 1
ATOM 3150 C CA . LEU B 1 118 ? -20.031 33.812 -1.413 1 84.38 118 LEU B CA 1
ATOM 3151 C C . LEU B 1 118 ? -19.859 35.312 -1.596 1 84.38 118 LEU B C 1
ATOM 3153 O O . LEU B 1 118 ? -20.812 36.062 -1.393 1 84.38 118 LEU B O 1
ATOM 3157 N N . LEU B 1 119 ? -18.703 35.719 -2.012 1 84 119 LEU B N 1
ATOM 3158 C CA . LEU B 1 119 ? -18.422 37.156 -2.188 1 84 119 LEU B CA 1
ATOM 3159 C C . LEU B 1 119 ? -19.156 37.688 -3.398 1 84 119 LEU B C 1
ATOM 3161 O O . LEU B 1 119 ? -19.359 38.906 -3.514 1 84 119 LEU B O 1
ATOM 3165 N N . ALA B 1 120 ? -19.469 36.812 -4.25 1 83.62 120 ALA B N 1
ATOM 3166 C CA . ALA B 1 120 ? -20.219 37.219 -5.422 1 83.62 120 ALA B CA 1
ATOM 3167 C C . ALA B 1 120 ? -21.641 37.656 -5.035 1 83.62 120 ALA B C 1
ATOM 3169 O O . ALA B 1 120 ? -22.312 38.375 -5.801 1 83.62 120 ALA B O 1
ATOM 3170 N N . ASN B 1 121 ? -22.062 37.188 -3.951 1 81.25 121 ASN B N 1
ATOM 3171 C CA . ASN B 1 121 ? -23.359 37.625 -3.438 1 81.25 121 ASN B CA 1
ATOM 3172 C C . ASN B 1 121 ? -23.312 39.062 -2.92 1 81.25 121 ASN B C 1
ATOM 3174 O O . ASN B 1 121 ? -22.516 39.375 -2.033 1 81.25 121 ASN B O 1
ATOM 3178 N N . LYS B 1 122 ? -24.156 39.938 -3.451 1 83 122 LYS B N 1
ATOM 3179 C CA . LYS B 1 122 ? -24.172 41.375 -3.123 1 83 122 LYS B CA 1
ATOM 3180 C C . LYS B 1 122 ? -24.469 41.594 -1.645 1 83 122 LYS B C 1
ATOM 3182 O O . LYS B 1 122 ? -24.078 42.594 -1.074 1 83 122 LYS B O 1
ATOM 3187 N N . ASP B 1 123 ? -25.062 40.594 -0.992 1 81.12 123 ASP B N 1
ATOM 3188 C CA . ASP B 1 123 ? -25.453 40.719 0.406 1 81.12 123 ASP B CA 1
ATOM 3189 C C . ASP B 1 123 ? -24.297 40.375 1.341 1 81.12 123 ASP B C 1
ATOM 3191 O O . ASP B 1 123 ? -24.391 40.594 2.553 1 81.12 123 ASP B O 1
ATOM 3195 N N . ILE B 1 124 ? -23.281 39.844 0.792 1 84 124 ILE B N 1
ATOM 3196 C CA . ILE B 1 124 ? -22.156 39.406 1.604 1 84 124 ILE B CA 1
ATOM 3197 C C . ILE B 1 124 ? -20.984 40.375 1.438 1 84 124 ILE B C 1
ATOM 3199 O O . ILE B 1 124 ? -20.531 40.625 0.32 1 84 124 ILE B O 1
ATOM 3203 N N . LYS B 1 125 ? -20.578 40.906 2.516 1 80.38 125 LYS B N 1
ATOM 3204 C CA . LYS B 1 125 ? -19.516 41.906 2.482 1 80.38 125 LYS B CA 1
ATOM 3205 C C . LYS B 1 125 ? -18.141 41.281 2.633 1 80.38 125 LYS B C 1
ATOM 3207 O O . LYS B 1 125 ? -17.172 41.719 1.989 1 80.38 125 LYS B O 1
ATOM 3212 N N . LYS B 1 126 ? -18.094 40.312 3.627 1 82.12 126 LYS B N 1
ATOM 3213 C CA . LYS B 1 126 ? -16.797 39.719 3.922 1 82.12 126 LYS B CA 1
ATOM 3214 C C . LYS B 1 126 ? -16.922 38.219 4.184 1 82.12 126 LYS B C 1
ATOM 3216 O O . LYS B 1 126 ? -17.922 37.781 4.766 1 82.12 126 LYS B O 1
ATOM 3221 N N . VAL B 1 127 ? -16.031 37.438 3.709 1 80.12 127 VAL B N 1
ATOM 3222 C CA . VAL B 1 127 ? -15.953 36 3.963 1 80.12 127 VAL B CA 1
ATOM 3223 C C . VAL B 1 127 ? -14.586 35.688 4.559 1 80.12 127 VAL B C 1
ATOM 3225 O O . VAL B 1 127 ? -13.547 36.031 4 1 80.12 127 VAL B O 1
ATOM 3228 N N . GLU B 1 128 ? -14.578 35.281 5.812 1 68.44 128 GLU B N 1
ATOM 3229 C CA . GLU B 1 128 ? -13.344 34.812 6.434 1 68.44 128 GLU B CA 1
ATOM 3230 C C . GLU B 1 128 ? -13.375 33.281 6.664 1 68.44 128 GLU B C 1
ATOM 3232 O O . GLU B 1 128 ? -14.344 32.75 7.207 1 68.44 128 GLU B O 1
ATOM 3237 N N . VAL B 1 129 ? -12.477 32.656 6.109 1 62.94 129 VAL B N 1
ATOM 3238 C CA . VAL B 1 129 ? -12.367 31.203 6.258 1 62.94 129 VAL B CA 1
ATOM 3239 C C . VAL B 1 129 ? -11.258 30.875 7.254 1 62.94 129 VAL B C 1
ATOM 3241 O O . VAL B 1 129 ? -10.117 31.312 7.094 1 62.94 129 VAL B O 1
ATOM 3244 N N . PHE B 1 130 ? -11.734 30.453 8.406 1 54.53 130 PHE B N 1
ATOM 3245 C CA . PHE B 1 130 ? -10.781 29.984 9.406 1 54.53 130 PHE B CA 1
ATOM 3246 C C . PHE B 1 130 ? -10.602 28.469 9.305 1 54.53 130 PHE B C 1
ATOM 3248 O O . PHE B 1 130 ? -11.578 27.719 9.344 1 54.53 130 PHE B O 1
ATOM 3255 N N . TYR B 1 131 ? -9.773 27.969 8.594 1 51.97 131 TYR B N 1
ATOM 3256 C CA . TYR B 1 131 ? -9.586 26.531 8.562 1 51.97 131 TYR B CA 1
ATOM 3257 C C . TYR B 1 131 ? -8.234 26.141 9.156 1 51.97 131 TYR B C 1
ATOM 3259 O O . TYR B 1 131 ? -7.258 26.875 9.016 1 51.97 131 TYR B O 1
ATOM 3267 N N . LYS B 1 132 ? -8.352 25.5 10.344 1 53.16 132 LYS B N 1
ATOM 3268 C CA . LYS B 1 132 ? -7.105 24.844 10.734 1 53.16 132 LYS B CA 1
ATOM 3269 C C . LYS B 1 132 ? -6.527 24.016 9.586 1 53.16 132 LYS B C 1
ATOM 3271 O O . LYS B 1 132 ? -7.27 23.484 8.773 1 53.16 132 LYS B O 1
ATOM 3276 N N . ASN B 1 133 ? -5.477 24.312 9.086 1 54.25 133 ASN B N 1
ATOM 3277 C CA . ASN B 1 133 ? -4.781 23.75 7.938 1 54.25 133 ASN B CA 1
ATOM 3278 C C . ASN B 1 133 ? -4.727 22.219 8.016 1 54.25 133 ASN B C 1
ATOM 3280 O O . ASN B 1 133 ? -3.666 21.641 8.258 1 54.25 133 ASN B O 1
ATOM 3284 N N . HIS B 1 134 ? -6.035 21.672 8.25 1 63.25 134 HIS B N 1
ATOM 3285 C CA . HIS B 1 134 ? -6.082 20.219 8.281 1 63.25 134 HIS B CA 1
ATOM 3286 C C . HIS B 1 134 ? -6.074 19.625 6.875 1 63.25 134 HIS B C 1
ATOM 3288 O O . HIS B 1 134 ? -6.098 18.406 6.707 1 63.25 134 HIS B O 1
ATOM 3294 N N . ASN B 1 135 ? -6.016 20.469 5.898 1 71.81 135 ASN B N 1
ATOM 3295 C CA . ASN B 1 135 ? -6.199 20.062 4.508 1 71.81 135 ASN B CA 1
ATOM 3296 C C . ASN B 1 135 ? -5.098 19.094 4.059 1 71.81 135 ASN B C 1
ATOM 3298 O O . ASN B 1 135 ? -5.379 18.078 3.434 1 71.81 135 ASN B O 1
ATOM 3302 N N . GLN B 1 136 ? -3.932 19.375 4.559 1 77.5 136 GLN B N 1
ATOM 3303 C CA . GLN B 1 136 ? -2.826 18.531 4.137 1 77.5 136 GLN B CA 1
ATOM 3304 C C . GLN B 1 136 ? -2.949 17.125 4.742 1 77.5 136 GLN B C 1
ATOM 3306 O O . GLN B 1 136 ? -2.732 16.125 4.055 1 77.5 136 GLN B O 1
ATOM 3311 N N . ILE B 1 137 ? -3.418 17.141 6.004 1 82.12 137 ILE B N 1
ATOM 3312 C CA . ILE B 1 137 ? -3.557 15.867 6.703 1 82.12 137 ILE B CA 1
ATOM 3313 C C . ILE B 1 137 ? -4.656 15.031 6.047 1 82.12 137 ILE B C 1
ATOM 3315 O O . ILE B 1 137 ? -4.465 13.844 5.766 1 82.12 137 ILE B O 1
ATOM 3319 N N . TYR B 1 138 ? -5.738 15.703 5.836 1 83.12 138 TYR B N 1
ATOM 3320 C CA . TYR B 1 138 ? -6.879 15.008 5.246 1 83.12 138 TYR B CA 1
ATOM 3321 C C . TYR B 1 138 ? -6.531 14.469 3.865 1 83.12 138 TYR B C 1
ATOM 3323 O O . TYR B 1 138 ? -6.84 13.312 3.547 1 83.12 138 TYR B O 1
ATOM 3331 N N . LEU B 1 139 ? -5.871 15.234 3.082 1 82.5 139 LEU B N 1
ATOM 3332 C CA . LEU B 1 139 ? -5.5 14.82 1.732 1 82.5 139 LEU B CA 1
ATOM 3333 C C . LEU B 1 139 ? -4.52 13.648 1.771 1 82.5 139 LEU B C 1
ATOM 3335 O O . LEU B 1 139 ? -4.613 12.727 0.958 1 82.5 139 LEU B O 1
ATOM 3339 N N . LEU B 1 140 ? -3.627 13.742 2.725 1 87.31 140 LEU B N 1
ATOM 3340 C CA . LEU B 1 140 ? -2.684 12.641 2.875 1 87.31 140 LEU B CA 1
ATOM 3341 C C . LEU B 1 140 ? -3.404 11.367 3.293 1 87.31 140 LEU B C 1
ATOM 3343 O O . LEU B 1 140 ? -3.059 10.273 2.836 1 87.31 140 LEU B O 1
ATOM 3347 N N . LEU B 1 141 ? -4.379 11.539 4.137 1 90.44 141 LEU B N 1
ATOM 3348 C CA . LEU B 1 141 ? -5.172 10.391 4.551 1 90.44 141 LEU B CA 1
ATOM 3349 C C . LEU B 1 141 ? -5.938 9.805 3.369 1 90.44 141 LEU B C 1
ATOM 3351 O O . LEU B 1 141 ? -6.043 8.578 3.24 1 90.44 141 LEU B O 1
ATOM 3355 N N . LEU B 1 142 ? -6.438 10.633 2.51 1 88.5 142 LEU B N 1
ATOM 3356 C CA . LEU B 1 142 ? -7.137 10.172 1.314 1 88.5 142 LEU B CA 1
ATOM 3357 C C . LEU B 1 142 ? -6.191 9.414 0.392 1 88.5 142 LEU B C 1
ATOM 3359 O O . LEU B 1 142 ? -6.57 8.383 -0.179 1 88.5 142 LEU B O 1
ATOM 3363 N N . ILE B 1 143 ? -5.023 9.914 0.263 1 89.75 143 ILE B N 1
ATOM 3364 C CA . ILE B 1 143 ? -4.023 9.234 -0.551 1 89.75 143 ILE B CA 1
ATOM 3365 C C . ILE B 1 143 ? -3.705 7.871 0.055 1 89.75 143 ILE B C 1
ATOM 3367 O O . ILE B 1 143 ? -3.646 6.867 -0.659 1 89.75 143 ILE B O 1
ATOM 3371 N N . LEU B 1 144 ? -3.529 7.848 1.386 1 91.94 144 LEU B N 1
ATOM 3372 C CA . LEU B 1 144 ? -3.281 6.586 2.072 1 91.94 144 LEU B CA 1
ATOM 3373 C C . LEU B 1 144 ? -4.414 5.598 1.817 1 91.94 144 LEU B C 1
ATOM 3375 O O . LEU B 1 144 ? -4.168 4.41 1.588 1 91.94 144 LEU B O 1
ATOM 3379 N N . ASN B 1 145 ? -5.602 6.129 1.87 1 93.69 145 ASN B N 1
ATOM 3380 C CA . ASN B 1 145 ? -6.777 5.305 1.608 1 93.69 145 ASN B CA 1
ATOM 3381 C C . ASN B 1 145 ? -6.777 4.766 0.18 1 93.69 145 ASN B C 1
ATOM 3383 O O . ASN B 1 145 ? -7.027 3.582 -0.042 1 93.69 145 ASN B O 1
ATOM 3387 N N . SER B 1 146 ? -6.496 5.57 -0.769 1 91.62 146 SER B N 1
ATOM 3388 C CA . SER B 1 146 ? -6.453 5.164 -2.17 1 91.62 146 SER B CA 1
ATOM 3389 C C . SER B 1 146 ? -5.34 4.152 -2.422 1 91.62 146 SER B C 1
ATOM 3391 O O . SER B 1 146 ? -5.547 3.154 -3.115 1 91.62 146 SER B O 1
ATOM 3393 N N . VAL B 1 147 ? -4.195 4.434 -1.866 1 89.56 147 VAL B N 1
ATOM 3394 C CA . VAL B 1 147 ? -3.055 3.541 -2.035 1 89.56 147 VAL B CA 1
ATOM 3395 C C . VAL B 1 147 ? -3.375 2.172 -1.438 1 89.56 147 VAL B C 1
ATOM 3397 O O . VAL B 1 147 ? -3.082 1.14 -2.043 1 89.56 147 VAL B O 1
ATOM 3400 N N . SER B 1 148 ? -3.926 2.191 -0.214 1 93.06 148 SER B N 1
ATOM 3401 C CA . SER B 1 148 ? -4.27 0.923 0.42 1 93.06 148 SER B CA 1
ATOM 3402 C C . SER B 1 148 ? -5.293 0.15 -0.408 1 93.06 148 SER B C 1
ATOM 3404 O O . SER B 1 148 ? -5.223 -1.077 -0.5 1 93.06 148 SER B O 1
ATOM 3406 N N . PHE B 1 149 ? -6.242 0.846 -1.073 1 93.94 149 PHE B N 1
ATOM 3407 C CA . PHE B 1 149 ? -7.227 0.2 -1.933 1 93.94 149 PHE B CA 1
ATOM 3408 C C . PHE B 1 149 ? -6.559 -0.417 -3.154 1 93.94 149 PHE B C 1
ATOM 3410 O O . PHE B 1 149 ? -6.859 -1.553 -3.527 1 93.94 149 PHE B O 1
ATOM 3417 N N . ILE B 1 150 ? -5.719 0.319 -3.738 1 89.94 150 ILE B N 1
ATOM 3418 C CA . ILE B 1 150 ? -5.008 -0.157 -4.918 1 89.94 150 ILE B CA 1
ATOM 3419 C C . ILE B 1 150 ? -4.176 -1.387 -4.559 1 89.94 150 ILE B C 1
ATOM 3421 O O . ILE B 1 150 ? -4.164 -2.373 -5.301 1 89.94 150 ILE B O 1
ATOM 3425 N N . LEU B 1 151 ? -3.479 -1.299 -3.389 1 89.19 151 LEU B N 1
ATOM 3426 C CA . LEU B 1 151 ? -2.693 -2.43 -2.904 1 89.19 151 LEU B CA 1
ATOM 3427 C C . LEU B 1 151 ? -3.568 -3.664 -2.727 1 89.19 151 LEU B C 1
ATOM 3429 O O . LEU B 1 151 ? -3.209 -4.754 -3.174 1 89.19 151 LEU B O 1
ATOM 3433 N N . PHE B 1 152 ? -4.707 -3.453 -2.086 1 93.81 152 PHE B N 1
ATOM 3434 C CA . PHE B 1 152 ? -5.645 -4.547 -1.879 1 93.81 152 PHE B CA 1
ATOM 3435 C C . PHE B 1 152 ? -6.094 -5.137 -3.213 1 93.81 152 PHE B C 1
ATOM 3437 O O . PHE B 1 152 ? -6.121 -6.355 -3.381 1 93.81 152 PHE B O 1
ATOM 3444 N N . PHE B 1 153 ? -6.371 -4.266 -4.164 1 92.75 153 PHE B N 1
ATOM 3445 C CA . PHE B 1 153 ? -6.863 -4.695 -5.469 1 92.75 153 PHE B CA 1
ATOM 3446 C C . PHE B 1 153 ? -5.809 -5.516 -6.199 1 92.75 153 PHE B C 1
ATOM 3448 O O . PHE B 1 153 ? -6.102 -6.598 -6.715 1 92.75 153 PHE B O 1
ATOM 3455 N N . ILE B 1 154 ? -4.637 -5.031 -6.207 1 88.62 154 ILE B N 1
ATOM 3456 C CA . ILE B 1 154 ? -3.553 -5.703 -6.918 1 88.62 154 ILE B CA 1
ATOM 3457 C C . ILE B 1 154 ? -3.264 -7.051 -6.262 1 88.62 154 ILE B C 1
ATOM 3459 O O . ILE B 1 154 ? -3.131 -8.062 -6.953 1 88.62 154 ILE B O 1
ATOM 3463 N N . ILE B 1 155 ? -3.176 -7.055 -4.953 1 89.94 155 ILE B N 1
ATOM 3464 C CA . ILE B 1 155 ? -2.854 -8.289 -4.238 1 89.94 155 ILE B CA 1
ATOM 3465 C C . ILE B 1 155 ? -3.963 -9.312 -4.449 1 89.94 155 ILE B C 1
ATOM 3467 O O . ILE B 1 155 ? -3.695 -10.516 -4.547 1 89.94 155 ILE B O 1
ATOM 3471 N N . THR B 1 156 ? -5.195 -8.836 -4.539 1 92.19 156 THR B N 1
ATOM 3472 C CA . THR B 1 156 ? -6.316 -9.727 -4.805 1 92.19 156 THR B CA 1
ATOM 3473 C C . THR B 1 156 ? -6.16 -10.398 -6.168 1 92.19 156 THR B C 1
ATOM 3475 O O . THR B 1 156 ? -6.363 -11.609 -6.293 1 92.19 156 THR B O 1
ATOM 3478 N N . LEU B 1 157 ? -5.801 -9.625 -7.141 1 91.19 157 LEU B N 1
ATOM 3479 C CA . LEU B 1 157 ? -5.566 -10.18 -8.469 1 91.19 157 LEU B CA 1
ATOM 3480 C C . LEU B 1 157 ? -4.465 -11.227 -8.43 1 91.19 157 LEU B C 1
ATOM 3482 O O . LEU B 1 157 ? -4.602 -12.305 -9.023 1 91.19 157 LEU B O 1
ATOM 3486 N N . PHE B 1 158 ? -3.404 -10.922 -7.676 1 89.62 158 PHE B N 1
ATOM 3487 C CA . PHE B 1 158 ? -2.291 -11.859 -7.555 1 89.62 158 PHE B CA 1
ATOM 3488 C C . PHE B 1 158 ? -2.73 -13.125 -6.84 1 89.62 158 PHE B C 1
ATOM 3490 O O . PHE B 1 158 ? -2.328 -14.227 -7.219 1 89.62 158 PHE B O 1
ATOM 3497 N N . ALA B 1 159 ? -3.504 -12.891 -5.82 1 91.06 159 ALA B N 1
ATOM 3498 C CA . ALA B 1 159 ? -3.994 -14.055 -5.078 1 91.06 159 ALA B CA 1
ATOM 3499 C C . ALA B 1 159 ? -4.797 -14.984 -5.988 1 91.06 159 ALA B C 1
ATOM 3501 O O . ALA B 1 159 ? -4.605 -16.203 -5.957 1 91.06 159 ALA B O 1
ATOM 3502 N N . ILE B 1 160 ? -5.578 -14.438 -6.855 1 91.25 160 ILE B N 1
ATOM 3503 C CA . ILE B 1 160 ? -6.402 -15.211 -7.781 1 91.25 160 ILE B CA 1
ATOM 3504 C C . ILE B 1 160 ? -5.504 -15.977 -8.75 1 91.25 160 ILE B C 1
ATOM 3506 O O . ILE B 1 160 ? -5.711 -17.172 -8.977 1 91.25 160 ILE B O 1
ATOM 3510 N N . ILE B 1 161 ? -4.516 -15.336 -9.258 1 89.69 161 ILE B N 1
ATOM 3511 C CA . ILE B 1 161 ? -3.611 -15.945 -10.227 1 89.69 161 ILE B CA 1
ATOM 3512 C C . ILE B 1 161 ? -2.84 -17.078 -9.562 1 89.69 161 ILE B C 1
ATOM 3514 O O . ILE B 1 161 ? -2.715 -18.172 -10.125 1 89.69 161 ILE B O 1
ATOM 3518 N N . ILE B 1 162 ? -2.344 -16.844 -8.344 1 89.62 162 ILE B N 1
ATOM 3519 C CA . ILE B 1 162 ? -1.544 -17.828 -7.633 1 89.62 162 ILE B CA 1
ATOM 3520 C C . ILE B 1 162 ? -2.396 -19.062 -7.332 1 89.62 162 ILE B C 1
ATOM 3522 O O . ILE B 1 162 ? -1.954 -20.188 -7.527 1 89.62 162 ILE B O 1
ATOM 3526 N N . ILE B 1 163 ? -3.609 -18.828 -6.895 1 89.75 163 ILE B N 1
ATOM 3527 C CA . ILE B 1 163 ? -4.516 -19.922 -6.562 1 89.75 163 ILE B CA 1
ATOM 3528 C C . ILE B 1 163 ? -4.84 -20.719 -7.824 1 89.75 163 ILE B C 1
ATOM 3530 O O . ILE B 1 163 ? -4.824 -21.953 -7.805 1 89.75 163 ILE B O 1
ATOM 3534 N N . ALA B 1 164 ? -5.074 -20.062 -8.961 1 89.44 164 ALA B N 1
ATOM 3535 C CA . ALA B 1 164 ? -5.363 -20.719 -10.234 1 89.44 164 ALA B CA 1
ATOM 3536 C C . ALA B 1 164 ? -4.191 -21.578 -10.68 1 89.44 164 ALA B C 1
ATOM 3538 O O . ALA B 1 164 ? -4.383 -22.719 -11.109 1 89.44 164 ALA B O 1
ATOM 3539 N N . LYS B 1 165 ? -2.979 -21.078 -10.539 1 87.75 165 LYS B N 1
ATOM 3540 C CA . LYS B 1 165 ? -1.792 -21.828 -10.93 1 87.75 165 LYS B CA 1
ATOM 3541 C C . LYS B 1 165 ? -1.582 -23.031 -10.023 1 87.75 165 LYS B C 1
ATOM 3543 O O . LYS B 1 165 ? -1.109 -24.078 -10.469 1 87.75 165 LYS B O 1
ATOM 3548 N N . GLN B 1 166 ? -1.925 -22.797 -8.766 1 88.19 166 GLN B N 1
ATOM 3549 C CA . GLN B 1 166 ? -1.811 -23.906 -7.816 1 88.19 166 GLN B CA 1
ATOM 3550 C C . GLN B 1 166 ? -2.77 -25.031 -8.172 1 88.19 166 GLN B C 1
ATOM 3552 O O . GLN B 1 166 ? -2.398 -26.203 -8.109 1 88.19 166 GLN B O 1
ATOM 3557 N N . ILE B 1 167 ? -3.949 -24.734 -8.523 1 89 167 ILE B N 1
ATOM 3558 C CA . ILE B 1 167 ? -4.953 -25.734 -8.883 1 89 167 ILE B CA 1
ATOM 3559 C C . ILE B 1 167 ? -4.539 -26.422 -10.18 1 89 167 ILE B C 1
ATOM 3561 O O . ILE B 1 167 ? -4.629 -27.656 -10.281 1 89 167 ILE B O 1
ATOM 3565 N N . LYS B 1 168 ? -4.016 -25.688 -11.133 1 87.88 168 LYS B N 1
ATOM 3566 C CA . LYS B 1 168 ? -3.561 -26.266 -12.391 1 87.88 168 LYS B CA 1
ATOM 3567 C C . LYS B 1 168 ? -2.412 -27.25 -12.164 1 87.88 168 LYS B C 1
ATOM 3569 O O . LYS B 1 168 ? -2.377 -28.312 -12.773 1 87.88 168 LYS B O 1
ATOM 3574 N N . LEU B 1 169 ? -1.503 -26.828 -11.352 1 87.88 169 LEU B N 1
ATOM 3575 C CA . LEU B 1 169 ? -0.376 -27.688 -11.016 1 87.88 169 LEU B CA 1
ATOM 3576 C C . LEU B 1 169 ? -0.858 -29 -10.383 1 87.88 169 LEU B C 1
ATOM 3578 O O . LEU B 1 169 ? -0.317 -30.062 -10.672 1 87.88 169 LEU B O 1
ATOM 3582 N N . TRP B 1 170 ? -1.852 -28.844 -9.562 1 87.12 170 TRP B N 1
ATOM 3583 C CA . TRP B 1 170 ? -2.422 -30.031 -8.914 1 87.12 170 TRP B CA 1
ATOM 3584 C C . TRP B 1 170 ? -3.047 -30.969 -9.938 1 87.12 170 TRP B C 1
ATOM 3586 O O . TRP B 1 170 ? -2.879 -32.188 -9.852 1 87.12 170 TRP B O 1
ATOM 3596 N N . PHE B 1 171 ? -3.658 -30.469 -10.961 1 86.38 171 PHE B N 1
ATOM 3597 C CA . PHE B 1 171 ? -4.258 -31.266 -12.016 1 86.38 171 PHE B CA 1
ATOM 3598 C C . PHE B 1 171 ? -3.186 -32 -12.812 1 86.38 171 PHE B C 1
ATOM 3600 O O . PHE B 1 171 ? -3.375 -33.156 -13.203 1 86.38 171 PHE B O 1
ATOM 3607 N N . HIS B 1 172 ? -2.1 -31.344 -12.969 1 84.69 172 HIS B N 1
ATOM 3608 C CA . HIS B 1 172 ? -1.012 -31.953 -13.719 1 84.69 172 HIS B CA 1
ATOM 3609 C C . HIS B 1 172 ? -0.344 -33.062 -12.906 1 84.69 172 HIS B C 1
ATOM 3611 O O . HIS B 1 172 ? 0.025 -34.094 -13.453 1 84.69 172 HIS B O 1
ATOM 3617 N N . GLU B 1 173 ? -0.232 -32.812 -11.648 1 84.56 173 GLU B N 1
ATOM 3618 C CA . GLU B 1 173 ? 0.426 -33.781 -10.773 1 84.56 173 GLU B CA 1
ATOM 3619 C C . GLU B 1 173 ? -0.433 -35.031 -10.57 1 84.56 173 GLU B C 1
ATOM 3621 O O . GLU B 1 173 ? 0.092 -36.156 -10.445 1 84.56 173 GLU B O 1
ATOM 3626 N N . TYR B 1 174 ? -1.775 -34.844 -10.586 1 88.5 174 TYR B N 1
ATOM 3627 C CA . TYR B 1 174 ? -2.686 -35.969 -10.32 1 88.5 174 TYR B CA 1
ATOM 3628 C C . TYR B 1 174 ? -3.486 -36.312 -11.57 1 88.5 174 TYR B C 1
ATOM 3630 O O . TYR B 1 174 ? -4.641 -36.75 -11.477 1 88.5 174 TYR B O 1
ATOM 3638 N N . ARG B 1 175 ? -2.912 -36.156 -12.688 1 87.12 175 ARG B N 1
ATOM 3639 C CA . ARG B 1 175 ? -3.592 -36.344 -13.961 1 87.12 175 ARG B CA 1
ATOM 3640 C C . ARG B 1 175 ? -4.086 -37.75 -14.117 1 87.12 175 ARG B C 1
ATOM 3642 O O . ARG B 1 175 ? -5.195 -38 -14.602 1 87.12 175 ARG B O 1
ATOM 3649 N N . VAL B 1 176 ? -3.279 -38.75 -13.727 1 90.06 176 VAL B N 1
ATOM 3650 C CA . VAL B 1 176 ? -3.625 -40.156 -13.883 1 90.06 176 VAL B CA 1
ATOM 3651 C C . VAL B 1 176 ? -4.816 -40.5 -12.992 1 90.06 176 VAL B C 1
ATOM 3653 O O . VAL B 1 176 ? -5.777 -41.125 -13.438 1 90.06 176 VAL B O 1
ATOM 3656 N N . LYS B 1 177 ? -4.719 -40.062 -11.727 1 91.88 177 LYS B N 1
ATOM 3657 C CA . LYS B 1 177 ? -5.809 -40.281 -10.781 1 91.88 177 LYS B CA 1
ATOM 3658 C C . LYS B 1 177 ? -7.113 -39.688 -11.281 1 91.88 177 LYS B C 1
ATOM 3660 O O . LYS B 1 177 ? -8.164 -40.344 -11.227 1 91.88 177 LYS B O 1
ATOM 3665 N N . ILE B 1 178 ? -7.039 -38.562 -11.844 1 89.44 178 ILE B N 1
ATOM 3666 C CA . ILE B 1 178 ? -8.219 -37.844 -12.312 1 89.44 178 ILE B CA 1
ATOM 3667 C C . ILE B 1 178 ? -8.781 -38.531 -13.555 1 89.44 178 ILE B C 1
ATOM 3669 O O . ILE B 1 178 ? -10 -38.688 -13.688 1 89.44 178 ILE B O 1
ATOM 3673 N N . SER B 1 179 ? -7.902 -38.969 -14.422 1 89.38 179 SER B N 1
ATOM 3674 C CA . SER B 1 179 ? -8.336 -39.656 -15.633 1 89.38 179 SER B CA 1
ATOM 3675 C C . SER B 1 179 ? -9.078 -40.969 -15.305 1 89.38 179 SER B C 1
ATOM 3677 O O . SER B 1 179 ? -10.086 -41.281 -15.938 1 89.38 179 SER B O 1
ATOM 3679 N N . ILE B 1 180 ? -8.562 -41.656 -14.328 1 93.38 180 ILE B N 1
ATOM 3680 C CA . ILE B 1 180 ? -9.18 -42.875 -13.898 1 93.38 180 ILE B CA 1
ATOM 3681 C C . ILE B 1 180 ? -10.57 -42.594 -13.328 1 93.38 180 ILE B C 1
ATOM 3683 O O . ILE B 1 180 ? -11.539 -43.281 -13.656 1 93.38 180 ILE B O 1
ATOM 3687 N N . LEU B 1 181 ? -10.734 -41.625 -12.539 1 91.75 181 LEU B N 1
ATOM 3688 C CA . LEU B 1 181 ? -12.008 -41.25 -11.922 1 91.75 181 LEU B CA 1
ATOM 3689 C C . LEU B 1 181 ? -13.016 -40.812 -12.977 1 91.75 181 LEU B C 1
ATOM 3691 O O . LEU B 1 181 ? -14.188 -41.156 -12.906 1 91.75 181 LEU B O 1
ATOM 3695 N N . ARG B 1 182 ? -12.484 -40.125 -13.938 1 88.94 182 ARG B N 1
ATOM 3696 C CA . ARG B 1 182 ? -13.359 -39.625 -15 1 88.94 182 ARG B CA 1
ATOM 3697 C C . ARG B 1 182 ? -13.82 -40.75 -15.906 1 88.94 182 ARG B C 1
ATOM 3699 O O . ARG B 1 182 ? -14.953 -40.75 -16.391 1 88.94 182 ARG B O 1
ATOM 3706 N N . LEU B 1 183 ? -12.953 -41.688 -16.125 1 91.44 183 LEU B N 1
ATOM 3707 C CA . LEU B 1 183 ? -13.305 -42.875 -16.906 1 91.44 183 LEU B CA 1
ATOM 3708 C C . LEU B 1 183 ? -14.422 -43.656 -16.25 1 91.44 183 LEU B C 1
ATOM 3710 O O . LEU B 1 183 ? -15.258 -44.25 -16.922 1 91.44 183 LEU B O 1
ATOM 3714 N N . HIS B 1 184 ? -14.461 -43.594 -14.945 1 93.5 184 HIS B N 1
ATOM 3715 C CA . HIS B 1 184 ? -15.484 -44.312 -14.172 1 93.5 184 HIS B CA 1
ATOM 3716 C C . HIS B 1 184 ? -16.719 -43.438 -13.984 1 93.5 184 HIS B C 1
ATOM 3718 O O . HIS B 1 184 ? -17.625 -43.812 -13.219 1 93.5 184 HIS B O 1
ATOM 3724 N N . GLY B 1 185 ? -16.734 -42.156 -14.508 1 90.25 185 GLY B N 1
ATOM 3725 C CA . GLY B 1 185 ? -17.938 -41.344 -14.547 1 90.25 185 GLY B CA 1
ATOM 3726 C C . GLY B 1 185 ? -17.953 -40.281 -13.484 1 90.25 185 GLY B C 1
ATOM 3727 O O . GLY B 1 185 ? -18.969 -39.594 -13.281 1 90.25 185 GLY B O 1
ATOM 3728 N N . ALA B 1 186 ? -16.922 -40.156 -12.875 1 89.5 186 ALA B N 1
ATOM 3729 C CA . ALA B 1 186 ? -16.875 -39.156 -11.828 1 89.5 186 ALA B CA 1
ATOM 3730 C C . ALA B 1 186 ? -16.891 -37.75 -12.422 1 89.5 186 ALA B C 1
ATOM 3732 O O . ALA B 1 186 ? -16.312 -37.5 -13.484 1 89.5 186 ALA B O 1
ATOM 3733 N N . SER B 1 187 ? -17.641 -36.812 -11.766 1 86.88 187 SER B N 1
ATOM 3734 C CA . SER B 1 187 ? -17.625 -35.406 -12.18 1 86.88 187 SER B CA 1
ATOM 3735 C C . SER B 1 187 ? -16.281 -34.75 -11.883 1 86.88 187 SER B C 1
ATOM 3737 O O . SER B 1 187 ? -15.5 -35.281 -11.086 1 86.88 187 SER B O 1
ATOM 3739 N N . ILE B 1 188 ? -15.992 -33.688 -12.469 1 87 188 ILE B N 1
ATOM 3740 C CA . ILE B 1 188 ? -14.742 -32.938 -12.273 1 87 188 ILE B CA 1
ATOM 3741 C C . ILE B 1 188 ? -14.68 -32.406 -10.844 1 87 188 ILE B C 1
ATOM 3743 O O . ILE B 1 188 ? -13.602 -32.375 -10.242 1 87 188 ILE B O 1
ATOM 3747 N N . LEU B 1 189 ? -15.805 -32.031 -10.312 1 86.81 189 LEU B N 1
ATOM 3748 C CA . LEU B 1 189 ? -15.867 -31.516 -8.945 1 86.81 189 LEU B CA 1
ATOM 3749 C C . LEU B 1 189 ? -15.469 -32.594 -7.945 1 86.81 189 LEU B C 1
ATOM 3751 O O . LEU B 1 189 ? -14.766 -32.312 -6.973 1 86.81 189 LEU B O 1
ATOM 3755 N N . TYR B 1 190 ? -15.961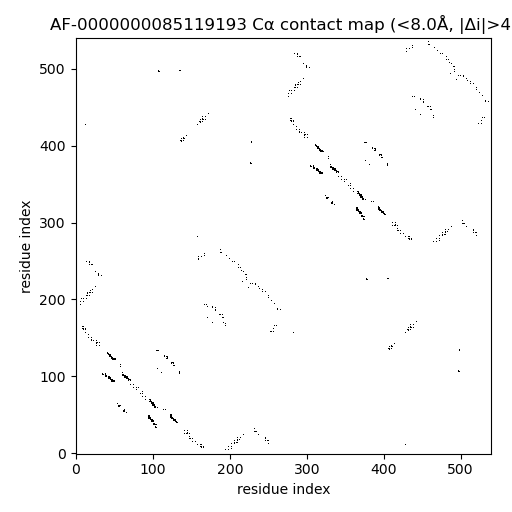 -33.719 -8.234 1 87.75 190 TYR B N 1
ATOM 3756 C CA . TYR B 1 190 ? -15.625 -34.844 -7.363 1 87.75 190 TYR B CA 1
ATOM 3757 C C . TYR B 1 190 ? -14.156 -35.219 -7.516 1 87.75 190 TYR B C 1
ATOM 3759 O O . TYR B 1 190 ? -13.469 -35.469 -6.523 1 87.75 190 TYR B O 1
ATOM 3767 N N . SER B 1 191 ? -13.711 -35.219 -8.758 1 87.56 191 SER B N 1
ATOM 3768 C CA . SER B 1 191 ? -12.336 -35.625 -9.031 1 87.56 191 SER B CA 1
ATOM 3769 C C . SER B 1 191 ? -11.344 -34.625 -8.422 1 87.56 191 SER B C 1
ATOM 3771 O O . SER B 1 191 ? -10.219 -35.031 -8.07 1 87.56 191 SER B O 1
ATOM 3773 N N . ALA B 1 192 ? -11.812 -33.375 -8.258 1 87.69 192 ALA B N 1
ATOM 3774 C CA . ALA B 1 192 ? -10.93 -32.344 -7.734 1 87.69 192 ALA B CA 1
ATOM 3775 C C . ALA B 1 192 ? -11.25 -32.031 -6.277 1 87.69 192 ALA B C 1
ATOM 3777 O O . ALA B 1 192 ? -10.828 -31 -5.75 1 87.69 192 ALA B O 1
ATOM 3778 N N . SER B 1 193 ? -11.969 -32.844 -5.555 1 87.88 193 SER B N 1
ATOM 3779 C CA . SER B 1 193 ? -12.461 -32.594 -4.203 1 87.88 193 SER B CA 1
ATOM 3780 C C . SER B 1 193 ? -11.305 -32.406 -3.225 1 87.88 193 SER B C 1
ATOM 3782 O O . SER B 1 193 ? -11.391 -31.562 -2.322 1 87.88 193 SER B O 1
ATOM 3784 N N . SER B 1 194 ? -10.219 -33.094 -3.379 1 86.56 194 SER B N 1
ATOM 3785 C CA . SER B 1 194 ? -9.094 -33 -2.455 1 86.56 194 SER B CA 1
ATOM 3786 C C . SER B 1 194 ? -8.492 -31.609 -2.461 1 86.56 194 SER B C 1
ATOM 3788 O O . SER B 1 194 ? -8.305 -31 -1.402 1 86.56 194 SER B O 1
ATOM 3790 N N . ILE B 1 195 ? -8.273 -31.047 -3.68 1 87.25 195 ILE B N 1
ATOM 3791 C CA . ILE B 1 195 ? -7.645 -29.734 -3.785 1 87.25 195 ILE B CA 1
ATOM 3792 C C . ILE B 1 195 ? -8.641 -28.656 -3.389 1 87.25 195 ILE B C 1
ATOM 3794 O O . ILE B 1 195 ? -8.266 -27.641 -2.807 1 87.25 195 ILE B O 1
ATOM 3798 N N . LEU B 1 196 ? -9.891 -28.891 -3.635 1 88.12 196 LEU B N 1
ATOM 3799 C CA . LEU B 1 196 ? -10.922 -27.922 -3.293 1 88.12 196 LEU B CA 1
ATOM 3800 C C . LEU B 1 196 ? -11.07 -27.797 -1.78 1 88.12 196 LEU B C 1
ATOM 3802 O O . LEU B 1 196 ? -11.281 -26.703 -1.263 1 88.12 196 LEU B O 1
ATOM 3806 N N . ASN B 1 197 ? -10.93 -28.859 -1.103 1 89.19 197 ASN B N 1
ATOM 3807 C CA . ASN B 1 197 ? -10.984 -28.859 0.356 1 89.19 197 ASN B CA 1
ATOM 3808 C C . ASN B 1 197 ? -9.812 -28.078 0.957 1 89.19 197 ASN B C 1
ATOM 3810 O O . ASN B 1 197 ? -9.969 -27.391 1.963 1 89.19 197 ASN B O 1
ATOM 3814 N N . TYR B 1 198 ? -8.641 -28.281 0.321 1 89.75 198 TYR B N 1
ATOM 3815 C CA . TYR B 1 198 ? -7.484 -27.531 0.795 1 89.75 198 TYR B CA 1
ATOM 3816 C C . TYR B 1 198 ? -7.684 -26.031 0.613 1 89.75 198 TYR B C 1
ATOM 3818 O O . TYR B 1 198 ? -7.297 -25.234 1.475 1 89.75 198 TYR B O 1
ATOM 3826 N N . ALA B 1 199 ? -8.297 -25.703 -0.501 1 89.19 199 ALA B N 1
ATOM 3827 C CA . ALA B 1 199 ? -8.555 -24.281 -0.783 1 89.19 199 ALA B CA 1
ATOM 3828 C C . ALA B 1 199 ? -9.555 -23.703 0.209 1 89.19 199 ALA B C 1
ATOM 3830 O O . ALA B 1 199 ? -9.359 -22.594 0.719 1 89.19 199 ALA B O 1
ATOM 3831 N N . LEU B 1 200 ? -10.609 -24.438 0.539 1 90.12 200 LEU B N 1
ATOM 3832 C CA . LEU B 1 200 ? -11.641 -23.984 1.465 1 90.12 200 LEU B CA 1
ATOM 3833 C C . LEU B 1 200 ? -11.094 -23.891 2.885 1 90.12 200 LEU B C 1
ATOM 3835 O O . LEU B 1 200 ? -11.367 -22.922 3.598 1 90.12 200 LEU B O 1
ATOM 3839 N N . LEU B 1 201 ? -10.367 -24.844 3.258 1 92.19 201 LEU B N 1
ATOM 3840 C CA . LEU B 1 201 ? -9.766 -24.844 4.586 1 92.19 201 LEU B CA 1
ATOM 3841 C C . LEU B 1 201 ? -8.781 -23.688 4.727 1 92.19 201 LEU B C 1
ATOM 3843 O O . LEU B 1 201 ? -8.727 -23.031 5.777 1 92.19 201 LEU B O 1
ATOM 3847 N N . SER B 1 202 ? -8.016 -23.453 3.691 1 92.56 202 SER B N 1
ATOM 3848 C CA . SER B 1 202 ? -7.062 -22.344 3.705 1 92.56 202 SER B CA 1
ATOM 3849 C C . SER B 1 202 ? -7.773 -21 3.812 1 92.56 202 SER B C 1
ATOM 3851 O O . SER B 1 202 ? -7.277 -20.078 4.461 1 92.56 202 SER B O 1
ATOM 3853 N N . SER B 1 203 ? -8.93 -20.922 3.139 1 91.94 203 SER B N 1
ATOM 3854 C CA . SER B 1 203 ? -9.711 -19.703 3.223 1 91.94 203 SER B CA 1
ATOM 3855 C C . SER B 1 203 ? -10.203 -19.453 4.645 1 91.94 203 SER B C 1
ATOM 3857 O O . SER B 1 203 ? -10.172 -18.312 5.129 1 91.94 203 SER B O 1
ATOM 3859 N N . PHE B 1 204 ? -10.602 -20.453 5.285 1 93.75 204 PHE B N 1
ATOM 3860 C CA . PHE B 1 204 ? -11.078 -20.344 6.66 1 93.75 204 PHE B CA 1
ATOM 3861 C C . PHE B 1 204 ? -9.938 -19.969 7.602 1 93.75 204 PHE B C 1
ATOM 3863 O O . PHE B 1 204 ? -10.094 -19.094 8.461 1 93.75 204 PHE B O 1
ATOM 3870 N N . LEU B 1 205 ? -8.867 -20.609 7.449 1 94.5 205 LEU B N 1
ATOM 3871 C CA . LEU B 1 205 ? -7.699 -20.328 8.281 1 94.5 205 LEU B CA 1
ATOM 3872 C C . LEU B 1 205 ? -7.215 -18.891 8.062 1 94.5 205 LEU B C 1
ATOM 3874 O O . LEU B 1 205 ? -6.84 -18.203 9.016 1 94.5 205 LEU B O 1
ATOM 3878 N N . SER B 1 206 ? -7.18 -18.5 6.785 1 94.75 206 SER B N 1
ATOM 3879 C CA . SER B 1 206 ? -6.773 -17.125 6.469 1 94.75 206 SER B CA 1
ATOM 3880 C C . SER B 1 206 ? -7.707 -16.109 7.117 1 94.75 206 SER B C 1
ATOM 3882 O O . SER B 1 206 ? -7.258 -15.07 7.602 1 94.75 206 SER B O 1
ATOM 3884 N N . PHE B 1 207 ? -9.008 -16.438 7.109 1 95.44 207 PHE B N 1
ATOM 3885 C CA . PHE B 1 207 ? -10 -15.57 7.73 1 95.44 207 PHE B CA 1
ATOM 3886 C C . PHE B 1 207 ? -9.75 -15.453 9.227 1 95.44 207 PHE B C 1
ATOM 3888 O O . PHE B 1 207 ? -9.789 -14.352 9.789 1 95.44 207 PHE B O 1
ATOM 3895 N N . LEU B 1 208 ? -9.438 -16.516 9.867 1 96 208 LEU B N 1
ATOM 3896 C CA . LEU B 1 208 ? -9.195 -16.516 11.305 1 96 208 LEU B CA 1
ATOM 3897 C C . LEU B 1 208 ? -7.973 -15.68 11.656 1 96 208 LEU B C 1
ATOM 3899 O O . LEU B 1 208 ? -8.023 -14.844 12.555 1 96 208 LEU B O 1
ATOM 3903 N N . ILE B 1 209 ? -6.938 -15.859 10.969 1 95.56 209 ILE B N 1
ATOM 3904 C CA . ILE B 1 209 ? -5.695 -15.148 11.242 1 95.56 209 ILE B CA 1
ATOM 3905 C C . ILE B 1 209 ? -5.883 -13.656 10.969 1 95.56 209 ILE B C 1
ATOM 3907 O O . ILE B 1 209 ? -5.516 -12.812 11.789 1 95.56 209 ILE B O 1
ATOM 3911 N N . ALA B 1 210 ? -6.422 -13.352 9.797 1 95.12 210 ALA B N 1
ATOM 3912 C CA . ALA B 1 210 ? -6.668 -11.961 9.438 1 95.12 210 ALA B CA 1
ATOM 3913 C C . ALA B 1 210 ? -7.656 -11.312 10.406 1 95.12 210 ALA B C 1
ATOM 3915 O O . ALA B 1 210 ? -7.535 -10.125 10.727 1 95.12 210 ALA B O 1
ATOM 3916 N N . GLY B 1 211 ? -8.664 -12.102 10.781 1 95 211 GLY B N 1
ATOM 3917 C CA . GLY B 1 211 ? -9.617 -11.602 11.758 1 95 211 GLY B CA 1
ATOM 3918 C C . GLY B 1 211 ? -8.984 -11.258 13.086 1 95 211 GLY B C 1
ATOM 3919 O O . GLY B 1 211 ? -9.273 -10.203 13.664 1 95 211 GLY B O 1
ATOM 3920 N N . ILE B 1 212 ? -8.156 -12.102 13.586 1 95.56 212 ILE B N 1
ATOM 3921 C CA . ILE B 1 212 ? -7.434 -11.852 14.828 1 95.56 212 ILE B CA 1
ATOM 3922 C C . ILE B 1 212 ? -6.574 -10.602 14.68 1 95.56 212 ILE B C 1
ATOM 3924 O O . ILE B 1 212 ? -6.504 -9.773 15.594 1 95.56 212 ILE B O 1
ATOM 3928 N N . PHE B 1 213 ? -5.977 -10.477 13.578 1 93.94 213 PHE B N 1
ATOM 3929 C CA . PHE B 1 213 ? -5.156 -9.305 13.289 1 93.94 213 PHE B CA 1
ATOM 3930 C C . PHE B 1 213 ? -5.996 -8.031 13.328 1 93.94 213 PHE B C 1
ATOM 3932 O O . PHE B 1 213 ? -5.582 -7.027 13.914 1 93.94 213 PHE B O 1
ATOM 3939 N N . LEU B 1 214 ? -7.145 -8.094 12.719 1 94.31 214 LEU B N 1
ATOM 3940 C CA . LEU B 1 214 ? -8.047 -6.949 12.695 1 94.31 214 LEU B CA 1
ATOM 3941 C C . LEU B 1 214 ? -8.461 -6.551 14.102 1 94.31 214 LEU B C 1
ATOM 3943 O O . LEU B 1 214 ? -8.383 -5.375 14.469 1 94.31 214 LEU B O 1
ATOM 3947 N N . VAL B 1 215 ? -8.891 -7.504 14.906 1 93.5 215 VAL B N 1
ATOM 3948 C CA . VAL B 1 215 ? -9.344 -7.246 16.266 1 93.5 215 VAL B CA 1
ATOM 3949 C C . VAL B 1 215 ? -8.188 -6.695 17.094 1 93.5 215 VAL B C 1
ATOM 3951 O O . VAL B 1 215 ? -8.359 -5.734 17.844 1 93.5 215 VAL B O 1
ATOM 3954 N N . PHE B 1 216 ? -7.035 -7.238 16.938 1 93.12 216 PHE B N 1
ATOM 3955 C CA . PHE B 1 216 ? -5.863 -6.824 17.703 1 93.12 216 PHE B CA 1
ATOM 3956 C C . PHE B 1 216 ? -5.488 -5.383 17.375 1 93.12 216 PHE B C 1
ATOM 3958 O O . PHE B 1 216 ? -5.297 -4.566 18.281 1 93.12 216 PHE B O 1
ATOM 3965 N N . ILE B 1 217 ? -5.453 -5.047 16.125 1 90.44 217 ILE B N 1
ATOM 3966 C CA . ILE B 1 217 ? -5.039 -3.715 15.703 1 90.44 217 ILE B CA 1
ATOM 3967 C C . ILE B 1 217 ? -6.102 -2.693 16.109 1 90.44 217 ILE B C 1
ATOM 3969 O O . ILE B 1 217 ? -5.781 -1.602 16.578 1 90.44 217 ILE B O 1
ATOM 3973 N N . SER B 1 218 ? -7.344 -2.98 15.898 1 90.25 218 SER B N 1
ATOM 3974 C CA . SER B 1 218 ? -8.445 -2.07 16.203 1 90.25 218 SER B CA 1
ATOM 3975 C C . SER B 1 218 ? -8.469 -1.7 17.672 1 90.25 218 SER B C 1
ATOM 3977 O O . SER B 1 218 ? -8.758 -0.555 18.031 1 90.25 218 SER B O 1
ATOM 3979 N N . ASN B 1 219 ? -8.109 -2.625 18.516 1 88.62 219 ASN B N 1
ATOM 3980 C CA . ASN B 1 219 ? -8.172 -2.383 19.953 1 88.62 219 ASN B CA 1
ATOM 3981 C C . ASN B 1 219 ? -6.902 -1.703 20.469 1 88.62 219 ASN B C 1
ATOM 3983 O O . ASN B 1 219 ? -6.887 -1.149 21.562 1 88.62 219 ASN B O 1
ATOM 3987 N N . ASN B 1 220 ? -5.852 -1.73 19.672 1 87 220 ASN B N 1
ATOM 3988 C CA . ASN B 1 220 ? -4.582 -1.18 20.125 1 87 220 ASN B CA 1
ATOM 3989 C C . ASN B 1 220 ? -4.09 -0.07 19.203 1 87 220 ASN B C 1
ATOM 3991 O O . ASN B 1 220 ? -2.881 0.137 19.062 1 87 220 ASN B O 1
ATOM 3995 N N . LEU B 1 221 ? -4.914 0.647 18.516 1 82.5 221 LEU B N 1
ATOM 3996 C CA . LEU B 1 221 ? -4.543 1.701 17.578 1 82.5 221 LEU B CA 1
ATOM 3997 C C . LEU B 1 221 ? -3.781 2.816 18.297 1 82.5 221 LEU B C 1
ATOM 3999 O O . LEU B 1 221 ? -2.811 3.352 17.75 1 82.5 221 LEU B O 1
ATOM 4003 N N . ASP B 1 222 ? -4.129 3.188 19.516 1 77.5 222 ASP B N 1
ATOM 4004 C CA . ASP B 1 222 ? -3.547 4.289 20.281 1 77.5 222 ASP B CA 1
ATOM 4005 C C . ASP B 1 222 ? -2.096 3.994 20.656 1 77.5 222 ASP B C 1
ATOM 4007 O O . ASP B 1 222 ? -1.27 4.906 20.719 1 77.5 222 ASP B O 1
ATOM 4011 N N . VAL B 1 223 ? -1.829 2.697 20.797 1 77.12 223 VAL B N 1
ATOM 4012 C CA . VAL B 1 223 ? -0.49 2.297 21.219 1 77.12 223 VAL B CA 1
ATOM 4013 C C . VAL B 1 223 ? 0.411 2.145 19.984 1 77.12 223 VAL B C 1
ATOM 4015 O O . VAL B 1 223 ? 1.617 2.389 20.062 1 77.12 223 VAL B O 1
ATOM 4018 N N . LEU B 1 224 ? -0.188 1.888 18.844 1 80.5 224 LEU B N 1
ATOM 4019 C CA . LEU B 1 224 ? 0.583 1.579 17.641 1 80.5 224 LEU B CA 1
ATOM 4020 C C . LEU B 1 224 ? 1.002 2.855 16.922 1 80.5 224 LEU B C 1
ATOM 4022 O O . LEU B 1 224 ? 1.989 2.861 16.188 1 80.5 224 LEU B O 1
ATOM 4026 N N . PHE B 1 225 ? 0.315 3.918 17.188 1 81.62 225 PHE B N 1
ATOM 4027 C CA . PHE B 1 225 ? 0.611 5.16 16.469 1 81.62 225 PHE B CA 1
ATOM 4028 C C . PHE B 1 225 ? 1.144 6.215 17.438 1 81.62 225 PHE B C 1
ATOM 4030 O O . PHE B 1 225 ? 0.804 6.211 18.625 1 81.62 225 PHE B O 1
ATOM 4037 N N . PRO B 1 226 ? 1.948 7.102 16.984 1 74.75 226 PRO B N 1
ATOM 4038 C CA . PRO B 1 226 ? 2.49 8.172 17.828 1 74.75 226 PRO B CA 1
ATOM 4039 C C . PRO B 1 226 ? 1.404 9.086 18.391 1 74.75 226 PRO B C 1
ATOM 4041 O O . PRO B 1 226 ? 0.306 9.164 17.844 1 74.75 226 PRO B O 1
ATOM 4044 N N . LEU B 1 227 ? 1.734 9.766 19.391 1 71.5 227 LEU B N 1
ATOM 4045 C CA . LEU B 1 227 ? 0.813 10.625 20.125 1 71.5 227 LEU B CA 1
ATOM 4046 C C . LEU B 1 227 ? 0.23 11.703 19.219 1 71.5 227 LEU B C 1
ATOM 4048 O O . LEU B 1 227 ? -0.957 12.023 19.312 1 71.5 227 LEU B O 1
ATOM 4052 N N . GLU B 1 228 ? 1.002 12.18 18.219 1 74.25 228 GLU B N 1
ATOM 4053 C CA . GLU B 1 228 ? 0.594 13.258 17.328 1 74.25 228 GLU B CA 1
ATOM 4054 C C . GLU B 1 228 ? -0.549 12.82 16.422 1 74.25 228 GLU B C 1
ATOM 4056 O O . GLU B 1 228 ? -1.327 13.648 15.945 1 74.25 228 GLU B O 1
ATOM 4061 N N . LEU B 1 229 ? -0.606 11.516 16.266 1 83.88 229 LEU B N 1
ATOM 4062 C CA . LEU B 1 229 ? -1.611 11.008 15.336 1 83.88 229 LEU B CA 1
ATOM 4063 C C . LEU B 1 229 ? -2.791 10.406 16.094 1 83.88 229 LEU B C 1
ATOM 4065 O O . LEU B 1 229 ? -3.764 9.961 15.484 1 83.88 229 LEU B O 1
ATOM 4069 N N . GLN B 1 230 ? -2.684 10.414 17.375 1 82.12 230 GLN B N 1
ATOM 4070 C CA . GLN B 1 230 ? -3.701 9.742 18.172 1 82.12 230 GLN B CA 1
ATOM 4071 C C . GLN B 1 230 ? -5.078 10.352 17.938 1 82.12 230 GLN B C 1
ATOM 4073 O O . GLN B 1 230 ? -6.082 9.641 17.891 1 82.12 230 GLN B O 1
ATOM 4078 N N . GLU B 1 231 ? -5.109 11.672 17.75 1 78.44 231 GLU B N 1
ATOM 4079 C CA . GLU B 1 231 ? -6.387 12.328 17.5 1 78.44 231 GLU B CA 1
ATOM 4080 C C . GLU B 1 231 ? -6.977 11.914 16.156 1 78.44 231 GLU B C 1
ATOM 4082 O O . GLU B 1 231 ? -8.195 11.914 15.984 1 78.44 231 GLU B O 1
ATOM 4087 N N . ILE B 1 232 ? -6.145 11.578 15.297 1 84.25 232 ILE B N 1
ATOM 4088 C CA . ILE B 1 232 ? -6.562 11.195 13.953 1 84.25 232 ILE B CA 1
ATOM 4089 C C . ILE B 1 232 ? -7.012 9.734 13.945 1 84.25 232 ILE B C 1
ATOM 4091 O O . ILE B 1 232 ? -8.031 9.398 13.352 1 84.25 232 ILE B O 1
ATOM 4095 N N . VAL B 1 233 ? -6.316 8.883 14.711 1 85.69 233 VAL B N 1
ATOM 4096 C CA . VAL B 1 233 ? -6.508 7.445 14.609 1 85.69 233 VAL B CA 1
ATOM 4097 C C . VAL B 1 233 ? -7.523 6.98 15.656 1 85.69 233 VAL B C 1
ATOM 4099 O O . VAL B 1 233 ? -7.973 5.832 15.625 1 85.69 233 VAL B O 1
ATOM 4102 N N . ASP B 1 234 ? -7.914 7.812 16.516 1 82.25 234 ASP B N 1
ATOM 4103 C CA . ASP B 1 234 ? -8.891 7.43 17.531 1 82.25 234 ASP B CA 1
ATOM 4104 C C . ASP B 1 234 ? -10.273 7.223 16.922 1 82.25 234 ASP B C 1
ATOM 4106 O O . ASP B 1 234 ? -11.055 8.164 16.812 1 82.25 234 ASP B O 1
ATOM 4110 N N . VAL B 1 235 ? -10.547 6.008 16.422 1 85.5 235 VAL B N 1
ATOM 4111 C CA . VAL B 1 235 ? -11.773 5.688 15.719 1 85.5 235 VAL B CA 1
ATOM 4112 C C . VAL B 1 235 ? -12.43 4.457 16.344 1 85.5 235 VAL B C 1
ATOM 4114 O O . VAL B 1 235 ? -11.734 3.512 16.734 1 85.5 235 VAL B O 1
ATOM 4117 N N . LYS B 1 236 ? -13.703 4.453 16.531 1 85.31 236 LYS B N 1
ATOM 4118 C CA . LYS B 1 236 ? -14.469 3.279 16.938 1 85.31 236 LYS B CA 1
ATOM 4119 C C . LYS B 1 236 ? -14.883 2.441 15.742 1 85.31 236 LYS B C 1
ATOM 4121 O O . LYS B 1 236 ? -15.789 2.824 14.992 1 85.31 236 LYS B O 1
ATOM 4126 N N . ILE B 1 237 ? -14.289 1.419 15.555 1 89.81 237 ILE B N 1
ATOM 4127 C CA . ILE B 1 237 ? -14.531 0.55 14.406 1 89.81 237 ILE B CA 1
ATOM 4128 C C . ILE B 1 237 ? -15.57 -0.509 14.773 1 89.81 237 ILE B C 1
ATOM 4130 O O . ILE B 1 237 ? -15.492 -1.125 15.836 1 89.81 237 ILE B O 1
ATOM 4134 N N . ASN B 1 238 ? -16.578 -0.681 13.961 1 91.19 238 ASN B N 1
ATOM 4135 C CA . ASN B 1 238 ? -17.531 -1.775 14.102 1 91.19 238 ASN B CA 1
ATOM 4136 C C . ASN B 1 238 ? -16.922 -3.107 13.672 1 91.19 238 ASN B C 1
ATOM 4138 O O . ASN B 1 238 ? -17 -3.48 12.5 1 91.19 238 ASN B O 1
ATOM 4142 N N . LEU B 1 239 ? -16.438 -3.793 14.57 1 92.69 239 LEU B N 1
ATOM 4143 C CA . LEU B 1 239 ? -15.656 -4.996 14.328 1 92.69 239 LEU B CA 1
ATOM 4144 C C . LEU B 1 239 ? -16.516 -6.082 13.68 1 92.69 239 LEU B C 1
ATOM 4146 O O . LEU B 1 239 ? -16.031 -6.816 12.812 1 92.69 239 LEU B O 1
ATOM 4150 N N . VAL B 1 240 ? -17.734 -6.195 14.055 1 92.56 240 VAL B N 1
ATOM 4151 C CA . VAL B 1 240 ? -18.609 -7.254 13.562 1 92.56 240 VAL B CA 1
ATOM 4152 C C . VAL B 1 240 ? -18.797 -7.094 12.055 1 92.56 240 VAL B C 1
ATOM 4154 O O . VAL B 1 240 ? -18.656 -8.062 11.297 1 92.56 240 VAL B O 1
ATOM 4157 N N . VAL B 1 241 ? -19.094 -5.902 11.648 1 92.88 241 VAL B N 1
ATOM 4158 C CA . VAL B 1 241 ? -19.344 -5.633 10.234 1 92.88 241 VAL B CA 1
ATOM 4159 C C . VAL B 1 241 ? -18.078 -5.871 9.422 1 92.88 241 VAL B C 1
ATOM 4161 O O . VAL B 1 241 ? -18.125 -6.465 8.344 1 92.88 241 VAL B O 1
ATOM 4164 N N . GLU B 1 242 ? -16.938 -5.402 9.898 1 93.44 242 GLU B N 1
ATOM 4165 C CA . GLU B 1 242 ? -15.664 -5.566 9.195 1 93.44 242 GLU B CA 1
ATOM 4166 C C . GLU B 1 242 ? -15.266 -7.039 9.125 1 93.44 242 GLU B C 1
ATOM 4168 O O . GLU B 1 242 ? -14.695 -7.484 8.125 1 93.44 242 GLU B O 1
ATOM 4173 N N . LEU B 1 243 ? -15.594 -7.789 10.195 1 93.75 243 LEU B N 1
ATOM 4174 C CA . LEU B 1 243 ? -15.281 -9.211 10.203 1 93.75 243 LEU B CA 1
ATOM 4175 C C . LEU B 1 243 ? -16.141 -9.961 9.195 1 93.75 243 LEU B C 1
ATOM 4177 O O . LEU B 1 243 ? -15.68 -10.914 8.555 1 93.75 243 LEU B O 1
ATOM 4181 N N . ILE B 1 244 ? -17.375 -9.523 9.047 1 94 244 ILE B N 1
ATOM 4182 C CA . ILE B 1 244 ? -18.266 -10.141 8.07 1 94 244 ILE B CA 1
ATOM 4183 C C . ILE B 1 244 ? -17.75 -9.883 6.656 1 94 244 ILE B C 1
ATOM 4185 O O . ILE B 1 244 ? -17.766 -10.773 5.809 1 94 244 ILE B O 1
ATOM 4189 N N . LYS B 1 245 ? -17.344 -8.68 6.391 1 93.62 245 LYS B N 1
ATOM 4190 C CA . LYS B 1 245 ? -16.766 -8.359 5.09 1 93.62 245 LYS B CA 1
ATOM 4191 C C . LYS B 1 245 ? -15.555 -9.234 4.789 1 93.62 245 LYS B C 1
ATOM 4193 O O . LYS B 1 245 ? -15.391 -9.711 3.662 1 93.62 245 LYS B O 1
ATOM 4198 N N . LEU B 1 246 ? -14.742 -9.367 5.828 1 93.88 246 LEU B N 1
ATOM 4199 C CA . LEU B 1 246 ? -13.547 -10.188 5.68 1 93.88 246 LEU B CA 1
ATOM 4200 C C . LEU B 1 246 ? -13.914 -11.633 5.355 1 93.88 246 LEU B C 1
ATOM 4202 O O . LEU B 1 246 ? -13.305 -12.258 4.488 1 93.88 246 LEU B O 1
ATOM 4206 N N . PHE B 1 247 ? -14.883 -12.117 6.039 1 92.5 247 PHE B N 1
ATOM 4207 C CA . PHE B 1 247 ? -15.328 -13.492 5.855 1 92.5 247 PHE B CA 1
ATOM 4208 C C . PHE B 1 247 ? -15.883 -13.703 4.449 1 92.5 247 PHE B C 1
ATOM 4210 O O . PHE B 1 247 ? -15.5 -14.648 3.76 1 92.5 247 PHE B O 1
ATOM 4217 N N . LEU B 1 248 ? -16.672 -12.82 4.027 1 92.06 248 LEU B N 1
ATOM 4218 C CA . LEU B 1 248 ? -17.312 -12.93 2.717 1 92.06 248 LEU B CA 1
ATOM 4219 C C . LEU B 1 248 ? -16.266 -12.836 1.606 1 92.06 248 LEU B C 1
ATOM 4221 O O . LEU B 1 248 ? -16.328 -13.586 0.627 1 92.06 248 LEU B O 1
ATOM 4225 N N . LEU B 1 249 ? -15.383 -11.945 1.797 1 91.81 249 LEU B N 1
ATOM 4226 C CA . LEU B 1 249 ? -14.359 -11.766 0.774 1 91.81 249 LEU B CA 1
ATOM 4227 C C . LEU B 1 249 ? -13.508 -13.016 0.627 1 91.81 249 LEU B C 1
ATOM 4229 O O . LEU B 1 249 ? -13.219 -13.453 -0.491 1 91.81 249 LEU B O 1
ATOM 4233 N N . SER B 1 250 ? -13.078 -13.562 1.718 1 88.44 250 SER B N 1
ATOM 4234 C CA . SER B 1 250 ? -12.203 -14.734 1.688 1 88.44 250 SER B CA 1
ATOM 4235 C C . SER B 1 250 ? -12.883 -15.914 0.994 1 88.44 250 SER B C 1
ATOM 4237 O O . SER B 1 250 ? -12.297 -16.547 0.111 1 88.44 250 SER B O 1
ATOM 4239 N N . PHE B 1 251 ? -14.094 -16.188 1.303 1 88 251 PHE B N 1
ATOM 4240 C CA . PHE B 1 251 ? -14.797 -17.344 0.752 1 88 251 PHE B CA 1
ATOM 4241 C C . PHE B 1 251 ? -15.234 -17.078 -0.681 1 88 251 PHE B C 1
ATOM 4243 O O . PHE B 1 251 ? -15.172 -17.953 -1.533 1 88 251 PHE B O 1
ATOM 4250 N N . PHE B 1 252 ? -15.555 -15.914 -0.947 1 89.94 252 PHE B N 1
ATOM 4251 C CA . PHE B 1 252 ? -15.984 -15.555 -2.293 1 89.94 252 PHE B CA 1
ATOM 4252 C C . PHE B 1 252 ? -14.836 -15.703 -3.285 1 89.94 252 PHE B C 1
ATOM 4254 O O . PHE B 1 252 ? -15.008 -16.281 -4.355 1 89.94 252 PHE B O 1
ATOM 4261 N N . ILE B 1 253 ? -13.719 -15.227 -2.924 1 88.25 253 ILE B N 1
ATOM 4262 C CA . ILE B 1 253 ? -12.578 -15.266 -3.83 1 88.25 253 ILE B CA 1
ATOM 4263 C C . ILE B 1 253 ? -12.141 -16.719 -4.043 1 88.25 253 ILE B C 1
ATOM 4265 O O . ILE B 1 253 ? -11.828 -17.125 -5.164 1 88.25 253 ILE B O 1
ATOM 4269 N N . SER B 1 254 ? -12.141 -17.453 -2.941 1 86.88 254 SER B N 1
ATOM 4270 C CA . SER B 1 254 ? -11.734 -18.844 -3.051 1 86.88 254 SER B CA 1
ATOM 4271 C C . SER B 1 254 ? -12.695 -19.641 -3.932 1 86.88 254 SER B C 1
ATOM 4273 O O . SER B 1 254 ? -12.273 -20.328 -4.859 1 86.88 254 SER B O 1
ATOM 4275 N N . ILE B 1 255 ? -13.93 -19.469 -3.764 1 88.31 255 ILE B N 1
ATOM 4276 C CA . ILE B 1 255 ? -14.945 -20.188 -4.512 1 88.31 255 ILE B CA 1
ATOM 4277 C C . ILE B 1 255 ? -14.938 -19.734 -5.973 1 88.31 255 ILE B C 1
ATOM 4279 O O . ILE B 1 255 ? -14.977 -20.562 -6.887 1 88.31 255 ILE B O 1
ATOM 4283 N N . PHE B 1 256 ? -14.797 -18.531 -6.172 1 88.38 256 PHE B N 1
ATOM 4284 C CA . PHE B 1 256 ? -14.805 -17.969 -7.516 1 88.38 256 PHE B CA 1
ATOM 4285 C C . PHE B 1 256 ? -13.602 -18.453 -8.312 1 88.38 256 PHE B C 1
ATOM 4287 O O . PHE B 1 256 ? -13.727 -18.797 -9.492 1 88.38 256 PHE B O 1
ATOM 4294 N N . THR B 1 257 ? -12.539 -18.484 -7.68 1 85.44 257 THR B N 1
ATOM 4295 C CA . THR B 1 257 ? -11.328 -18.922 -8.359 1 85.44 257 THR B CA 1
ATOM 4296 C C . THR B 1 257 ? -11.398 -20.406 -8.68 1 85.44 257 THR B C 1
ATOM 4298 O O . THR B 1 257 ? -11.008 -20.828 -9.773 1 85.44 257 THR B O 1
ATOM 4301 N N . ILE B 1 258 ? -11.898 -21.156 -7.738 1 84.44 258 ILE B N 1
ATOM 4302 C CA . ILE B 1 258 ? -12.062 -22.594 -7.934 1 84.44 258 ILE B CA 1
ATOM 4303 C C . ILE B 1 258 ? -12.984 -22.844 -9.117 1 84.44 258 ILE B C 1
ATOM 4305 O O . ILE B 1 258 ? -12.648 -23.625 -10.023 1 84.44 258 ILE B O 1
ATOM 4309 N N . PHE B 1 259 ? -14.016 -22.156 -9.133 1 85.25 259 PHE B N 1
ATOM 4310 C CA . PHE B 1 259 ? -15.008 -22.328 -10.188 1 85.25 259 PHE B CA 1
ATOM 4311 C C . PHE B 1 259 ? -14.43 -21.922 -11.539 1 85.25 259 PHE B C 1
ATOM 4313 O O . PHE B 1 259 ? -14.656 -22.594 -12.547 1 85.25 259 PHE B O 1
ATOM 4320 N N . GLY B 1 260 ? -13.742 -20.875 -11.547 1 84.94 260 GLY B N 1
ATOM 4321 C CA . GLY B 1 260 ? -13.125 -20.422 -12.781 1 84.94 260 GLY B CA 1
ATOM 4322 C C . GLY B 1 260 ? -12.148 -21.422 -13.359 1 84.94 260 GLY B C 1
ATOM 4323 O O . GLY B 1 260 ? -12.164 -21.688 -14.562 1 84.94 260 GLY B O 1
ATOM 4324 N N . VAL B 1 261 ? -11.375 -22.031 -12.555 1 82.69 261 VAL B N 1
ATOM 4325 C CA . VAL B 1 261 ? -10.359 -22.969 -13.008 1 82.69 261 VAL B CA 1
ATOM 4326 C C . VAL B 1 261 ? -11.016 -24.266 -13.469 1 82.69 261 VAL B C 1
ATOM 4328 O O . VAL B 1 261 ? -10.617 -24.844 -14.477 1 82.69 261 VAL B O 1
ATOM 4331 N N . LEU B 1 262 ? -12.039 -24.734 -12.797 1 85.06 262 LEU B N 1
ATOM 4332 C CA . LEU B 1 262 ? -12.734 -25.969 -13.148 1 85.06 262 LEU B CA 1
ATOM 4333 C C . LEU B 1 262 ? -13.453 -25.828 -14.484 1 85.06 262 LEU B C 1
ATOM 4335 O O . LEU B 1 262 ? -13.477 -26.75 -15.289 1 85.06 262 LEU B O 1
ATOM 4339 N N . LEU B 1 263 ? -13.977 -24.625 -14.633 1 83.75 263 LEU B N 1
ATOM 4340 C CA . LEU B 1 263 ? -14.648 -24.375 -15.898 1 83.75 263 LEU B CA 1
ATOM 4341 C C . LEU B 1 263 ? -13.664 -24.406 -17.062 1 83.75 263 LEU B C 1
ATOM 4343 O O . LEU B 1 263 ? -13.953 -24.969 -18.109 1 83.75 263 LEU B O 1
ATOM 4347 N N . LYS B 1 264 ? -12.578 -23.859 -16.875 1 80.06 264 LYS B N 1
ATOM 4348 C CA . LYS B 1 264 ? -11.547 -23.844 -17.906 1 80.06 264 LYS B CA 1
ATOM 4349 C C . LYS B 1 264 ? -11.047 -25.266 -18.188 1 80.06 264 LYS B C 1
ATOM 4351 O O . LYS B 1 264 ? -10.797 -25.625 -19.344 1 80.06 264 LYS B O 1
ATOM 4356 N N . TYR B 1 265 ? -10.852 -26.016 -17.172 1 78.81 265 TYR B N 1
ATOM 4357 C CA . TYR B 1 265 ? -10.414 -27.406 -17.328 1 78.81 265 TYR B CA 1
ATOM 4358 C C . TYR B 1 265 ? -11.453 -28.234 -18.078 1 78.81 265 TYR B C 1
ATOM 4360 O O . TYR B 1 265 ? -11.109 -29.047 -18.922 1 78.81 265 TYR B O 1
ATOM 4368 N N . LYS B 1 266 ? -12.641 -28 -17.719 1 75.62 266 LYS B N 1
ATOM 4369 C CA . LYS B 1 266 ? -13.727 -28.734 -18.375 1 75.62 266 LYS B CA 1
ATOM 4370 C C . LYS B 1 266 ? -13.781 -28.406 -19.859 1 75.62 266 LYS B C 1
ATOM 4372 O O . LYS B 1 266 ? -13.953 -29.297 -20.688 1 75.62 266 LYS B O 1
ATOM 4377 N N . ILE B 1 267 ? -13.562 -27.25 -20.203 1 70.31 267 ILE B N 1
ATOM 4378 C CA . ILE B 1 267 ? -13.625 -26.812 -21.594 1 70.31 267 ILE B CA 1
ATOM 4379 C C . ILE B 1 267 ? -12.461 -27.406 -22.375 1 70.31 267 ILE B C 1
ATOM 4381 O O . ILE B 1 267 ? -12.625 -27.812 -23.531 1 70.31 267 ILE B O 1
ATOM 4385 N N . SER B 1 268 ? -11.344 -27.531 -21.719 1 69.5 268 SER B N 1
ATOM 4386 C CA . SER B 1 268 ? -10.148 -28 -22.422 1 69.5 268 SER B CA 1
ATOM 4387 C C . SER B 1 268 ? -10.141 -29.531 -22.547 1 69.5 268 SER B C 1
ATOM 4389 O O . SER B 1 268 ? -9.5 -30.078 -23.438 1 69.5 268 SER B O 1
ATOM 4391 N N . ASN B 1 269 ? -10.773 -30.156 -21.688 1 68.75 269 ASN B N 1
ATOM 4392 C CA . ASN B 1 269 ? -10.664 -31.625 -21.672 1 68.75 269 ASN B CA 1
ATOM 4393 C C . ASN B 1 269 ? -11.984 -32.281 -22.062 1 68.75 269 ASN B C 1
ATOM 4395 O O . ASN B 1 269 ? -12.039 -33.5 -22.25 1 68.75 269 ASN B O 1
ATOM 4399 N N . ASP B 1 270 ? -13.078 -31.469 -22.078 1 60.31 270 ASP B N 1
ATOM 4400 C CA . ASP B 1 270 ? -14.297 -32.062 -22.609 1 60.31 270 ASP B CA 1
ATOM 4401 C C . ASP B 1 270 ? -14.438 -31.766 -24.109 1 60.31 270 ASP B C 1
ATOM 4403 O O . ASP B 1 270 ? -14.008 -30.703 -24.578 1 60.31 270 ASP B O 1
#

pLDDT: mean 81.53, std 10.82, range [51.97, 96.0]

Nearest PDB structures (foldseek):
  8idc-assembly1_C  TM=6.083E-01  e=8.381E-07  Mycobacterium tuberculosis
  8jia-assembly1_D  TM=5.490E-01  e=2.117E-07  Mycobacterium tuberculosis
  8igq-assembly1_C  TM=5.806E-01  e=7.932E-07  Mycobacterium tuberculosis
  8idb-assembly1_C  TM=5.613E-01  e=1.466E-05  Mycobacterium tuberculosis
  8hd0-assembly1_C  TM=4.571E-01  e=8.935E-06  Escherichia coli K-12

Sequence (540 aa):
MKSLKNIFAFLLPLLSMLITFTIYLLISNIVENYKSKISRDYSIIIVATNPIKNISELAGIKVEKIQTLPNDKIIENIKSNLSNNSVELLKQKLPNFYQIYLEIFPTSTELEVIKNTLLANKDIKKVEVFYKNHNQIYLLLLILNSVSFILFFIITLFAIIIIAKQIKLWFHEYRVKISILRLHGASILYSASSILNYALLSSFLSFLIAGIFLVFISNNLDVLFPLELQEIVDVKINLVVELIKLFLLSFFISIFTIFGVLLKYKISNDMKSLKNIFAFLLPLLSMLITFTIYLLISNIVENYKSKISRDYSIIIVATNPIKNISELAGIKVEKIQTLPNDKIIENIKSNLSNNSVELLKQKLPNFYQIYLEIFPTSTELEVIKNTLLANKDIKKVEVFYKNHNQIYLLLLILNSVSFILFFIITLFAIIIIAKQIKLWFHEYRVKISILRLHGASILYSASSILNYALLSSFLSFLIAGIFLVFISNNLDVLFPLELQEIVDVKINLVVELIKLFLLSFFISIFTIFGVLLKYKISND

Radius of gyration: 32.37 Å; Cα contacts (8 Å, |Δi|>4): 640; chains: 2; bounding box: 59×101×64 Å

Secondary structure (DSSP, 8-state):
-HHHHHHHHHHHHHHHHHHHHHHHHHHHHHHHHHHHHHTTSEEEEEEESSPPP---EETTEEEEEEEEE-THHHHHHHHTTS-HHHHHHHHHHSPEEEEEEESSPPPHHHHHHHHHHHHTSTTEEEEEEEE-S-HHHHHHHHHHHHHHHHHHHHHHHHHHHHHHHHHHHHHHHTHHHHHHHHHTT--HHHHTHHHHHHHHHHHHHHHHHHHHHHHHHHHTHHHHS-HHHHHHH-----HHHHHHHHHHHHHHHHHHHHHHHHHHHHHHH-/-HHHHHHHHHHHHHHHHHHHHHHHHHHHHHHHHHHHHHTTSEEEEEEESSPPP---EETTEEEEEEEEE-THHHHHHHHTTS-HHHHHHHHHHSPEEEEEEESSPPPHHHHHHHHHHHHHSTTEEEEEEEE-S-HHHHHHHHHHHHHHHHHHHHHHHHHHHHHHHHHHHHHHHTHHHHHHHHHTT--HHHHTHHHHHHHHHHHHHHHHHHHHHHHHHHHTHHHHS-HHHHHHH-----HHHHHHHHHHHHHHHHHHHHHHHHHHHHHHH-

InterPro domains:
  IPR004513 Cell division protein FtsX [PTHR47755] (4-256)

Foldseek 3Di:
DVLVVLLVLLQVLLLQLLLLVLVLQLLVQLLVVLFQVQLAQKWWKWFFQDDDDDDQDALNWGWPDKDWDDCVVVLVVVVVPDDPVVSVVCNNRGTIIITIGTPGDDAPVSVVRRQVVQCVDPGTDHIDIDHPPCRVVSVVSVVVSVVSVVVSVVSLVVSLVSLLVSLVVVCVVCVVQLVVCVVVPDDLCVSSVSSLVSNQVSLVVSLVVSLVVSVVCQVCVCVVDDPVCNVSSVGDDPSVVSSVVSSCVSNVSSVVSVVVSSVVVVVVPD/DVLVVLLVLLQVLLLQLLLLLLVLQLLVQLLVVLFQVQLAQKWWKWFFQDDDDDDQDALNWGWPDKDWDDCVVVLVVVVVPDDPVVSVVCNNRGTIIITIGTPGDDAPVSVVRRQVVQCVDPGTDHIDIDHPPCRVVSVVSVVVSVVSVVVSVVSLVVSLVSLLVSLVVVCVVCVVQLVVCVVVPHDLCVSSVSSLVSNQVSLVVSLVVSLVVSVVCQVCVCVVDDPVCNVSSVGDDPSVVSSVVSSCVSNVSSVVSVVVSSVVVVVVPD

Organism: Aliarcobacter butzleri (strain RM4018) (NCBI:txid367737)

Solvent-accessible surface area (backbone atoms only — not comparable to full-atom values): 28380 Å² total; per-residue (Å²): 114,70,64,59,54,50,26,49,64,38,22,53,37,49,29,52,26,45,43,35,43,45,50,27,51,53,42,45,48,27,43,54,48,39,44,62,60,46,16,67,54,35,41,38,36,35,34,17,77,46,90,80,73,90,66,60,63,48,73,89,35,45,42,65,45,78,42,75,48,72,59,56,65,62,43,56,70,49,38,82,76,45,58,72,68,53,47,53,51,44,61,69,65,47,60,45,35,34,32,43,28,38,62,54,65,64,44,74,67,42,45,49,47,31,47,51,56,49,55,65,35,88,47,31,78,45,73,47,75,50,55,67,85,48,50,51,48,52,50,49,41,50,48,50,34,51,50,32,44,51,51,24,51,53,41,40,53,49,26,47,53,44,47,44,52,51,53,50,46,49,49,65,75,42,41,68,64,37,50,55,40,43,73,74,65,48,51,70,66,65,61,41,40,70,62,50,50,35,44,52,52,18,32,51,53,24,39,51,54,36,45,52,50,46,56,53,47,66,76,40,44,69,78,75,41,56,78,78,44,33,78,51,54,67,55,90,72,64,60,67,64,54,47,50,52,46,46,51,50,40,50,48,52,50,51,51,42,51,51,52,49,53,53,52,49,46,61,73,73,96,114,69,61,59,53,50,26,49,64,38,22,52,38,50,28,53,26,46,41,35,42,46,51,27,52,52,43,44,49,29,44,53,49,39,42,60,58,45,16,67,54,35,42,36,33,34,34,16,76,46,89,79,74,92,66,60,64,48,73,88,36,45,43,65,46,78,43,75,47,72,58,58,65,61,42,56,70,50,40,80,76,46,58,72,68,54,47,53,51,44,62,71,65,48,60,44,34,33,34,42,30,37,62,53,64,66,44,74,66,41,44,49,48,31,48,51,56,49,56,66,35,89,48,32,79,46,72,47,75,51,56,66,83,48,53,51,50,52,51,50,43,50,48,48,35,51,51,31,45,51,50,24,52,52,40,41,54,49,26,47,52,44,48,42,51,50,54,52,45,50,49,65,75,41,39,66,64,37,50,54,39,43,73,74,64,45,51,70,68,66,60,42,40,69,62,50,49,34,44,53,50,18,32,52,52,24,39,50,54,36,45,50,49,47,55,53,47,65,75,39,45,68,77,75,41,57,77,79,44,33,79,51,57,69,56,88,73,65,60,69,63,55,47,48,52,49,46,50,49,41,50,47,52,50,52,50,42,52,50,54,48,52,52,52,50,46,60,73,72,95